Protein AF-A0A086BNT4-F1 (afdb_monomer)

Nearest PDB structures (foldseek):
  5jzx-assembly1_A  TM=8.835E-01  e=5.490E-31  Mycobacterium tuberculosis H37Rv
  5jzx-assembly2_D  TM=8.846E-01  e=3.332E-30  Mycobacterium tuberculosis H37Rv
  5jzx-assembly2_B  TM=9.209E-01  e=2.144E-29  Mycobacterium tuberculosis H37Rv
  5jzx-assembly3_E  TM=9.127E-01  e=4.795E-27  Mycobacterium tuberculosis H37Rv
  5jzx-assembly3_F  TM=8.760E-01  e=2.251E-27  Mycobacterium tuberculosis H37Rv

Radius of gyration: 27.22 Å; Cα contacts (8 Å, |Δi|>4): 966; chains: 1; bounding box: 111×81×72 Å

Solvent-accessible surface area (backbone atoms only — not comparable to full-atom values): 29186 Å² total; per-residue (Å²): 135,81,83,82,89,80,89,89,84,88,80,93,87,85,86,84,79,83,79,80,86,84,80,70,85,76,68,59,95,85,78,51,59,34,40,26,65,50,25,34,36,51,29,22,17,46,38,68,36,70,45,68,30,70,48,72,64,52,44,51,49,55,52,50,50,31,59,76,70,70,42,53,44,38,70,40,62,50,24,33,48,44,49,33,33,56,58,71,41,87,27,40,38,40,32,54,60,31,38,39,44,30,44,39,54,84,81,78,67,82,78,69,83,75,80,82,86,78,87,87,81,91,82,90,82,86,84,83,86,82,82,92,73,91,76,80,81,81,78,76,65,83,73,59,62,51,74,48,80,51,89,52,89,63,75,84,83,49,50,39,93,88,78,66,46,44,50,40,44,34,40,33,24,14,31,19,29,32,43,55,50,38,49,51,32,42,78,71,24,36,23,76,49,35,69,54,34,48,49,71,28,13,48,32,55,34,58,32,34,26,42,65,37,52,78,42,45,50,71,80,24,44,49,32,36,37,22,39,31,66,86,77,72,40,80,47,76,36,44,49,73,70,35,49,58,22,74,68,17,13,46,34,43,32,48,17,28,74,42,82,78,36,73,28,99,52,38,48,84,26,37,39,48,40,57,53,28,41,31,32,51,31,35,63,30,49,51,31,69,29,85,20,68,53,40,11,64,68,68,75,52,56,66,68,42,74,42,52,28,64,58,48,25,52,45,38,38,54,55,30,50,70,38,36,51,35,69,58,52,68,56,43,75,39,84,84,32,46,72,59,56,50,65,71,60,38,52,53,46,41,55,49,51,53,45,55,61,45,70,74,43,90,76,79,77,98,51,102,73,66,57,72,68,58,56,51,49,57,50,46,64,54,16,30,19,16,17,44,41,55,37,49,44,59,45,75,31,49,56,71,61,56,66,73,46,63,92,84,57,58,76,41,80,42,74,88,79,61,44,67,72,59,77,59,97,70,88,90,56,88,80,74,77,59,66,92,88,62,63,34,30,36,35,50,41,48,57,46,39,39,78,47,70,47,43,56,51,34,54,63,89,86,73,73,64,20,26,29,29,14,73,63,26,57,38,23,50,19,30,62,59,89,30,48,36,61,49,48,45,54,52,51,42,52,52,38,48,38,26,27,75,70,65,75,44,78,66,38,56,56,43,50,60,42,92,57,81,84,123

Foldseek 3Di:
DDDDYDDDDDDDDDDDDPDDPPPDPDPDQPPFDALLLQALLSFGATENAEEEDADLVSQLVQLLVQVVVVFDEAEFASNLFELYARDYRNGYYYYYPAWAKEWADPPPDDPDPDDDDDDDDDDDDDDDDDDDDPDPPPPDPDLDHDYDYDHDDDPPFDADPVPRFGKIKMKTFFNHWLQQVLVVCLVQFWDDCLLVHQQGTGQQVQLAQQDDDLPGTQLRWFQWFFWQQQVVRDTDIAGSVNQLAFHRHTLQNQQQAQAFQHGDPPQPPGGSTRTGMTMTMTGNHQKYQQQHPSLCVLLVHDHRDIDGSVSSNVSSVVVCLLQLNHADLCSCVRPVNPSSHRPVVSVVVVVVLVVVLVVLDPDDDDDVDDPPVSVLVNLLSNQSNSWSGQFWGFDKAFPVLVVLDDPPWDWDKDPPPRDDPDDDDDDDDPVVPDDPPGIIIGTDLLVLLVVLVQDAQDADPPPPSQWHHRNRGRRTIGGSDPDHSVRSLVRVLVSQVSSCVVRVDGIGTSGRYHPDGND

InterPro domains:
  IPR003170 UDP-N-acetylenolpyruvoylglucosamine reductase [MF_00037] (1-519)
  IPR003170 UDP-N-acetylenolpyruvoylglucosamine reductase [PTHR21071] (168-513)
  IPR006094 FAD linked oxidase, N-terminal [PF01565] (170-229)
  IPR011601 UDP-N-acetylenolpyruvoylglucosamine reductase, C-terminal [PF02873] (380-513)
  IPR016166 FAD-binding domain, PCMH-type [PS51387] (43-285)
  IPR016167 FAD-binding, type PCMH, subdomain 1 [G3DSA:3.30.43.10] (31-96)
  IPR016169 FAD-binding, type PCMH, subdomain 2 [G3DSA:3.30.465.10] (165-324)
  IPR036318 FAD-binding, type PCMH-like superfamily [SSF56176] (36-103)
  IPR036318 FAD-binding, type PCMH-like superfamily [SSF56176] (169-290)
  IPR036635 UDP-N-acetylenolpyruvoylglucosamine reductase, C-terminal domain superfamily [G3DSA:3.90.78.10] (380-517)
  IPR036635 UDP-N-acetylenolpyruvoylglucosamine reductase, C-terminal domain superfamily [SSF56194] (382-515)

Secondary structure (DSSP, 8-state):
----------------------------TT---BHHHHSSS----BEEEEE--SSHHHHHHHHHHHHHTT--EEE-SSSTTEEE-SS-EEEEEE------EEE--TT----PPPP--------------------------TT---EEE------TTPBPTTT--BEEEEEEETTSBHHHHHHHHHHTT-BS-GGGTT--SBHHHHHHTT-EETTEEGGGTEEEEEEEETTTTEEEEEETTTTT-BTTB-HHHHTTEEETTEE-SSS-SS-SEEEEEEEEEEES-SEEE---HHHHHHHTS-TT-EEEHHHHHHHHHHHHHHTT-S--GGGGGSTTTTTSS-HHHHHHHHHHHHHHHHHTSSS----TT--HHHHHHHHHHHHTTSEEEE-BPPPEEEHHHHHTS-TTS-EEEE-TTSB-S---SSS--TTT-PPTT--EEEE-HHHHHHHTT--TT-B-TTS--SEEE-SS-TTEEEE-SS--HHHHHHHHHHHHHHHHHHHS----BSSEEESS---

pLDDT: mean 79.74, std 25.37, range [21.55, 98.81]

Mean predicted aligned error: 11.55 Å

Organism: NCBI:txid1341695

Sequence (519 aa):
MTHSQANLISAKMDSRCHHRNDVVGRASEGDTPRFADITTMGVGGRIARFVQPQDTRGFIDAVRAADGEGRALCIIGGGSNLLADDGDFPGVVVRDARREIVVEDASIRRREPAEADGPGGAAVCEGIADSAGVVRQTGSDAAGVAVKSQGAKYRDGAQCGRCGKDMVLLSATAGTNWDDFVLYCTQRGFSGVQGLSGIPGTVGASVVQNIGAYGQEVADCVDSVDVWDRLTSREIRLSRGDCEFGYRTSLLKASMYRAPGVPADRFFPTPRFVVLSVRFRLLKASDCTVTSGQLASVLGVGTGDSMPGSAVRAAVIAVRARKGMLEDPYRYDGRWMAGTRRLENIEAAKSQLDRELQDSSESPKLNAGAPHAERARILALKADRHSCGSFFMNPILTEEQARHLPADAPRYPVDVGVSSPLAPGHDASPLRERPEGSSVVKTSAAWLIDHAGFHKGFVLADGSGRAGLSDVHTLALTNRGGASSDDVLRLAQAIKRGVLDSFGVVLVPEPVVLGSTIG

Structure (mmCIF, N/CA/C/O backbone):
data_AF-A0A086BNT4-F1
#
_entry.id   AF-A0A086BNT4-F1
#
loop_
_atom_site.group_PDB
_atom_site.id
_atom_site.type_symbol
_atom_site.label_atom_id
_atom_site.label_alt_id
_atom_site.label_comp_id
_atom_site.label_asym_id
_atom_site.label_entity_id
_atom_site.label_seq_id
_atom_site.pdbx_PDB_ins_code
_atom_site.Cartn_x
_atom_site.Cartn_y
_atom_site.Cartn_z
_atom_site.occupancy
_atom_site.B_iso_or_equiv
_atom_site.auth_seq_id
_atom_site.auth_comp_id
_atom_site.auth_asym_id
_atom_site.auth_atom_id
_atom_site.pdbx_PDB_model_num
ATOM 1 N N . MET A 1 1 ? -85.184 26.819 -9.177 1.00 37.12 1 MET A N 1
ATOM 2 C CA . MET A 1 1 ? -85.183 25.547 -8.424 1.00 37.12 1 MET A CA 1
ATOM 3 C C . MET A 1 1 ? -83.996 25.607 -7.466 1.00 37.12 1 MET A C 1
ATOM 5 O O . MET A 1 1 ? -82.867 25.546 -7.923 1.00 37.12 1 MET A O 1
ATOM 9 N N . THR A 1 2 ? -84.223 26.267 -6.322 1.00 32.72 2 THR A N 1
ATOM 10 C CA . THR A 1 2 ? -84.148 25.712 -4.943 1.00 32.72 2 THR A CA 1
ATOM 11 C C . THR A 1 2 ? -82.700 25.487 -4.482 1.00 32.72 2 THR A C 1
ATOM 13 O O . THR A 1 2 ? -82.058 24.552 -4.931 1.00 32.72 2 THR A O 1
ATOM 16 N N . HIS A 1 3 ? -82.060 26.467 -3.833 1.00 27.69 3 HIS A N 1
ATOM 17 C CA . HIS A 1 3 ? -82.092 26.775 -2.385 1.00 27.69 3 HIS A CA 1
ATOM 18 C C . HIS A 1 3 ? -81.506 25.693 -1.463 1.00 27.69 3 HIS A C 1
ATOM 20 O O . HIS A 1 3 ? -82.011 24.580 -1.435 1.00 27.69 3 HIS A O 1
ATOM 26 N N . SER A 1 4 ? -80.592 26.172 -0.597 1.00 29.23 4 SER A N 1
ATOM 27 C CA . SER A 1 4 ? -80.343 25.731 0.792 1.00 29.23 4 SER A CA 1
ATOM 28 C C . SER A 1 4 ? -79.454 24.477 0.932 1.00 29.23 4 SER A C 1
ATOM 30 O O . SER A 1 4 ? -79.804 23.410 0.453 1.00 29.23 4 SER A O 1
ATOM 32 N N . GLN A 1 5 ? -78.181 24.631 1.343 1.00 31.08 5 GLN A N 1
ATOM 33 C CA . GLN A 1 5 ? -77.688 24.650 2.747 1.00 31.08 5 GLN A CA 1
ATOM 34 C C . GLN A 1 5 ? -77.765 23.261 3.417 1.00 31.08 5 GLN A C 1
ATOM 36 O O . GLN A 1 5 ? -78.728 22.541 3.228 1.00 31.08 5 GLN A O 1
ATOM 41 N N . ALA A 1 6 ? -76.842 22.818 4.268 1.00 29.53 6 ALA A N 1
ATOM 42 C CA . ALA A 1 6 ? -75.589 23.372 4.756 1.00 29.53 6 ALA A CA 1
ATOM 43 C C . ALA A 1 6 ? -74.830 22.281 5.544 1.00 29.53 6 ALA A C 1
ATOM 45 O O . ALA A 1 6 ? -75.444 21.446 6.196 1.00 29.53 6 ALA A O 1
ATOM 46 N N . ASN A 1 7 ? -73.502 22.413 5.526 1.00 28.12 7 ASN A N 1
ATOM 47 C CA . ASN A 1 7 ? -72.581 22.377 6.667 1.00 28.12 7 ASN A CA 1
ATOM 48 C C . ASN A 1 7 ? -72.321 21.127 7.546 1.00 28.12 7 ASN A C 1
ATOM 50 O O . ASN A 1 7 ? -73.217 20.531 8.128 1.00 28.12 7 ASN A O 1
ATOM 54 N N . LEU A 1 8 ? -71.002 21.014 7.827 1.00 27.38 8 LEU A N 1
ATOM 55 C CA . LEU A 1 8 ? -70.323 20.772 9.122 1.00 27.38 8 LEU A CA 1
ATOM 56 C C . LEU A 1 8 ? -70.004 19.309 9.534 1.00 27.38 8 LEU A C 1
ATOM 58 O O . LEU A 1 8 ? -70.831 18.643 10.137 1.00 27.38 8 LEU A O 1
ATOM 62 N N . ILE A 1 9 ? -68.746 18.847 9.343 1.00 27.69 9 ILE A N 1
ATOM 63 C CA . ILE A 1 9 ? -67.610 18.911 10.317 1.00 27.69 9 ILE A CA 1
ATOM 64 C C . ILE A 1 9 ? -66.487 17.878 10.020 1.00 27.69 9 ILE A C 1
ATOM 66 O O . ILE A 1 9 ? -66.757 16.695 9.862 1.00 27.69 9 ILE A O 1
ATOM 70 N N . SER A 1 10 ? -65.231 18.367 10.108 1.00 24.34 10 SER A N 1
ATOM 71 C CA . SER A 1 10 ? -63.928 17.680 10.344 1.00 24.34 10 SER A CA 1
ATOM 72 C C . SER A 1 10 ? -63.365 16.713 9.291 1.00 24.34 10 SER A C 1
ATOM 74 O O . SER A 1 10 ? -64.089 15.934 8.704 1.00 24.34 10 SER A O 1
ATOM 76 N N . ALA A 1 11 ? -62.052 16.597 9.062 1.00 25.39 11 ALA A N 1
ATOM 77 C CA . ALA A 1 11 ? -60.861 17.329 9.496 1.00 25.39 11 ALA A CA 1
ATOM 78 C C . ALA A 1 11 ? -59.663 16.870 8.626 1.00 25.39 11 ALA A C 1
ATOM 80 O O . ALA A 1 11 ? -59.667 15.773 8.082 1.00 25.39 11 ALA A O 1
ATOM 81 N N . LYS A 1 12 ? -58.659 17.750 8.523 1.00 27.81 12 LYS A N 1
ATOM 82 C CA . LYS A 1 12 ? -57.255 17.583 8.080 1.00 27.81 12 LYS A CA 1
ATOM 83 C C . LYS A 1 12 ? -56.716 16.152 7.844 1.00 27.81 12 LYS A C 1
ATOM 85 O O . LYS A 1 12 ? -56.735 15.358 8.773 1.00 27.81 12 LYS A O 1
ATOM 90 N N . MET A 1 13 ? -56.045 15.956 6.697 1.00 24.66 13 MET A N 1
ATOM 91 C CA . MET A 1 13 ? -54.674 15.403 6.502 1.00 24.66 13 MET A CA 1
ATOM 92 C C . MET A 1 13 ? -54.540 14.803 5.086 1.00 24.66 13 MET A C 1
ATOM 94 O O . MET A 1 13 ? -55.248 13.867 4.746 1.00 24.66 13 MET A O 1
ATOM 98 N N . ASP A 1 14 ? -53.689 15.356 4.216 1.00 26.70 14 ASP A N 1
ATOM 99 C CA . ASP A 1 14 ? -52.293 14.909 4.052 1.00 26.70 14 ASP A CA 1
ATOM 100 C C . ASP A 1 14 ? -51.694 15.386 2.714 1.00 26.70 14 ASP A C 1
ATOM 102 O O . ASP A 1 14 ? -52.049 14.952 1.615 1.00 26.70 14 ASP A O 1
ATOM 106 N N . SER A 1 15 ? -50.737 16.301 2.829 1.00 26.31 15 SER A N 1
ATOM 107 C CA . SER A 1 15 ? -49.853 16.771 1.768 1.00 26.31 15 SER A CA 1
ATOM 108 C C . SER A 1 15 ? -48.739 15.748 1.528 1.00 26.31 15 SER A C 1
ATOM 110 O O . SER A 1 15 ? -47.801 15.654 2.318 1.00 26.31 15 SER A O 1
ATOM 112 N N . ARG A 1 16 ? -48.795 15.006 0.416 1.00 28.47 16 ARG A N 1
ATOM 113 C CA . ARG A 1 16 ? -47.685 14.147 -0.028 1.00 28.47 16 ARG A CA 1
ATOM 114 C C . ARG A 1 16 ? -46.710 14.931 -0.901 1.00 28.47 16 ARG A C 1
ATOM 116 O O . ARG A 1 16 ? -46.925 15.123 -2.095 1.00 28.47 16 ARG A O 1
ATOM 123 N N . CYS A 1 17 ? -45.619 15.358 -0.273 1.00 24.77 17 CYS A N 1
ATOM 124 C CA . CYS A 1 17 ? -44.456 15.952 -0.913 1.00 24.77 17 CYS A CA 1
ATOM 125 C C . CYS A 1 17 ? -43.611 14.845 -1.570 1.00 24.77 17 CYS A C 1
ATOM 127 O O . CYS A 1 17 ? -42.981 14.047 -0.880 1.00 24.77 17 CYS A O 1
ATOM 129 N N . HIS A 1 18 ? -43.602 14.779 -2.902 1.00 27.41 18 HIS A N 1
ATOM 130 C CA . HIS A 1 18 ? -42.593 14.030 -3.654 1.00 27.41 18 HIS A CA 1
ATOM 131 C C . HIS A 1 18 ? -41.330 14.897 -3.734 1.00 27.41 18 HIS A C 1
ATOM 133 O O . HIS A 1 18 ? -41.227 15.773 -4.592 1.00 27.41 18 HIS A O 1
ATOM 139 N N . HIS A 1 19 ? -40.380 14.698 -2.820 1.00 26.72 19 HIS A N 1
ATOM 140 C CA . HIS A 1 19 ? -39.054 15.304 -2.931 1.00 26.72 19 HIS A CA 1
ATOM 141 C C . HIS A 1 19 ? -38.228 14.560 -3.986 1.00 26.72 19 HIS A C 1
ATOM 143 O O . HIS A 1 19 ? -37.800 13.424 -3.788 1.00 26.72 19 HIS A O 1
ATOM 149 N N . ARG A 1 20 ? -38.020 15.233 -5.123 1.00 29.25 20 ARG A N 1
ATOM 150 C CA . ARG A 1 20 ? -36.941 14.947 -6.070 1.00 29.25 20 ARG A CA 1
ATOM 151 C C . ARG A 1 20 ? -35.606 15.145 -5.348 1.00 29.25 20 ARG A C 1
ATOM 153 O O . ARG A 1 20 ? -35.275 16.266 -4.977 1.00 29.25 20 ARG A O 1
ATOM 160 N N . ASN A 1 21 ? -34.846 14.070 -5.170 1.00 27.92 21 ASN A N 1
ATOM 161 C CA . ASN A 1 21 ? -33.431 14.147 -4.811 1.00 27.92 21 ASN A CA 1
ATOM 162 C C . ASN A 1 21 ? -32.610 14.440 -6.075 1.00 27.92 21 ASN A C 1
ATOM 164 O O . ASN A 1 21 ? -31.981 13.548 -6.633 1.00 27.92 21 ASN A O 1
ATOM 168 N N . ASP A 1 22 ? -32.626 15.697 -6.518 1.00 31.41 22 ASP A N 1
ATOM 169 C CA . ASP A 1 22 ? -31.672 16.238 -7.490 1.00 31.41 22 ASP A CA 1
ATOM 170 C C . ASP A 1 22 ? -30.574 17.008 -6.738 1.00 31.41 22 ASP A C 1
ATOM 172 O O . ASP A 1 22 ? -30.556 18.232 -6.732 1.00 31.41 22 ASP A O 1
ATOM 176 N N . VAL A 1 23 ? -29.658 16.289 -6.078 1.00 31.91 23 VAL A N 1
ATOM 177 C CA . VAL A 1 23 ? -28.309 16.798 -5.749 1.00 31.91 23 VAL A CA 1
ATOM 178 C C . VAL A 1 23 ? -27.306 15.645 -5.874 1.00 31.91 23 VAL A C 1
ATOM 180 O O . VAL A 1 23 ? -26.658 15.226 -4.922 1.00 31.91 23 VAL A O 1
ATOM 183 N N . VAL A 1 24 ? -27.189 15.097 -7.081 1.00 39.38 24 VAL A N 1
ATOM 184 C CA . VAL A 1 24 ? -25.925 14.513 -7.537 1.00 39.38 24 VAL A CA 1
ATOM 185 C C . VAL A 1 24 ? -25.314 15.595 -8.408 1.00 39.38 24 VAL A C 1
ATOM 187 O O . VAL A 1 24 ? -25.879 15.928 -9.448 1.00 39.38 24 VAL A O 1
ATOM 190 N N . GLY A 1 25 ? -24.201 16.190 -7.980 1.00 31.97 25 GLY A N 1
ATOM 191 C CA . GLY A 1 25 ? -23.412 17.026 -8.876 1.00 31.97 25 GLY A CA 1
ATOM 192 C C . GLY A 1 25 ? -23.072 16.190 -10.106 1.00 31.97 25 GLY A C 1
ATOM 193 O O . GLY A 1 25 ? -22.290 15.246 -10.010 1.00 31.97 25 GLY A O 1
ATOM 194 N N . ARG A 1 26 ? -23.720 16.476 -11.242 1.00 32.12 26 ARG A N 1
ATOM 195 C CA . ARG A 1 26 ? -23.359 15.896 -12.534 1.00 32.12 26 ARG A CA 1
ATOM 196 C C . ARG A 1 26 ? -21.927 16.337 -12.820 1.00 32.12 26 ARG A C 1
ATOM 198 O O . ARG A 1 26 ? -21.711 17.468 -13.244 1.00 32.12 26 ARG A O 1
ATOM 205 N N . ALA A 1 27 ? -20.960 15.452 -12.594 1.00 39.38 27 ALA A N 1
ATOM 206 C CA . ALA A 1 27 ? -19.737 15.498 -13.376 1.00 39.38 27 ALA A CA 1
ATOM 207 C C . ALA A 1 27 ? -20.174 15.452 -14.848 1.00 39.38 27 ALA A C 1
ATOM 209 O O . ALA A 1 27 ? -20.971 14.588 -15.225 1.00 39.38 27 ALA A O 1
ATOM 210 N N . SER A 1 28 ? -19.758 16.434 -15.646 1.00 39.44 28 SER A N 1
ATOM 211 C CA . SER A 1 28 ? -20.016 16.438 -17.085 1.00 39.44 28 SER A CA 1
ATOM 212 C C . SER A 1 28 ? -19.515 15.125 -17.689 1.00 39.44 28 SER A C 1
ATOM 214 O O . SER A 1 28 ? -18.420 14.680 -17.336 1.00 39.44 28 SER A O 1
ATOM 216 N N . GLU A 1 29 ? -20.292 14.511 -18.587 1.00 41.47 29 GLU A N 1
ATOM 217 C CA . GLU A 1 29 ? -19.811 13.403 -19.423 1.00 41.47 29 GLU A CA 1
ATOM 218 C C . GLU A 1 29 ? -18.469 13.815 -20.053 1.00 41.47 29 GLU A C 1
ATOM 220 O O . GLU A 1 29 ? -18.421 14.736 -20.865 1.00 41.47 29 GLU A O 1
ATOM 225 N N . GLY A 1 30 ? -17.371 13.192 -19.608 1.00 58.47 30 GLY A N 1
ATOM 226 C CA . GLY A 1 30 ? -16.013 13.443 -20.107 1.00 58.47 30 GLY A CA 1
ATOM 227 C C . GLY A 1 30 ? -14.976 13.972 -19.102 1.00 58.47 30 GLY A C 1
ATOM 228 O O . GLY A 1 30 ? -13.802 13.993 -19.455 1.00 58.47 30 GLY A O 1
ATOM 229 N N . ASP A 1 31 ? -15.343 14.361 -17.871 1.00 83.88 31 ASP A N 1
ATOM 230 C CA . ASP A 1 31 ? -14.373 14.835 -16.857 1.00 83.88 31 ASP A CA 1
ATOM 231 C C . ASP A 1 31 ? -14.028 13.740 -15.833 1.00 83.88 31 ASP A C 1
ATOM 233 O O . ASP A 1 31 ? -14.477 13.758 -14.685 1.00 83.88 31 ASP A O 1
ATOM 237 N N . THR A 1 32 ? -13.263 12.740 -16.267 1.00 93.75 32 THR A N 1
ATOM 238 C CA . THR A 1 32 ? -12.751 11.652 -15.418 1.00 93.75 32 THR A CA 1
ATOM 239 C C . THR A 1 32 ? -11.220 11.681 -15.341 1.00 93.75 32 THR A C 1
ATOM 241 O O . THR A 1 32 ? -10.561 12.095 -16.298 1.00 93.75 32 THR A O 1
ATOM 244 N N . PRO A 1 33 ? -10.617 11.245 -14.216 1.00 96.44 33 PRO A N 1
ATOM 245 C CA . PRO A 1 33 ? -9.166 11.143 -14.110 1.00 96.44 33 PRO A CA 1
ATOM 246 C C . PRO A 1 33 ? -8.599 10.062 -15.034 1.00 96.44 33 PRO A C 1
ATOM 248 O O . PRO A 1 33 ? -9.282 9.114 -15.435 1.00 96.44 33 PRO A O 1
ATOM 251 N N . ARG A 1 34 ? -7.299 10.156 -15.295 1.00 97.19 34 ARG A N 1
ATOM 252 C CA . ARG A 1 34 ? -6.473 9.003 -15.657 1.00 97.19 34 ARG A CA 1
ATOM 253 C C . ARG A 1 34 ? -6.016 8.275 -14.397 1.00 97.19 34 ARG A C 1
ATOM 255 O O . ARG A 1 34 ? -5.920 8.878 -13.329 1.00 97.19 34 ARG A O 1
ATOM 262 N N . PHE A 1 35 ? -5.647 7.002 -14.510 1.00 98.00 35 PHE A N 1
ATOM 263 C CA . PHE A 1 35 ? -4.954 6.317 -13.415 1.00 98.00 35 PHE A CA 1
ATOM 264 C C . PHE A 1 35 ? -3.638 7.015 -13.047 1.00 98.00 35 PHE A C 1
ATOM 266 O O . PHE A 1 35 ? -3.316 7.092 -11.860 1.00 98.00 35 PHE A O 1
ATOM 273 N N . ALA A 1 36 ? -2.936 7.616 -14.013 1.00 96.56 36 ALA A N 1
ATOM 274 C CA . ALA A 1 36 ? -1.747 8.425 -13.746 1.00 96.56 36 ALA A CA 1
ATOM 275 C C . ALA A 1 36 ? -2.001 9.598 -12.774 1.00 96.56 36 ALA A C 1
ATOM 277 O O . ALA A 1 36 ? -1.122 9.935 -11.987 1.00 96.56 36 ALA A O 1
ATOM 278 N N . ASP A 1 37 ? -3.213 10.169 -12.752 1.00 96.06 37 ASP A N 1
ATOM 279 C CA . ASP A 1 37 ? -3.556 11.293 -11.866 1.00 96.06 37 ASP A CA 1
ATOM 280 C C . ASP A 1 37 ? -3.784 10.863 -10.405 1.00 96.06 37 ASP A C 1
ATOM 282 O O . ASP A 1 37 ? -3.775 11.693 -9.494 1.00 96.06 37 ASP A O 1
ATOM 286 N N . ILE A 1 38 ? -4.048 9.571 -10.171 1.00 97.00 38 ILE A N 1
ATOM 287 C CA . ILE A 1 38 ? -4.506 9.043 -8.874 1.00 97.00 38 ILE A CA 1
ATOM 288 C C . ILE A 1 38 ? -3.659 7.880 -8.338 1.00 97.00 38 ILE A C 1
ATOM 290 O O . ILE A 1 38 ? -3.907 7.409 -7.226 1.00 97.00 38 ILE A O 1
ATOM 294 N N . THR A 1 39 ? -2.625 7.445 -9.061 1.00 97.25 39 THR A N 1
ATOM 295 C CA . THR A 1 39 ? -1.656 6.422 -8.621 1.00 97.25 39 THR A CA 1
ATOM 296 C C . THR A 1 39 ? -0.333 7.046 -8.185 1.00 97.25 39 THR A C 1
ATOM 298 O O . THR A 1 39 ? 0.007 8.150 -8.603 1.00 97.25 39 THR A O 1
ATOM 301 N N . THR A 1 40 ? 0.408 6.388 -7.289 1.00 97.12 40 THR A N 1
ATOM 302 C CA . THR A 1 40 ? 1.743 6.868 -6.873 1.00 97.12 40 THR A CA 1
ATOM 303 C C . THR A 1 40 ? 2.792 6.663 -7.958 1.00 97.12 40 THR A C 1
ATOM 305 O O . THR A 1 40 ? 3.730 7.443 -8.031 1.00 97.12 40 THR A O 1
ATOM 308 N N . MET A 1 41 ? 2.624 5.650 -8.814 1.00 96.31 41 MET A N 1
ATOM 309 C CA . MET A 1 41 ? 3.500 5.403 -9.963 1.00 96.31 41 MET A CA 1
ATOM 310 C C . MET A 1 41 ? 3.387 6.509 -11.030 1.00 96.31 41 MET A C 1
ATOM 312 O O . MET A 1 41 ? 4.314 6.713 -11.810 1.00 96.31 41 MET A O 1
ATOM 316 N N . GLY A 1 42 ? 2.257 7.225 -11.083 1.00 95.25 42 GLY A N 1
ATOM 317 C CA . GLY A 1 42 ? 2.023 8.257 -12.095 1.00 95.25 42 GLY A CA 1
ATOM 318 C C . GLY A 1 42 ? 1.857 7.683 -13.505 1.00 95.25 42 GLY A C 1
ATOM 319 O O . GLY A 1 42 ? 2.263 8.316 -14.474 1.00 95.25 42 GLY A O 1
ATOM 320 N N . VAL A 1 43 ? 1.303 6.471 -13.609 1.00 95.00 43 VAL A N 1
ATOM 321 C CA . VAL A 1 43 ? 1.124 5.707 -14.854 1.00 95.00 43 VAL A CA 1
ATOM 322 C C . VAL A 1 43 ? -0.324 5.222 -14.967 1.00 95.00 43 VAL A C 1
ATOM 324 O O . VAL A 1 43 ? -0.985 4.987 -13.949 1.00 95.00 43 VAL A O 1
ATOM 327 N N . GLY A 1 44 ? -0.816 5.076 -16.198 1.00 96.56 44 GLY A N 1
ATOM 328 C CA . GLY A 1 44 ? -2.098 4.454 -16.504 1.00 96.56 44 GLY A CA 1
ATOM 329 C C . GLY A 1 44 ? -3.103 5.372 -17.206 1.00 96.56 44 GLY A C 1
ATOM 330 O O . GLY A 1 44 ? -3.109 6.597 -17.032 1.00 96.56 44 GLY A O 1
ATOM 331 N N . GLY A 1 45 ? -3.977 4.751 -17.999 1.00 96.00 45 GLY A N 1
ATOM 332 C CA . GLY A 1 45 ? -4.856 5.396 -18.972 1.00 96.00 45 GLY A CA 1
ATOM 333 C C . GLY A 1 45 ? -6.115 6.042 -18.403 1.00 96.00 45 GLY A C 1
ATOM 334 O O . GLY A 1 45 ? -6.258 6.232 -17.192 1.00 96.00 45 GLY A O 1
ATOM 335 N N . ARG A 1 46 ? -7.038 6.437 -19.292 1.00 96.44 46 ARG A N 1
ATOM 336 C CA . ARG A 1 46 ? -8.284 7.113 -18.891 1.00 96.44 46 ARG A CA 1
ATOM 337 C C . ARG A 1 46 ? -9.242 6.146 -18.212 1.00 96.44 46 ARG A C 1
ATOM 339 O O . ARG A 1 46 ? -9.344 4.979 -18.578 1.00 96.44 46 ARG A O 1
ATOM 346 N N . ILE A 1 47 ? -10.003 6.672 -17.262 1.00 97.50 47 ILE A N 1
ATOM 347 C CA . ILE A 1 47 ? -11.050 5.937 -16.560 1.00 97.50 47 ILE A CA 1
ATOM 348 C C . ILE A 1 47 ? -12.394 6.291 -17.193 1.00 97.50 47 ILE A C 1
ATOM 350 O O . ILE A 1 47 ? -12.774 7.458 -17.198 1.00 97.50 47 ILE A O 1
ATOM 354 N N . ALA A 1 48 ? -13.140 5.306 -17.698 1.00 95.75 48 ALA A N 1
ATOM 355 C CA . ALA A 1 48 ? -14.430 5.570 -18.342 1.00 95.75 48 ALA A CA 1
ATOM 356 C C . ALA A 1 48 ? -15.464 6.173 -17.378 1.00 95.75 48 ALA A C 1
ATOM 358 O O . ALA A 1 48 ? -16.188 7.100 -17.737 1.00 95.75 48 ALA A O 1
ATOM 359 N N . ARG A 1 49 ? -15.530 5.670 -16.139 1.00 96.75 49 ARG A N 1
ATOM 360 C CA . ARG A 1 49 ? -16.424 6.198 -15.100 1.00 96.75 49 ARG A CA 1
ATOM 361 C C . ARG A 1 49 ? -15.723 6.231 -13.751 1.00 96.75 49 ARG A C 1
ATOM 363 O O . ARG A 1 49 ? -15.235 5.206 -13.286 1.00 96.75 49 ARG A O 1
ATOM 370 N N . PHE A 1 50 ? -15.725 7.391 -13.102 1.00 97.56 50 PHE A N 1
ATOM 371 C CA . PHE A 1 50 ? -15.140 7.584 -11.776 1.00 97.56 50 PHE A CA 1
ATOM 372 C C . PHE A 1 50 ? -16.198 8.078 -10.789 1.00 97.56 50 PHE A C 1
ATOM 374 O O . PHE A 1 50 ? -16.928 9.022 -11.085 1.00 97.56 50 PHE A O 1
ATOM 381 N N . VAL A 1 51 ? -16.303 7.431 -9.626 1.00 97.12 51 VAL A N 1
ATOM 382 C CA . VAL A 1 51 ? -17.318 7.743 -8.609 1.00 97.12 51 VAL A CA 1
ATOM 383 C C . VAL A 1 51 ? -16.659 7.921 -7.245 1.00 97.12 51 VAL A C 1
ATOM 385 O O . VAL A 1 51 ? -15.781 7.148 -6.860 1.00 97.12 51 VAL A O 1
ATOM 388 N N . GLN A 1 52 ? -17.119 8.926 -6.494 1.00 97.06 52 GLN A N 1
ATOM 389 C CA . GLN A 1 52 ? -16.614 9.250 -5.158 1.00 97.06 52 GLN A CA 1
ATOM 390 C C . GLN A 1 52 ? -17.725 9.387 -4.111 1.00 97.06 52 GLN A C 1
ATOM 392 O O . GLN A 1 52 ? -18.084 10.505 -3.731 1.00 97.06 52 GLN A O 1
ATOM 397 N N . PRO A 1 53 ? -18.295 8.273 -3.639 1.00 97.00 53 PRO A N 1
ATOM 398 C CA . PRO A 1 53 ? -19.366 8.316 -2.656 1.00 97.00 53 PRO A CA 1
ATOM 399 C C . PRO A 1 53 ? -18.871 8.834 -1.302 1.00 97.00 53 PRO A C 1
ATOM 401 O O . PRO A 1 53 ? -17.781 8.477 -0.854 1.00 97.00 53 PRO A O 1
ATOM 404 N N . GLN A 1 54 ? -19.681 9.674 -0.654 1.00 96.12 54 GLN A N 1
ATOM 405 C CA . GLN A 1 54 ? -19.363 10.309 0.634 1.00 96.12 54 GLN A CA 1
ATOM 406 C C . GLN A 1 54 ? -20.040 9.629 1.832 1.00 96.12 54 GLN A C 1
ATOM 408 O O . GLN A 1 54 ? -19.809 10.017 2.974 1.00 96.12 54 GLN A O 1
ATOM 413 N N . ASP A 1 55 ? -20.854 8.605 1.585 1.00 96.56 55 ASP A N 1
ATOM 414 C CA . ASP A 1 55 ? -21.535 7.822 2.609 1.00 96.56 55 ASP A CA 1
ATOM 415 C C . ASP A 1 55 ? -21.542 6.325 2.253 1.00 96.56 55 ASP A C 1
ATOM 417 O O . ASP A 1 55 ? -21.226 5.919 1.130 1.00 96.56 55 ASP A O 1
ATOM 421 N N . THR A 1 56 ? -21.843 5.488 3.250 1.00 96.38 56 THR A N 1
ATOM 422 C CA . THR A 1 56 ? -21.787 4.023 3.122 1.00 96.38 56 THR A CA 1
ATOM 423 C C . THR A 1 56 ? -22.757 3.511 2.067 1.00 96.38 56 THR A C 1
ATOM 425 O O . THR A 1 56 ? -22.415 2.610 1.303 1.00 96.38 56 THR A O 1
ATOM 428 N N . ARG A 1 57 ? -23.955 4.101 1.999 1.00 97.19 57 ARG A N 1
ATOM 429 C CA . ARG A 1 57 ? -25.002 3.667 1.079 1.00 97.19 57 ARG A CA 1
ATOM 430 C C . ARG A 1 57 ? -24.595 3.944 -0.361 1.00 97.19 57 ARG A C 1
ATOM 432 O O . ARG A 1 57 ? -24.622 3.029 -1.168 1.00 97.19 57 ARG A O 1
ATOM 439 N N . GLY A 1 58 ? -24.152 5.159 -0.667 1.00 97.88 58 GLY A N 1
ATOM 440 C CA . GLY A 1 58 ? -23.658 5.528 -1.987 1.00 97.88 58 GLY A CA 1
ATOM 441 C C . GLY A 1 58 ? -22.446 4.696 -2.406 1.00 97.88 58 GLY A C 1
ATOM 442 O O . GLY A 1 58 ? -22.306 4.374 -3.584 1.00 97.88 58 GLY A O 1
ATOM 443 N N . PHE A 1 59 ? -21.583 4.313 -1.457 1.00 98.25 59 PHE A N 1
ATOM 444 C CA . PHE A 1 59 ? -20.449 3.431 -1.738 1.00 98.25 59 PHE A CA 1
ATOM 445 C C . PHE A 1 59 ? -20.900 2.025 -2.138 1.00 98.25 59 PHE A C 1
ATOM 447 O O . PHE A 1 59 ? -20.484 1.523 -3.182 1.00 98.25 59 PHE A O 1
ATOM 454 N N . ILE A 1 60 ? -21.818 1.433 -1.373 1.00 98.50 60 ILE A N 1
ATOM 455 C CA . ILE A 1 60 ? -22.424 0.136 -1.694 1.00 98.50 60 ILE A CA 1
ATOM 456 C C . ILE A 1 60 ? -23.215 0.207 -3.006 1.00 98.50 60 ILE A C 1
ATOM 458 O O . ILE A 1 60 ? -23.066 -0.669 -3.854 1.00 98.50 60 ILE A O 1
ATOM 462 N N . ASP A 1 61 ? -24.017 1.251 -3.214 1.00 98.31 61 ASP A N 1
ATOM 463 C CA . ASP A 1 61 ? -24.842 1.422 -4.411 1.00 98.31 61 ASP A CA 1
ATOM 464 C C . ASP A 1 61 ? -23.973 1.545 -5.676 1.00 98.31 61 ASP A C 1
ATOM 466 O O . ASP A 1 61 ? -24.304 0.950 -6.702 1.00 98.31 61 ASP A O 1
ATOM 470 N N . ALA A 1 62 ? -22.820 2.223 -5.605 1.00 98.19 62 ALA A N 1
ATOM 471 C CA . ALA A 1 62 ? -21.868 2.294 -6.715 1.00 98.19 62 ALA A CA 1
ATOM 472 C C . ALA A 1 62 ? -21.263 0.921 -7.064 1.00 98.19 62 ALA A C 1
ATOM 474 O O . ALA A 1 62 ? -21.149 0.579 -8.243 1.00 98.19 62 ALA A O 1
ATOM 475 N N . VAL A 1 63 ? -20.912 0.120 -6.051 1.00 98.19 63 VAL A N 1
ATOM 476 C CA . VAL A 1 63 ? -20.408 -1.252 -6.236 1.00 98.19 63 VAL A CA 1
ATOM 477 C C . VAL A 1 63 ? -21.492 -2.150 -6.831 1.00 98.19 63 VAL A C 1
ATOM 479 O O . VAL A 1 63 ? -21.256 -2.826 -7.830 1.00 98.19 63 VAL A O 1
ATOM 482 N N . ARG A 1 64 ? -22.705 -2.109 -6.269 1.00 97.94 64 ARG A N 1
ATOM 483 C CA . ARG A 1 64 ? -23.860 -2.887 -6.740 1.00 97.94 64 ARG A CA 1
ATOM 484 C C . ARG A 1 64 ? -24.248 -2.548 -8.171 1.00 97.94 64 ARG A C 1
ATOM 486 O O . ARG A 1 64 ? -24.584 -3.457 -8.921 1.00 97.94 64 ARG A O 1
ATOM 493 N N . ALA A 1 65 ? -24.210 -1.271 -8.546 1.00 97.50 65 ALA A N 1
ATOM 494 C CA . ALA A 1 65 ? -24.494 -0.845 -9.911 1.00 97.50 65 ALA A CA 1
ATOM 495 C C . ALA A 1 65 ? -23.463 -1.417 -10.894 1.00 97.50 65 ALA A C 1
ATOM 497 O O . ALA A 1 65 ? -23.847 -1.993 -11.907 1.00 97.50 65 ALA A O 1
ATOM 498 N N . ALA A 1 66 ? -22.166 -1.337 -10.573 1.00 96.94 66 ALA A N 1
ATOM 499 C CA . ALA A 1 66 ? -21.120 -1.908 -11.422 1.00 96.94 66 ALA A CA 1
ATOM 500 C C . ALA A 1 66 ? -21.266 -3.433 -11.582 1.00 96.94 66 ALA A C 1
ATOM 502 O O . ALA A 1 66 ? -21.202 -3.932 -12.706 1.00 96.94 66 ALA A O 1
ATOM 503 N N . ASP A 1 67 ? -21.523 -4.151 -10.482 1.00 96.38 67 ASP A N 1
ATOM 504 C CA . ASP A 1 67 ? -21.732 -5.603 -10.495 1.00 96.38 67 ASP A CA 1
ATOM 505 C C . ASP A 1 67 ? -23.004 -6.000 -11.263 1.00 96.38 67 ASP A C 1
ATOM 507 O O . ASP A 1 67 ? -22.972 -6.928 -12.069 1.00 96.38 67 ASP A O 1
ATOM 511 N N . GLY A 1 68 ? -24.113 -5.281 -11.061 1.00 96.06 68 GLY A N 1
ATOM 512 C CA . GLY A 1 68 ? -25.383 -5.530 -11.749 1.00 96.06 68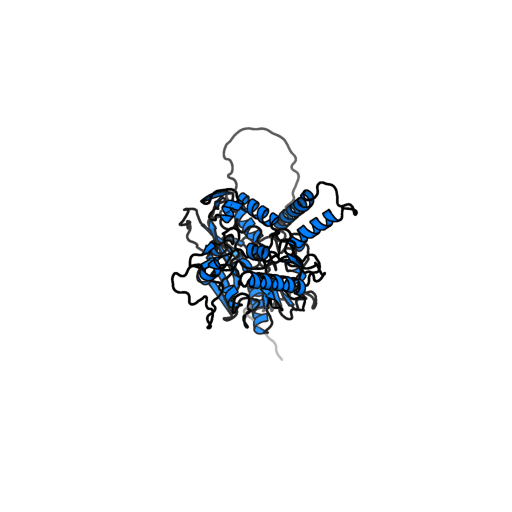 GLY A CA 1
ATOM 513 C C . GLY A 1 68 ? -25.338 -5.242 -13.252 1.00 96.06 68 GLY A C 1
ATOM 514 O O . GLY A 1 68 ? -26.026 -5.905 -14.023 1.00 96.06 68 GLY A O 1
ATOM 515 N N . GLU A 1 69 ? -24.502 -4.292 -13.677 1.00 95.56 69 GLU A N 1
ATOM 516 C CA . GLU A 1 69 ? -24.248 -3.976 -15.088 1.00 95.56 69 GLU A CA 1
ATOM 517 C C . GLU A 1 69 ? -23.173 -4.883 -15.724 1.00 95.56 69 GLU A C 1
ATOM 519 O O . GLU A 1 69 ? -22.905 -4.765 -16.919 1.00 95.56 69 GLU A O 1
ATOM 524 N N . GLY A 1 70 ? -22.523 -5.763 -14.950 1.00 93.50 70 GLY A N 1
ATOM 525 C CA . GLY A 1 70 ? -21.427 -6.611 -15.431 1.00 93.50 70 GLY A CA 1
ATOM 526 C C . GLY A 1 70 ? -20.175 -5.830 -15.851 1.00 93.50 70 GLY A C 1
ATOM 527 O O . GLY A 1 70 ? -19.382 -6.315 -16.660 1.00 93.50 70 GLY A O 1
ATOM 528 N N . ARG A 1 71 ? -19.987 -4.607 -15.339 1.00 93.69 71 ARG A N 1
ATOM 529 C CA . ARG A 1 71 ? -18.828 -3.766 -15.668 1.00 93.69 71 ARG A CA 1
ATOM 530 C C . ARG A 1 71 ? -17.619 -4.158 -14.832 1.00 93.69 71 ARG A C 1
ATOM 532 O O . ARG A 1 71 ? -17.738 -4.478 -13.652 1.00 93.69 71 ARG A O 1
ATOM 539 N N . ALA A 1 72 ? -16.427 -4.031 -15.416 1.00 94.56 72 ALA A N 1
ATOM 540 C CA . ALA A 1 72 ? -15.190 -4.116 -14.648 1.00 94.56 72 ALA A CA 1
ATOM 541 C C . ALA A 1 72 ? -15.209 -3.073 -13.514 1.00 94.56 72 ALA A C 1
ATOM 543 O O . ALA A 1 72 ? -15.470 -1.894 -13.756 1.00 94.56 72 ALA A O 1
ATOM 544 N N . LEU A 1 73 ? -14.940 -3.504 -12.282 1.00 97.69 73 LEU A N 1
ATOM 545 C CA . LEU A 1 73 ? -14.962 -2.656 -11.090 1.00 97.69 73 LEU A CA 1
ATOM 546 C C . LEU A 1 73 ? -13.562 -2.580 -10.484 1.00 97.69 73 LEU A C 1
ATOM 548 O O . LEU A 1 73 ? -12.996 -3.603 -10.094 1.00 97.69 73 LEU A O 1
ATOM 552 N N . CYS A 1 74 ? -13.034 -1.368 -10.335 1.00 98.25 74 CYS A N 1
ATOM 553 C CA . CYS A 1 74 ? -11.793 -1.102 -9.616 1.00 98.25 74 CYS A CA 1
ATOM 554 C C . CYS A 1 74 ? -12.069 -0.184 -8.420 1.00 98.25 74 CYS A C 1
ATOM 556 O O . CYS A 1 74 ? -12.388 0.992 -8.576 1.00 98.25 74 CYS A O 1
ATOM 558 N N . ILE A 1 75 ? -11.949 -0.714 -7.206 1.00 98.12 75 ILE A N 1
ATOM 559 C CA . ILE A 1 75 ? -11.957 0.109 -6.000 1.00 98.12 75 ILE A CA 1
ATOM 560 C C . ILE A 1 75 ? -10.542 0.587 -5.732 1.00 98.12 75 ILE A C 1
ATOM 562 O O . ILE A 1 75 ? -9.614 -0.216 -5.625 1.00 98.12 75 ILE A O 1
ATOM 566 N N . ILE A 1 76 ? -10.388 1.901 -5.592 1.00 97.12 76 ILE A N 1
ATOM 567 C CA . ILE A 1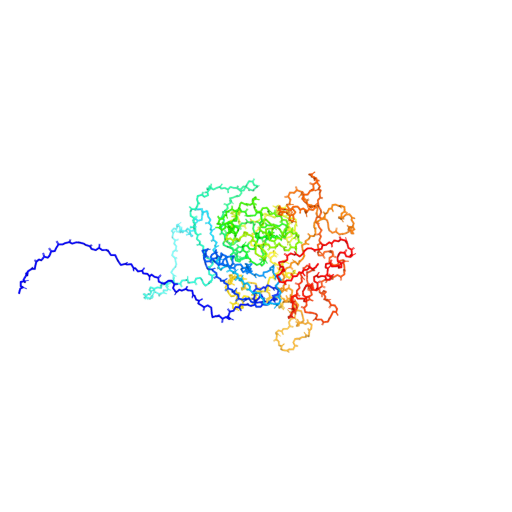 76 ? -9.094 2.531 -5.361 1.00 97.12 76 ILE A CA 1
ATOM 568 C C . ILE A 1 76 ? -9.105 3.333 -4.059 1.00 97.12 76 ILE A C 1
ATOM 570 O O . ILE A 1 76 ? -10.011 4.120 -3.791 1.00 97.12 76 ILE A O 1
ATOM 574 N N . GLY A 1 77 ? -8.074 3.115 -3.240 1.00 95.62 77 GLY A N 1
ATOM 575 C CA . GLY A 1 77 ? -7.742 3.980 -2.108 1.00 95.62 77 GLY A CA 1
ATOM 576 C C . GLY A 1 77 ? -6.906 5.175 -2.575 1.00 95.62 77 GLY A C 1
ATOM 577 O O . GLY A 1 77 ? -7.344 5.973 -3.399 1.00 95.62 77 GLY A O 1
ATOM 578 N N . GLY A 1 78 ? -5.665 5.266 -2.088 1.00 95.19 78 GLY A N 1
ATOM 579 C CA . GLY A 1 78 ? -4.690 6.288 -2.510 1.00 95.19 78 GLY A CA 1
ATOM 580 C C . GLY A 1 78 ? -3.878 5.940 -3.769 1.00 95.19 78 GLY A C 1
ATOM 581 O O . GLY A 1 78 ? -2.933 6.658 -4.096 1.00 95.19 78 GLY A O 1
ATOM 582 N N . GLY A 1 79 ? -4.192 4.814 -4.425 1.00 97.12 79 GLY A N 1
ATOM 583 C CA . GLY A 1 79 ? -3.509 4.344 -5.637 1.00 97.12 79 GLY A CA 1
ATOM 584 C C . GLY A 1 79 ? -2.031 3.988 -5.445 1.00 97.12 79 GLY A C 1
ATOM 585 O O . GLY A 1 79 ? -1.249 4.114 -6.380 1.00 97.12 79 GLY A O 1
ATOM 586 N N . SER A 1 80 ? -1.638 3.577 -4.236 1.00 97.56 80 SER A N 1
ATOM 587 C CA . SER A 1 80 ? -0.234 3.351 -3.869 1.00 97.56 80 SER A CA 1
ATOM 588 C C . SER A 1 80 ? 0.321 1.961 -4.184 1.00 97.56 80 SER A C 1
ATOM 590 O O . SER A 1 80 ? 1.526 1.753 -4.104 1.00 97.56 80 SER A O 1
ATOM 592 N N . ASN A 1 81 ? -0.549 1.010 -4.525 1.00 97.50 81 ASN A N 1
ATOM 593 C CA . ASN A 1 81 ? -0.196 -0.388 -4.786 1.00 97.50 81 ASN A CA 1
ATOM 594 C C . ASN A 1 81 ? -0.872 -0.910 -6.068 1.00 97.50 81 ASN A C 1
ATOM 596 O O . ASN A 1 81 ? -1.405 -2.019 -6.105 1.00 97.50 81 ASN A O 1
ATOM 600 N N . LEU A 1 82 ? -0.934 -0.054 -7.090 1.00 96.94 82 LEU A N 1
ATOM 601 C CA . LEU A 1 82 ? -1.583 -0.319 -8.371 1.00 96.94 82 LEU A CA 1
ATOM 602 C C . LEU A 1 82 ? -0.661 0.135 -9.505 1.00 96.94 82 LEU A C 1
ATOM 604 O O . LEU A 1 82 ? -0.288 1.307 -9.553 1.00 96.94 82 LEU A O 1
ATOM 608 N N . LEU A 1 83 ? -0.356 -0.779 -10.424 1.00 97.50 83 LEU A N 1
ATOM 609 C CA . LEU A 1 83 ? 0.220 -0.483 -11.731 1.00 97.50 83 LEU A CA 1
ATOM 610 C C . LEU A 1 83 ? -0.883 -0.688 -12.772 1.00 97.50 83 LEU A C 1
ATOM 612 O O . LEU A 1 83 ? -1.259 -1.823 -13.065 1.00 97.50 83 LEU A O 1
ATOM 616 N N . ALA A 1 84 ? -1.445 0.407 -13.274 1.00 97.00 84 ALA A N 1
ATOM 617 C CA . ALA A 1 84 ? -2.498 0.366 -14.279 1.00 97.00 84 ALA A CA 1
ATOM 618 C C . ALA A 1 84 ? -1.916 0.515 -15.683 1.00 97.00 84 ALA A C 1
ATOM 620 O O . ALA A 1 84 ? -0.991 1.297 -15.888 1.00 97.00 84 ALA A O 1
ATOM 621 N N . ASP A 1 85 ? -2.482 -0.225 -16.629 1.00 95.38 85 ASP A N 1
ATOM 622 C CA . ASP A 1 85 ? -2.168 -0.104 -18.045 1.00 95.38 85 ASP A CA 1
ATOM 623 C C . ASP A 1 85 ? -2.482 1.299 -18.592 1.00 95.38 85 ASP A C 1
ATOM 625 O O . ASP A 1 85 ? -3.426 1.952 -18.135 1.00 95.38 85 ASP A O 1
ATOM 629 N N . ASP A 1 86 ? -1.701 1.769 -19.569 1.00 96.19 86 ASP A N 1
ATOM 630 C CA . ASP A 1 86 ? -1.913 3.068 -20.223 1.00 96.19 86 ASP A CA 1
ATOM 631 C C . ASP A 1 86 ? -3.142 3.108 -21.147 1.00 96.19 86 ASP A C 1
ATOM 633 O O . ASP A 1 86 ? -3.586 4.195 -21.538 1.00 96.19 86 ASP A O 1
ATOM 637 N N . GLY A 1 87 ? -3.717 1.948 -21.476 1.00 95.31 87 GLY A N 1
ATOM 638 C CA . GLY A 1 87 ? -4.991 1.828 -22.171 1.00 95.31 87 GLY A CA 1
ATOM 639 C C . GLY A 1 87 ? -6.183 2.353 -21.363 1.00 95.31 87 GLY A C 1
ATOM 640 O O . GLY A 1 87 ? -6.151 2.497 -20.139 1.00 95.31 87 GLY A O 1
ATOM 641 N N . ASP A 1 88 ? -7.277 2.649 -22.065 1.00 94.62 88 ASP A N 1
ATOM 642 C CA . ASP A 1 88 ? -8.510 3.108 -21.425 1.00 94.62 88 ASP A CA 1
ATOM 643 C C . ASP A 1 88 ? -9.136 1.972 -20.596 1.00 94.62 88 ASP A C 1
ATOM 645 O O . ASP A 1 88 ? -9.330 0.859 -21.085 1.00 94.62 88 ASP A O 1
ATOM 649 N N . PHE A 1 89 ? -9.507 2.257 -19.346 1.00 96.44 89 PHE A N 1
ATOM 650 C CA . PHE A 1 89 ? -10.247 1.326 -18.499 1.00 96.44 89 PHE A CA 1
ATOM 651 C C . PHE A 1 89 ? -11.753 1.512 -18.721 1.00 96.44 89 PHE A C 1
ATOM 653 O O . PHE A 1 89 ? -12.317 2.510 -18.258 1.00 96.44 89 PHE A O 1
ATOM 660 N N . PRO A 1 90 ? -12.442 0.560 -19.383 1.00 94.06 90 PRO A N 1
ATOM 661 C CA . PRO A 1 90 ? -13.844 0.714 -19.791 1.00 94.06 90 PRO A CA 1
ATOM 662 C C . PRO A 1 90 ? -14.840 0.553 -18.627 1.00 94.06 90 PRO A C 1
ATOM 664 O O . PRO A 1 90 ? -16.055 0.647 -18.814 1.00 94.06 90 PRO A O 1
ATOM 667 N N . GLY A 1 91 ? -14.331 0.248 -17.433 1.00 95.31 91 GLY A N 1
ATOM 668 C CA . GLY A 1 91 ? -15.108 -0.043 -16.240 1.00 95.31 91 GLY A CA 1
ATOM 669 C C . GLY A 1 91 ? -15.428 1.173 -15.373 1.00 95.31 91 GLY A C 1
ATOM 670 O O . GLY A 1 91 ? -15.319 2.332 -15.776 1.00 95.31 91 GLY A O 1
ATOM 671 N N . VAL A 1 92 ? -15.821 0.877 -14.137 1.00 97.56 92 VAL A N 1
ATOM 672 C CA . VAL A 1 92 ? -16.095 1.863 -13.092 1.00 97.56 92 VAL A CA 1
ATOM 673 C C . VAL A 1 92 ? -14.977 1.819 -12.061 1.00 97.56 92 VAL A C 1
ATOM 675 O O . VAL A 1 92 ? -14.675 0.765 -11.500 1.00 97.56 92 VAL A O 1
ATOM 678 N N . VAL A 1 93 ? -14.377 2.973 -11.789 1.00 98.56 93 VAL A N 1
ATOM 679 C CA . VAL A 1 93 ? -13.477 3.159 -10.654 1.00 98.56 93 VAL A CA 1
ATOM 680 C C . VAL A 1 93 ? -14.245 3.846 -9.530 1.00 98.56 93 VAL A C 1
ATOM 682 O O . VAL A 1 93 ? -14.853 4.898 -9.737 1.00 98.56 93 VAL A O 1
ATOM 685 N N . VAL A 1 94 ? -14.213 3.263 -8.334 1.00 98.56 94 VAL A N 1
ATOM 686 C CA . VAL A 1 94 ? -14.877 3.818 -7.148 1.00 98.56 94 VAL A CA 1
ATOM 687 C C . VAL A 1 94 ? -13.830 4.124 -6.086 1.00 98.56 94 VAL A C 1
ATOM 689 O O . VAL A 1 94 ? -13.070 3.246 -5.681 1.00 98.56 94 VAL A O 1
ATOM 692 N N . ARG A 1 95 ? -13.804 5.369 -5.608 1.00 98.44 95 ARG A N 1
ATOM 693 C CA . ARG A 1 95 ? -12.988 5.780 -4.463 1.00 98.44 95 ARG A CA 1
ATOM 694 C C . ARG A 1 95 ? -13.890 6.138 -3.294 1.00 98.44 95 ARG A C 1
ATOM 696 O O . ARG A 1 95 ? -14.695 7.059 -3.397 1.00 98.44 95 ARG A O 1
ATOM 703 N N . ASP A 1 96 ? -13.718 5.444 -2.176 1.00 98.06 96 ASP A N 1
ATOM 704 C CA . ASP A 1 96 ? -14.408 5.786 -0.935 1.00 98.06 96 ASP A CA 1
ATOM 705 C C . ASP A 1 96 ? -13.927 7.155 -0.428 1.00 98.06 96 ASP A C 1
ATOM 707 O O . ASP A 1 96 ? -12.752 7.320 -0.094 1.00 98.06 96 ASP A O 1
ATOM 711 N N . ALA A 1 97 ? -14.813 8.155 -0.405 1.00 97.00 97 ALA A N 1
ATOM 712 C CA . ALA A 1 97 ? -14.478 9.500 0.057 1.00 97.00 97 ALA A CA 1
ATOM 713 C C . ALA A 1 97 ? -14.715 9.693 1.564 1.00 97.00 97 ALA A C 1
ATOM 715 O O . ALA A 1 97 ? -14.398 10.763 2.089 1.00 97.00 97 ALA A O 1
ATOM 716 N N . ARG A 1 98 ? -15.250 8.684 2.265 1.00 97.25 98 ARG A N 1
ATOM 717 C CA . ARG A 1 98 ? -15.453 8.719 3.719 1.00 97.25 98 ARG A CA 1
ATOM 718 C C . ARG A 1 98 ? -14.116 8.705 4.451 1.00 97.25 98 ARG A C 1
ATOM 720 O O . ARG A 1 98 ? -13.202 7.972 4.076 1.00 97.25 98 ARG A O 1
ATOM 727 N N . ARG A 1 99 ? -14.008 9.504 5.515 1.00 95.56 99 ARG A N 1
ATOM 728 C CA . ARG A 1 99 ? -12.783 9.639 6.327 1.00 95.56 99 ARG A CA 1
ATOM 729 C C . ARG A 1 99 ? -13.084 9.752 7.815 1.00 95.56 99 ARG A C 1
ATOM 731 O O . ARG A 1 99 ? -12.499 10.572 8.513 1.00 95.56 99 ARG A O 1
ATOM 738 N N . GLU A 1 100 ? -14.070 9.003 8.280 1.00 94.81 100 GLU A N 1
ATOM 739 C CA . GLU A 1 100 ? -14.501 9.031 9.673 1.00 94.81 100 GLU A CA 1
ATOM 740 C C . GLU A 1 100 ? -13.573 8.159 10.529 1.00 94.81 100 GLU A C 1
ATOM 742 O O . GLU A 1 100 ? -13.180 7.066 10.110 1.00 94.81 100 GLU A O 1
ATOM 747 N N . ILE A 1 101 ? -13.229 8.655 11.722 1.00 96.19 101 ILE A N 1
ATOM 748 C CA . ILE A 1 101 ? -12.584 7.880 12.788 1.00 96.19 101 ILE A CA 1
ATOM 749 C C . ILE A 1 101 ? -13.453 8.023 14.039 1.00 96.19 101 ILE A C 1
ATOM 751 O O . ILE A 1 101 ? -13.614 9.119 14.580 1.00 96.19 101 ILE A O 1
ATOM 755 N N . VAL A 1 102 ? -14.004 6.908 14.503 1.00 93.31 102 VAL A N 1
ATOM 756 C CA . VAL A 1 102 ? -14.880 6.814 15.673 1.00 93.31 102 VAL A CA 1
ATOM 757 C C . VAL A 1 102 ? -14.114 6.116 16.784 1.00 93.31 102 VAL A C 1
ATOM 759 O O . VAL A 1 102 ? -13.630 5.003 16.596 1.00 93.31 102 VAL A O 1
ATOM 762 N N . VAL A 1 103 ? -14.013 6.752 17.949 1.00 90.50 103 VAL A N 1
ATOM 763 C CA . VAL A 1 103 ? -13.561 6.067 19.167 1.00 90.50 103 VAL A CA 1
ATOM 764 C C . VAL A 1 103 ? -14.798 5.467 19.824 1.00 90.50 103 VAL A C 1
ATOM 766 O O . VAL A 1 103 ? -15.745 6.189 20.135 1.00 90.50 103 VAL A O 1
ATOM 769 N N . GLU A 1 104 ? -14.800 4.151 20.008 1.00 82.25 104 GLU A N 1
ATOM 770 C CA . GLU A 1 104 ? -15.957 3.392 20.506 1.00 82.25 104 GLU A CA 1
ATOM 771 C C . GLU A 1 104 ? -15.933 3.187 22.028 1.00 82.25 104 GLU A C 1
ATOM 773 O O . GLU A 1 104 ? -16.719 2.420 22.576 1.00 82.25 104 GLU A O 1
ATOM 778 N N . ASP A 1 105 ? -15.027 3.881 22.718 1.00 67.94 105 ASP A N 1
ATOM 779 C CA . ASP A 1 105 ? -14.868 3.840 24.169 1.00 67.94 105 ASP A CA 1
ATOM 780 C C . ASP A 1 105 ? -15.596 5.023 24.843 1.00 67.94 105 ASP A C 1
ATOM 782 O O . ASP A 1 105 ? -15.461 6.181 24.436 1.00 67.94 105 ASP A O 1
ATOM 786 N N . ALA A 1 106 ? -16.347 4.734 25.910 1.00 47.78 106 ALA A N 1
ATOM 787 C CA . ALA A 1 106 ? -17.044 5.718 26.738 1.00 47.78 106 ALA A CA 1
ATOM 788 C C . ALA A 1 106 ? -16.104 6.519 27.670 1.00 47.78 106 ALA A C 1
ATOM 790 O O . ALA A 1 106 ? -16.531 7.522 28.248 1.00 47.78 106 ALA A O 1
ATOM 791 N N . SER A 1 107 ? -14.832 6.125 27.813 1.00 44.69 107 SER A N 1
ATOM 792 C CA . SER A 1 107 ? -13.900 6.712 28.787 1.00 44.69 107 SER A CA 1
ATOM 793 C C . SER A 1 107 ? -13.174 7.992 28.333 1.00 44.69 107 SER A C 1
ATOM 795 O O . SER A 1 107 ? -12.390 8.558 29.100 1.00 44.69 107 SER A O 1
ATOM 797 N N . ILE A 1 108 ? -13.432 8.522 27.128 1.00 44.44 108 ILE A N 1
ATOM 798 C CA . ILE A 1 108 ? -12.906 9.840 26.718 1.00 44.44 108 ILE A CA 1
ATOM 799 C C . ILE A 1 108 ? -13.886 10.945 27.134 1.00 44.44 108 ILE A C 1
ATOM 801 O O . ILE A 1 108 ? -14.525 11.588 26.302 1.00 44.44 108 ILE A O 1
ATOM 805 N N . ARG A 1 109 ? -13.991 11.211 28.440 1.00 37.59 109 ARG A N 1
ATOM 806 C CA . ARG A 1 109 ? -14.401 12.550 28.888 1.00 37.59 109 ARG A CA 1
ATOM 807 C C . ARG A 1 109 ? -13.179 13.457 28.767 1.00 37.59 109 ARG A C 1
ATOM 809 O O . ARG A 1 109 ? -12.122 13.130 29.303 1.00 37.59 109 ARG A O 1
ATOM 816 N N . ARG A 1 110 ? -13.300 14.580 28.048 1.00 37.69 110 ARG A N 1
ATOM 817 C CA . ARG A 1 110 ? -12.292 15.651 28.103 1.00 37.69 110 ARG A CA 1
ATOM 818 C C . ARG A 1 110 ? -12.088 16.005 29.581 1.00 37.69 110 ARG A C 1
ATOM 820 O O . ARG A 1 110 ? -13.059 16.346 30.249 1.00 37.69 110 ARG A O 1
ATOM 827 N N . ARG A 1 111 ? -10.857 15.933 30.093 1.00 31.64 111 ARG A N 1
ATOM 828 C CA . ARG A 1 111 ? -10.489 16.773 31.237 1.00 31.64 111 ARG A CA 1
ATOM 829 C C . ARG A 1 111 ? -10.350 18.177 30.668 1.00 31.64 111 ARG A C 1
ATOM 831 O O . ARG A 1 111 ? -9.395 18.448 29.943 1.00 31.64 111 ARG A O 1
ATOM 838 N N . GLU A 1 112 ? -11.337 19.026 30.921 1.00 31.45 112 GLU A N 1
ATOM 839 C CA . GLU A 1 112 ? -11.092 20.465 30.906 1.00 31.45 112 GLU A CA 1
ATOM 840 C C . GLU A 1 112 ? -9.978 20.759 31.925 1.00 31.45 112 GLU A C 1
ATOM 842 O O . GLU A 1 112 ? -9.865 20.033 32.924 1.00 31.45 112 GLU A O 1
ATOM 847 N N . PRO A 1 113 ? -9.089 21.729 31.656 1.00 32.84 113 PRO A N 1
ATOM 848 C CA . PRO A 1 113 ? -8.072 22.106 32.625 1.00 32.84 113 PRO A CA 1
ATOM 849 C C . PRO A 1 113 ? -8.777 22.491 33.928 1.00 32.84 113 PRO A C 1
ATOM 851 O O . PRO A 1 113 ? -9.688 23.313 33.921 1.00 32.84 113 PRO A O 1
ATOM 854 N N . ALA A 1 114 ? -8.394 21.828 35.020 1.00 33.72 114 ALA A N 1
ATOM 855 C CA . ALA A 1 114 ? -8.949 22.091 36.336 1.00 33.72 114 ALA A CA 1
ATOM 856 C C . ALA A 1 114 ? -8.762 23.575 36.673 1.00 33.72 114 ALA A C 1
ATOM 858 O O . ALA A 1 114 ? -7.641 24.084 36.602 1.00 33.72 114 ALA A O 1
ATOM 859 N N . GLU A 1 115 ? -9.860 24.244 37.024 1.00 32.78 115 GLU A N 1
ATOM 860 C CA . GLU A 1 115 ? -9.823 25.543 37.684 1.00 32.78 115 GLU A CA 1
ATOM 861 C C . GLU A 1 115 ? -8.914 25.425 38.912 1.00 32.78 115 GLU A C 1
ATOM 863 O O . GLU A 1 115 ? -9.087 24.550 39.765 1.00 32.78 115 GLU A O 1
ATOM 868 N N . ALA A 1 116 ? -7.882 26.263 38.946 1.00 34.03 116 ALA A N 1
ATOM 869 C CA . ALA A 1 116 ? -7.007 26.391 40.092 1.00 34.03 116 ALA A CA 1
ATOM 870 C C . ALA A 1 116 ? -7.793 27.074 41.214 1.00 34.03 116 ALA A C 1
ATOM 872 O O . ALA A 1 116 ? -8.073 28.269 41.141 1.00 34.03 116 ALA A O 1
ATOM 873 N N . ASP A 1 117 ? -8.139 26.306 42.241 1.00 30.39 117 ASP A N 1
ATOM 874 C CA . ASP A 1 117 ? -8.702 26.823 43.481 1.00 30.39 117 ASP A CA 1
ATOM 875 C C . ASP A 1 117 ? -7.543 27.185 44.427 1.00 30.39 117 ASP A C 1
ATOM 877 O O . ASP A 1 117 ? -6.742 26.329 44.812 1.00 30.39 117 ASP A O 1
ATOM 881 N N . GLY A 1 118 ? -7.411 28.469 44.765 1.00 28.89 118 GLY A N 1
ATOM 882 C CA . GLY A 1 118 ? -6.399 28.960 45.704 1.00 28.89 118 GLY A CA 1
ATOM 883 C C . GLY A 1 118 ? -6.259 30.490 45.706 1.00 28.89 118 GLY A C 1
ATOM 884 O O . GLY A 1 118 ? -5.890 31.053 44.677 1.00 28.89 118 GLY A O 1
ATOM 885 N N . PRO A 1 119 ? -6.535 31.188 46.827 1.00 36.06 119 PRO A N 1
ATOM 886 C CA . PRO A 1 119 ? -6.741 32.633 46.838 1.00 36.06 119 PRO A CA 1
ATOM 887 C C . PRO A 1 119 ? -5.452 33.436 47.064 1.00 36.06 119 PRO A C 1
ATOM 889 O O . PRO A 1 119 ? -4.595 33.056 47.857 1.00 36.06 119 PRO A O 1
ATOM 892 N N . GLY A 1 120 ? -5.413 34.637 46.478 1.00 26.55 120 GLY A N 1
ATOM 893 C CA . GLY A 1 120 ? -4.663 35.775 47.015 1.00 26.55 120 GLY A CA 1
ATOM 894 C C . GLY A 1 120 ? -3.399 36.174 46.251 1.00 26.55 120 GLY A C 1
ATOM 895 O O . GLY A 1 120 ? -2.426 35.433 46.196 1.00 26.55 120 GLY A O 1
ATOM 896 N N . GLY A 1 121 ? -3.386 37.416 45.757 1.00 26.31 121 GLY A N 1
ATOM 897 C CA . GLY A 1 121 ? -2.158 38.103 45.349 1.00 26.31 121 GLY A CA 1
ATOM 898 C C . GLY A 1 121 ? -2.343 39.020 44.149 1.00 26.31 121 GLY A C 1
ATOM 899 O O . GLY A 1 121 ? -2.137 38.612 43.016 1.00 26.31 121 GLY A O 1
ATOM 900 N N . ALA A 1 122 ? -2.743 40.261 44.412 1.00 27.44 122 ALA A N 1
ATOM 901 C CA . ALA A 1 122 ? -2.941 41.312 43.423 1.00 27.44 122 ALA A CA 1
ATOM 902 C C . ALA A 1 122 ? -1.669 41.652 42.623 1.00 27.44 122 ALA A C 1
ATOM 904 O O . ALA A 1 122 ? -0.606 41.830 43.211 1.00 27.44 122 ALA A O 1
ATOM 905 N N . ALA A 1 123 ? -1.822 41.883 41.317 1.00 27.28 123 ALA A N 1
ATOM 906 C CA . ALA A 1 123 ? -1.096 42.925 40.594 1.00 27.28 123 ALA A CA 1
ATOM 907 C C . ALA A 1 123 ? -1.841 43.275 39.297 1.00 27.28 123 ALA A C 1
ATOM 909 O O . ALA A 1 123 ? -2.156 42.422 38.473 1.00 27.28 123 ALA A O 1
ATOM 910 N N . VAL A 1 124 ? -2.151 44.560 39.198 1.00 24.11 124 VAL A N 1
ATOM 911 C CA . VAL A 1 124 ? -2.908 45.270 38.169 1.00 24.11 124 VAL A CA 1
ATOM 912 C C . VAL A 1 124 ? -2.085 45.405 36.887 1.00 24.11 124 VAL A C 1
ATOM 914 O O . VAL A 1 124 ? -0.887 45.649 36.979 1.00 24.11 124 VAL A O 1
ATOM 917 N N . CYS A 1 125 ? -2.745 45.338 35.726 1.00 21.86 125 CYS A N 1
ATOM 918 C CA . CYS A 1 125 ? -2.522 46.265 34.609 1.00 21.86 125 CYS A CA 1
ATOM 919 C C . CYS A 1 125 ? -3.765 46.297 33.698 1.00 21.86 125 CYS A C 1
ATOM 921 O O . CYS A 1 125 ? -4.117 45.316 33.048 1.00 21.86 125 CYS A O 1
ATOM 923 N N . GLU A 1 126 ? -4.425 47.453 33.727 1.00 22.11 126 GLU A N 1
ATOM 924 C CA . GLU A 1 126 ? -5.493 47.954 32.853 1.00 22.11 126 GLU A CA 1
ATOM 925 C C . GLU A 1 126 ? -5.040 47.953 31.370 1.00 22.11 126 GLU A C 1
ATOM 927 O O . GLU A 1 126 ? -3.850 48.047 31.094 1.00 22.11 126 GLU A O 1
ATOM 932 N N . GLY A 1 127 ? -5.882 47.875 30.338 1.00 21.55 127 GLY A N 1
ATOM 933 C CA . GLY A 1 127 ? -7.333 47.921 30.258 1.00 21.55 127 GLY A CA 1
ATOM 934 C C . GLY A 1 127 ? -7.813 47.875 28.795 1.00 21.55 127 GLY A C 1
ATOM 935 O O . GLY A 1 127 ? -7.095 47.436 27.900 1.00 21.55 127 GLY A O 1
ATOM 936 N N . ILE A 1 128 ? -9.020 48.415 28.603 1.00 22.91 128 ILE A N 1
ATOM 937 C CA . ILE A 1 128 ? -9.820 48.576 27.375 1.00 22.91 128 ILE A CA 1
ATOM 938 C C . ILE A 1 128 ? -10.697 47.366 27.021 1.00 22.91 128 ILE A C 1
ATOM 940 O O . ILE A 1 128 ? -10.359 46.496 26.223 1.00 22.91 128 ILE A O 1
ATOM 944 N N . ALA A 1 129 ? -11.896 47.389 27.603 1.00 24.70 129 ALA A N 1
ATOM 945 C CA . ALA A 1 129 ? -13.088 46.838 26.982 1.00 24.70 129 ALA A CA 1
ATOM 946 C C . ALA A 1 129 ? -13.637 47.864 25.983 1.00 24.70 129 ALA A C 1
ATOM 948 O O . ALA A 1 129 ? -13.762 49.036 26.339 1.00 24.70 129 ALA A O 1
ATOM 949 N N . ASP A 1 130 ? -14.047 47.416 24.796 1.00 24.30 130 ASP A N 1
ATOM 950 C CA . ASP A 1 130 ? -15.161 48.070 24.124 1.00 24.30 130 ASP A CA 1
ATOM 951 C C . ASP A 1 130 ? -16.042 47.081 23.336 1.00 24.30 130 ASP A C 1
ATOM 953 O O . ASP A 1 130 ? -15.568 46.236 22.579 1.00 24.30 130 ASP A O 1
ATOM 957 N N . SER A 1 131 ? -17.333 47.192 23.650 1.00 24.61 131 SER A N 1
ATOM 958 C CA . SER A 1 131 ? -18.556 46.916 22.885 1.00 24.61 131 SER A CA 1
ATOM 959 C C . SER A 1 131 ? -18.684 45.705 21.932 1.00 24.61 131 SER A C 1
ATOM 961 O O . SER A 1 131 ? -18.186 45.656 20.816 1.00 24.61 131 SER A O 1
ATOM 963 N N . ALA A 1 132 ? -19.577 44.800 22.353 1.00 31.31 132 ALA A N 1
ATOM 964 C CA . ALA A 1 132 ? -20.651 44.190 21.559 1.00 31.31 132 ALA A CA 1
ATOM 965 C C . ALA A 1 132 ? -20.318 43.682 20.140 1.00 31.31 132 ALA A C 1
ATOM 967 O O . ALA A 1 132 ? -20.497 44.368 19.137 1.00 31.31 132 ALA A O 1
ATOM 968 N N . GLY A 1 133 ? -20.036 42.384 20.048 1.00 23.23 133 GLY A N 1
ATOM 969 C CA . GLY A 1 133 ? -20.127 41.634 18.801 1.00 23.23 133 GLY A CA 1
ATOM 970 C C . GLY A 1 133 ? -20.275 40.151 19.094 1.00 23.23 133 GLY A C 1
ATOM 971 O O . GLY A 1 133 ? -19.329 39.499 19.518 1.00 23.23 133 GLY A O 1
ATOM 972 N N . VAL A 1 134 ? -21.472 39.607 18.881 1.00 26.83 134 VAL A N 1
ATOM 973 C CA . VAL A 1 134 ? -21.700 38.160 18.833 1.00 26.83 134 VAL A CA 1
ATOM 974 C C . VAL A 1 134 ? -20.820 37.585 17.720 1.00 26.83 134 VAL A C 1
ATOM 976 O O . VAL A 1 134 ? -21.182 37.644 16.546 1.00 26.83 134 VAL A O 1
ATOM 979 N N . VAL A 1 135 ? -19.663 37.023 18.070 1.00 22.06 135 VAL A N 1
ATOM 980 C CA . VAL A 1 135 ? -18.874 36.216 17.138 1.00 22.06 135 VAL A CA 1
ATOM 981 C C . VAL A 1 135 ? -19.418 34.796 17.198 1.00 22.06 135 VAL A C 1
ATOM 983 O O . VAL A 1 135 ? -19.110 34.011 18.092 1.00 22.06 135 VAL A O 1
ATOM 986 N N . ARG A 1 136 ? -20.254 34.460 16.212 1.00 26.34 136 ARG A N 1
ATOM 987 C CA . ARG A 1 136 ? -20.472 33.069 15.815 1.00 26.34 136 ARG A CA 1
ATOM 988 C C . ARG A 1 136 ? -19.126 32.530 15.341 1.00 26.34 136 ARG A C 1
ATOM 990 O O . ARG A 1 136 ? -18.679 32.882 14.254 1.00 26.34 136 ARG A O 1
ATOM 997 N N . GLN A 1 137 ? -18.480 31.686 16.137 1.00 25.11 137 GLN A N 1
ATOM 998 C CA . GLN A 1 137 ? -17.309 30.951 15.673 1.00 25.11 137 GLN A CA 1
ATOM 999 C C . GLN A 1 137 ? -17.780 29.788 14.794 1.00 25.11 137 GLN A C 1
ATOM 1001 O O . GLN A 1 137 ? -18.015 28.669 15.241 1.00 25.11 137 GLN A O 1
ATOM 1006 N N . THR A 1 138 ? -17.959 30.082 13.509 1.00 27.58 138 THR A N 1
ATOM 1007 C CA . THR A 1 138 ? -17.911 29.087 12.441 1.00 27.58 138 THR A CA 1
ATOM 1008 C C . THR A 1 138 ? -16.450 28.689 12.244 1.00 27.58 138 THR A C 1
ATOM 1010 O O . THR A 1 138 ? -15.736 29.299 11.453 1.00 27.58 138 THR A O 1
ATOM 1013 N N . GLY A 1 139 ? -15.991 27.691 12.996 1.00 24.50 139 GLY A N 1
ATOM 1014 C CA . GLY A 1 139 ? -14.775 26.951 12.675 1.00 24.50 139 GLY A CA 1
ATOM 1015 C C . GLY A 1 139 ? -15.135 25.816 11.727 1.00 24.50 139 GLY A C 1
ATOM 1016 O O . GLY A 1 139 ? -15.49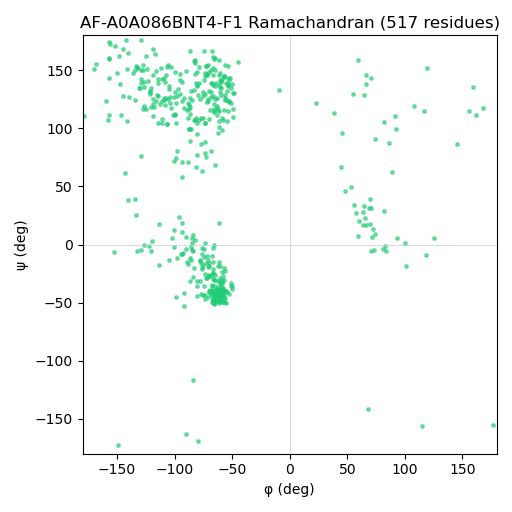5 24.730 12.170 1.00 24.50 139 GLY A O 1
ATOM 1017 N N . SER A 1 140 ? -15.116 26.080 10.422 1.00 28.06 140 SER A N 1
ATOM 1018 C CA . SER A 1 140 ? -15.103 25.016 9.424 1.00 28.06 140 SER A CA 1
ATOM 1019 C C . SER A 1 140 ? -13.707 24.396 9.420 1.00 28.06 140 SER A C 1
ATOM 1021 O O . SER A 1 140 ? -12.774 24.998 8.886 1.00 28.06 140 SER A O 1
ATOM 1023 N N . ASP A 1 141 ? -13.565 23.205 9.997 1.00 30.25 141 ASP A N 1
ATOM 1024 C CA . ASP A 1 141 ? -12.402 22.352 9.761 1.00 30.25 141 ASP A CA 1
ATOM 1025 C C . ASP A 1 141 ? -12.382 21.987 8.271 1.00 30.25 141 ASP A C 1
ATOM 1027 O O . ASP A 1 141 ? -13.078 21.077 7.807 1.00 30.25 141 ASP A O 1
ATOM 1031 N N . ALA A 1 142 ? -11.615 22.746 7.492 1.00 32.56 142 ALA A N 1
ATOM 1032 C CA . ALA A 1 142 ? -11.349 22.442 6.100 1.00 32.56 142 ALA A CA 1
ATOM 1033 C C . ALA A 1 142 ? -10.718 21.037 6.023 1.00 32.56 142 ALA A C 1
ATOM 1035 O O . ALA A 1 142 ? -9.640 20.791 6.557 1.00 32.56 142 ALA A O 1
ATOM 1036 N N . ALA A 1 143 ? -11.437 20.108 5.385 1.00 37.69 143 ALA A N 1
ATOM 1037 C CA . ALA A 1 143 ? -11.083 18.693 5.210 1.00 37.69 143 ALA A CA 1
ATOM 1038 C C . ALA A 1 143 ? -10.987 17.838 6.501 1.00 37.69 143 ALA A C 1
ATOM 1040 O O . ALA A 1 143 ? -10.208 16.884 6.561 1.00 37.69 143 ALA A O 1
ATOM 1041 N N . GLY A 1 144 ? -11.803 18.137 7.519 1.00 34.94 144 GLY A N 1
ATOM 1042 C CA . GLY A 1 144 ? -11.797 17.431 8.804 1.00 34.94 144 GLY A CA 1
ATOM 1043 C C . GLY A 1 144 ? -12.284 15.974 8.750 1.00 34.94 144 GLY A C 1
ATOM 1044 O O . GLY A 1 144 ? -13.396 15.681 8.312 1.00 34.94 144 GLY A O 1
ATOM 1045 N N . VAL A 1 145 ? -11.467 15.049 9.268 1.00 41.03 145 VAL A N 1
ATOM 1046 C CA . VAL A 1 145 ? -11.923 13.734 9.759 1.00 41.03 145 VAL A CA 1
ATOM 1047 C C . VAL A 1 145 ? -13.042 13.986 10.765 1.00 41.03 145 VAL A C 1
ATOM 1049 O O . VAL A 1 145 ? -12.795 14.567 11.823 1.00 41.03 145 VAL A O 1
ATOM 1052 N N . ALA A 1 146 ? -14.261 13.551 10.458 1.00 42.06 146 ALA A N 1
ATOM 1053 C CA . ALA A 1 146 ? -15.344 13.607 11.425 1.00 42.06 146 ALA A CA 1
ATOM 1054 C C . ALA A 1 146 ? -15.012 12.653 12.582 1.00 42.06 146 ALA A C 1
ATOM 1056 O O . ALA A 1 146 ? -14.800 11.457 12.373 1.00 42.06 146 ALA A O 1
ATOM 1057 N N . VAL A 1 147 ? -14.936 13.192 13.798 1.00 38.06 147 VAL A N 1
ATOM 1058 C CA . VAL A 1 147 ? -14.824 12.399 15.023 1.00 38.06 147 VAL A CA 1
ATOM 1059 C C . VAL A 1 147 ? -16.212 12.318 15.631 1.00 38.06 147 VAL A C 1
ATOM 1061 O O . VAL A 1 147 ? -16.737 13.322 16.110 1.00 38.06 147 VAL A O 1
ATOM 1064 N N . LYS A 1 148 ? -16.804 11.126 15.630 1.00 41.69 148 LYS A N 1
ATOM 1065 C CA . LYS A 1 148 ? -18.009 10.843 16.413 1.00 41.69 148 LYS A CA 1
ATOM 1066 C C . LYS A 1 148 ? -17.638 9.927 17.569 1.00 41.69 148 LYS A C 1
ATOM 1068 O O . LYS A 1 148 ? -16.823 9.024 17.410 1.00 41.69 148 LYS A O 1
ATOM 1073 N N . SER A 1 149 ? -18.216 10.168 18.737 1.00 42.38 149 SER A N 1
ATOM 1074 C CA . SER A 1 149 ? -18.296 9.171 19.801 1.00 42.38 149 SER A CA 1
ATOM 1075 C C . SER A 1 149 ? -19.638 8.459 19.647 1.00 42.38 149 SER A C 1
ATOM 1077 O O . SER A 1 149 ? -20.687 9.101 19.612 1.00 42.38 149 SER A O 1
ATOM 1079 N N . GLN A 1 150 ? -19.625 7.136 19.508 1.00 41.78 150 GLN A N 1
ATOM 1080 C CA . GLN A 1 150 ? -20.841 6.329 19.600 1.00 41.78 150 GLN A CA 1
ATOM 1081 C C . GLN A 1 150 ? -20.739 5.419 20.819 1.00 41.78 150 GLN A C 1
ATOM 1083 O O . GLN A 1 150 ? -19.751 4.716 21.000 1.00 41.78 150 GLN A O 1
ATOM 1088 N N . GLY A 1 151 ? -21.779 5.448 21.656 1.00 34.69 151 GLY A N 1
ATOM 1089 C CA . GLY A 1 151 ? -21.897 4.641 22.869 1.00 34.69 151 GLY A CA 1
ATOM 1090 C C . GLY A 1 151 ? -22.258 3.185 22.579 1.00 34.69 151 GLY A C 1
ATOM 1091 O O . GLY A 1 151 ? -23.322 2.721 22.988 1.00 34.69 151 GLY A O 1
ATOM 1092 N N . ALA A 1 152 ? -21.388 2.458 21.877 1.00 37.38 152 ALA A N 1
ATOM 1093 C CA . ALA A 1 152 ? -21.447 1.002 21.871 1.00 37.38 152 ALA A CA 1
ATOM 1094 C C . ALA A 1 152 ? -20.893 0.484 23.210 1.00 37.38 152 ALA A C 1
ATOM 1096 O O . ALA A 1 152 ? -19.836 0.911 23.667 1.00 37.38 152 ALA A O 1
ATOM 1097 N N . LYS A 1 153 ? -21.621 -0.422 23.871 1.00 38.00 153 LYS A N 1
ATOM 1098 C CA . LYS A 1 153 ? -21.220 -1.012 25.158 1.00 38.00 153 LYS A CA 1
ATOM 1099 C C . LYS A 1 153 ? -20.076 -2.014 24.958 1.00 38.00 153 LYS A C 1
ATOM 1101 O O . LYS A 1 153 ? -20.310 -3.220 24.951 1.00 38.00 153 LYS A O 1
ATOM 1106 N N . TYR A 1 154 ? -18.847 -1.533 24.794 1.00 42.22 154 TYR A N 1
ATOM 1107 C CA . TYR A 1 154 ? -17.671 -2.348 25.087 1.00 42.22 154 TYR A CA 1
ATOM 1108 C C . TYR A 1 154 ? -17.522 -2.465 26.610 1.00 42.22 154 TYR A C 1
ATOM 1110 O O . TYR A 1 154 ? -17.925 -1.561 27.345 1.00 42.22 154 TYR A O 1
ATOM 1118 N N . ARG A 1 155 ? -17.012 -3.600 27.103 1.00 47.78 155 ARG A N 1
ATOM 1119 C CA . ARG A 1 155 ? -16.745 -3.754 28.539 1.00 47.78 155 ARG A CA 1
ATOM 1120 C C . ARG A 1 155 ? -15.697 -2.720 28.936 1.00 47.78 155 ARG A C 1
ATOM 1122 O O . ARG A 1 155 ? -14.570 -2.773 28.450 1.00 47.78 155 ARG A O 1
ATOM 1129 N N . ASP A 1 156 ? -16.104 -1.800 29.800 1.00 47.91 156 ASP A N 1
ATOM 1130 C CA . ASP A 1 156 ? -15.218 -0.851 30.461 1.00 47.91 156 ASP A CA 1
ATOM 1131 C C . ASP A 1 156 ? -14.024 -1.622 31.065 1.00 47.91 156 ASP A C 1
ATOM 1133 O O . ASP A 1 156 ? -14.222 -2.667 31.694 1.00 47.91 156 ASP A O 1
ATOM 1137 N N . GLY A 1 157 ? -12.791 -1.170 30.811 1.00 57.69 157 GLY A N 1
ATOM 1138 C CA . GLY A 1 157 ? -11.583 -1.751 31.418 1.00 57.69 157 GLY A CA 1
ATOM 1139 C C . GLY A 1 157 ? -11.002 -3.024 30.781 1.00 57.69 157 GLY A C 1
ATOM 1140 O O . GLY A 1 157 ? -10.373 -3.815 31.484 1.00 57.69 157 GLY A O 1
ATOM 1141 N N . ALA A 1 158 ? -11.170 -3.270 29.474 1.00 71.00 158 ALA A N 1
ATOM 1142 C CA . ALA A 1 158 ? -10.415 -4.350 28.828 1.00 71.00 158 ALA A CA 1
ATOM 1143 C C . ALA A 1 158 ? -8.911 -4.023 28.815 1.00 71.00 158 ALA A C 1
ATOM 1145 O O . ALA A 1 158 ? -8.480 -3.069 28.167 1.00 71.00 158 ALA A O 1
ATOM 1146 N N . GLN A 1 159 ? -8.117 -4.846 29.495 1.00 81.81 159 GLN A N 1
ATOM 1147 C CA . GLN A 1 159 ? -6.665 -4.708 29.561 1.00 81.81 159 GLN A CA 1
ATOM 1148 C C . GLN A 1 159 ? -5.967 -5.664 28.598 1.00 81.81 159 GLN A C 1
ATOM 1150 O O . GLN A 1 159 ? -6.428 -6.776 28.323 1.00 81.81 159 GLN A O 1
ATOM 1155 N N . CYS A 1 160 ? -4.817 -5.238 28.091 1.00 79.12 160 CYS A N 1
ATOM 1156 C CA . CYS A 1 160 ? -3.928 -6.088 27.326 1.00 79.12 160 CYS A CA 1
ATOM 1157 C C . CYS A 1 160 ? -3.411 -7.224 28.210 1.00 79.12 160 CYS A C 1
ATOM 1159 O O . CYS A 1 160 ? -2.656 -6.982 29.149 1.00 79.12 160 CYS A O 1
ATOM 1161 N N . GLY A 1 161 ? -3.722 -8.474 27.864 1.00 75.12 161 GLY A N 1
ATOM 1162 C CA . GLY A 1 161 ? -3.230 -9.638 28.611 1.00 75.12 161 GLY A CA 1
ATOM 1163 C C . GLY A 1 161 ? -1.700 -9.781 28.641 1.00 75.12 161 GLY A C 1
ATOM 1164 O O . GLY A 1 161 ? -1.184 -10.536 29.455 1.00 75.12 161 GLY A O 1
ATOM 1165 N N . ARG A 1 162 ? -0.962 -9.063 27.777 1.00 77.06 162 ARG A N 1
ATOM 1166 C CA . ARG A 1 162 ? 0.510 -9.091 27.730 1.00 77.06 162 ARG A CA 1
ATOM 1167 C C . ARG A 1 162 ? 1.172 -8.022 28.601 1.00 77.06 162 ARG A C 1
ATOM 1169 O O . ARG A 1 162 ? 2.192 -8.306 29.212 1.00 77.06 162 ARG A O 1
ATOM 1176 N N . CYS A 1 163 ? 0.651 -6.795 28.615 1.00 80.31 163 CYS A N 1
ATOM 1177 C CA . CYS A 1 163 ? 1.297 -5.666 29.301 1.00 80.31 163 CYS A CA 1
ATOM 1178 C C . CYS A 1 163 ? 0.429 -4.993 30.372 1.00 80.31 163 CYS A C 1
ATOM 1180 O O . CYS A 1 163 ? 0.875 -4.027 30.981 1.00 80.31 163 CYS A O 1
ATOM 1182 N N . GLY A 1 164 ? -0.808 -5.451 30.583 1.00 82.62 164 GLY A N 1
ATOM 1183 C CA . GLY A 1 164 ? -1.739 -4.919 31.583 1.00 82.62 164 GLY A CA 1
ATOM 1184 C C . GLY A 1 164 ? -2.310 -3.530 31.280 1.00 82.62 164 GLY A C 1
ATOM 1185 O O . GLY A 1 164 ? -3.174 -3.064 32.011 1.00 82.62 164 GLY A O 1
ATOM 1186 N N . LYS A 1 165 ? -1.858 -2.860 30.212 1.00 85.38 165 LYS A N 1
ATOM 1187 C CA . LYS A 1 165 ? -2.343 -1.528 29.825 1.00 85.38 165 LYS A CA 1
ATOM 1188 C C . LYS A 1 165 ? -3.778 -1.589 29.299 1.00 85.38 165 LYS A C 1
ATOM 1190 O O . LYS A 1 165 ? -4.157 -2.565 28.647 1.00 85.38 165 LYS A O 1
ATOM 1195 N N . ASP A 1 166 ? -4.537 -0.522 29.525 1.00 90.38 166 ASP A N 1
ATOM 1196 C CA . ASP A 1 166 ? -5.897 -0.376 29.004 1.00 90.38 166 ASP A CA 1
ATOM 1197 C C . ASP A 1 166 ? -5.913 -0.394 27.472 1.00 90.38 166 ASP A C 1
ATOM 1199 O O . ASP A 1 166 ? -4.994 0.102 26.813 1.0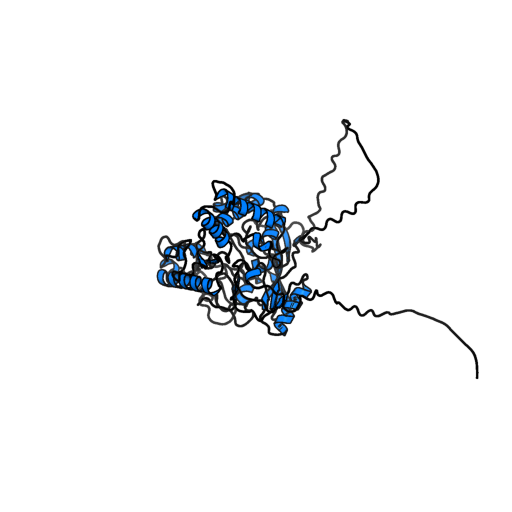0 90.38 166 ASP A O 1
ATOM 1203 N N . MET A 1 167 ? -6.976 -0.953 26.900 1.00 90.44 167 MET A N 1
ATOM 1204 C CA . MET A 1 167 ? -7.204 -0.997 25.458 1.00 90.44 167 MET A CA 1
ATOM 1205 C C . MET A 1 167 ? -8.293 -0.008 25.039 1.00 90.44 167 MET A C 1
ATOM 1207 O O . MET A 1 167 ? -9.203 0.301 25.802 1.00 90.44 167 MET A O 1
ATOM 1211 N N . VAL A 1 168 ? -8.241 0.426 23.783 1.00 90.81 168 VAL A N 1
ATOM 1212 C CA . VAL A 1 168 ? -9.259 1.252 23.128 1.00 90.81 168 VAL A CA 1
ATOM 1213 C C . VAL A 1 168 ? -9.657 0.626 21.792 1.00 90.81 168 VAL A C 1
ATOM 1215 O O . VAL A 1 168 ? -8.813 0.088 21.068 1.00 90.81 168 VAL A O 1
ATOM 1218 N N . LEU A 1 169 ? -10.948 0.705 21.458 1.00 92.31 169 LEU A N 1
ATOM 1219 C CA . LEU A 1 169 ? -11.459 0.361 20.135 1.00 92.31 169 LEU A CA 1
ATOM 1220 C C . LEU A 1 169 ? -11.684 1.621 19.301 1.00 92.31 169 LEU A C 1
ATOM 1222 O O . LEU A 1 169 ? -12.315 2.581 19.751 1.00 92.31 169 LEU A O 1
ATOM 1226 N N . LEU A 1 170 ? -11.182 1.595 18.071 1.00 93.94 170 LEU A N 1
ATOM 1227 C CA . LEU A 1 170 ? -11.416 2.637 17.080 1.00 93.94 170 LEU A CA 1
ATOM 1228 C C . LEU A 1 170 ? -11.956 2.016 15.801 1.00 93.94 170 LEU A C 1
ATOM 1230 O O . LEU A 1 170 ? -11.402 1.031 15.326 1.00 93.94 170 LEU A O 1
ATOM 1234 N N . SER A 1 171 ? -12.974 2.618 15.201 1.00 96.44 171 SER A N 1
ATOM 1235 C CA . SER A 1 171 ? -13.391 2.306 13.836 1.00 96.44 171 SER A CA 1
ATOM 1236 C C . SER A 1 171 ? -12.948 3.415 12.893 1.00 96.44 171 SER A C 1
ATOM 1238 O O . SER A 1 171 ? -13.080 4.594 13.216 1.00 96.44 171 SER A O 1
ATOM 1240 N N . ALA A 1 172 ? -12.421 3.049 11.728 1.00 98.31 172 ALA A N 1
ATOM 1241 C CA . ALA A 1 172 ? -12.093 3.989 10.667 1.00 98.31 172 ALA A CA 1
ATOM 1242 C C . ALA A 1 172 ? -12.675 3.519 9.329 1.00 98.31 172 ALA A C 1
ATOM 1244 O O . ALA A 1 172 ? -12.569 2.344 8.969 1.00 98.31 172 ALA A O 1
ATOM 1245 N N . THR A 1 173 ? -13.292 4.435 8.580 1.00 98.56 173 THR A N 1
ATOM 1246 C CA . THR A 1 173 ? -13.846 4.133 7.248 1.00 98.56 173 THR A CA 1
ATOM 1247 C C . THR A 1 173 ? -12.750 3.796 6.238 1.00 98.56 173 THR A C 1
ATOM 1249 O O . THR A 1 173 ? -11.627 4.288 6.338 1.00 98.56 173 THR A O 1
ATOM 1252 N N . ALA A 1 174 ? -13.076 2.980 5.234 1.00 98.50 174 ALA A N 1
ATOM 1253 C CA . ALA A 1 174 ? -12.105 2.467 4.267 1.00 98.50 174 ALA A CA 1
ATOM 1254 C C . ALA A 1 174 ? -11.356 3.560 3.475 1.00 98.50 174 ALA A C 1
ATOM 1256 O O . ALA A 1 174 ? -10.190 3.359 3.122 1.00 98.50 174 ALA A O 1
ATOM 1257 N N . GLY A 1 175 ? -11.993 4.709 3.232 1.00 98.38 175 GLY A N 1
ATOM 1258 C CA . GLY A 1 175 ? -11.404 5.880 2.572 1.00 98.38 175 GLY A CA 1
ATOM 1259 C C . GLY A 1 175 ? -10.458 6.734 3.431 1.00 98.38 175 GLY A C 1
ATOM 1260 O O . GLY A 1 175 ? -9.789 7.619 2.896 1.00 98.38 175 GLY A O 1
ATOM 1261 N N . THR A 1 176 ? -10.350 6.481 4.741 1.00 98.69 176 THR A N 1
ATOM 1262 C CA . THR A 1 176 ? -9.440 7.218 5.634 1.00 98.69 176 THR A CA 1
ATOM 1263 C C . THR A 1 176 ? -7.989 6.985 5.208 1.00 98.69 176 THR A C 1
ATOM 1265 O O . THR A 1 176 ? -7.560 5.835 5.094 1.00 98.69 176 THR A O 1
ATOM 1268 N N . ASN A 1 177 ? -7.216 8.052 4.978 1.00 98.62 177 ASN A N 1
ATOM 1269 C CA . ASN A 1 177 ? -5.786 7.936 4.678 1.00 98.62 177 ASN A CA 1
ATOM 1270 C C . ASN A 1 177 ? -5.058 7.243 5.843 1.00 98.62 177 ASN A C 1
ATOM 1272 O O . ASN A 1 177 ? -5.294 7.556 7.012 1.00 98.62 177 ASN A O 1
ATOM 1276 N N . TRP A 1 178 ? -4.192 6.282 5.525 1.00 98.62 178 TRP A N 1
ATOM 1277 C CA . TRP A 1 178 ? -3.540 5.453 6.537 1.00 98.62 178 TRP A CA 1
ATOM 1278 C C . TRP A 1 178 ? -2.640 6.270 7.469 1.00 98.62 178 TRP A C 1
ATOM 1280 O O . TRP A 1 178 ? -2.710 6.127 8.687 1.00 98.62 178 TRP A O 1
ATOM 1290 N N . ASP A 1 179 ? -1.816 7.159 6.920 1.00 98.38 179 ASP A N 1
ATOM 1291 C CA . ASP A 1 179 ? -0.869 7.921 7.730 1.00 98.38 179 ASP A CA 1
ATOM 1292 C C . ASP A 1 179 ? -1.558 9.019 8.561 1.00 98.38 179 ASP A C 1
ATOM 1294 O O . ASP A 1 179 ? -1.085 9.369 9.644 1.00 98.38 179 ASP A O 1
ATOM 1298 N N . ASP A 1 180 ? -2.721 9.502 8.112 1.00 98.50 180 ASP A N 1
ATOM 1299 C CA . ASP A 1 180 ? -3.604 10.353 8.919 1.00 98.50 180 ASP A CA 1
ATOM 1300 C C . ASP A 1 180 ? -4.194 9.591 10.111 1.00 98.50 180 ASP A C 1
ATOM 1302 O O . ASP A 1 180 ? -4.274 10.137 11.211 1.00 98.50 180 ASP A O 1
ATOM 1306 N N . PHE A 1 181 ? -4.571 8.322 9.920 1.00 98.62 181 PHE A N 1
ATOM 1307 C CA . PHE A 1 181 ? -5.016 7.453 11.011 1.00 98.62 181 PHE A CA 1
ATOM 1308 C C . PHE A 1 181 ? -3.890 7.212 12.030 1.00 98.62 181 PHE A C 1
ATOM 1310 O O . PHE A 1 181 ? -4.104 7.371 13.232 1.00 98.62 181 PHE A O 1
ATOM 1317 N N . VAL A 1 182 ? -2.666 6.925 11.571 1.00 98.38 182 VAL A N 1
ATOM 1318 C CA . VAL A 1 182 ? -1.508 6.750 12.467 1.00 98.38 182 VAL A CA 1
ATOM 1319 C C . VAL A 1 182 ? -1.177 8.041 13.227 1.00 98.38 182 VAL A C 1
ATOM 1321 O O . VAL A 1 182 ? -0.901 7.989 14.433 1.00 98.38 182 VAL A O 1
ATOM 1324 N N . LEU A 1 183 ? -1.226 9.204 12.561 1.00 97.69 183 LEU A N 1
ATOM 1325 C CA . LEU A 1 183 ? -1.049 10.501 13.222 1.00 97.69 183 LEU A CA 1
ATOM 1326 C C . LEU A 1 183 ? -2.126 10.719 14.293 1.00 97.69 183 LEU A C 1
ATOM 1328 O O . LEU A 1 183 ? -1.782 11.050 15.428 1.00 97.69 183 LEU A O 1
ATOM 1332 N N . TYR A 1 184 ? -3.397 10.478 13.959 1.00 97.62 184 TYR A N 1
ATOM 1333 C CA . TYR A 1 184 ? -4.518 10.609 14.890 1.00 97.62 184 TYR A CA 1
ATOM 1334 C C . TYR A 1 184 ? -4.311 9.756 16.148 1.00 97.62 184 TYR A C 1
ATOM 1336 O O . TYR A 1 184 ? -4.407 10.268 17.264 1.00 97.62 184 TYR A O 1
ATOM 1344 N N . CYS A 1 185 ? -3.974 8.472 15.986 1.00 97.25 185 CYS A N 1
ATOM 1345 C CA . CYS A 1 185 ? -3.684 7.578 17.108 1.00 97.25 185 CYS A CA 1
ATOM 1346 C C . CYS A 1 185 ? -2.529 8.109 17.965 1.00 97.25 185 CYS A C 1
ATOM 1348 O O . CYS A 1 185 ? -2.636 8.158 19.187 1.00 97.25 185 CYS A O 1
ATOM 1350 N N . THR A 1 186 ? -1.457 8.582 17.329 1.00 96.75 186 THR A N 1
ATOM 1351 C CA . THR A 1 186 ? -0.282 9.121 18.027 1.00 96.75 186 THR A CA 1
ATOM 1352 C C . THR A 1 186 ? -0.626 10.366 18.850 1.00 96.75 186 THR A C 1
ATOM 1354 O O . THR A 1 186 ? -0.275 10.432 20.025 1.00 96.75 186 THR A O 1
ATOM 1357 N N . GLN A 1 187 ? -1.366 11.321 18.279 1.00 95.56 187 GLN A N 1
ATOM 1358 C CA . GLN A 1 187 ? -1.796 12.545 18.971 1.00 95.56 187 GLN A CA 1
ATOM 1359 C C . GLN A 1 187 ? -2.769 12.263 20.127 1.00 95.56 187 GLN A C 1
ATOM 1361 O O . GLN A 1 187 ? -2.791 12.995 21.113 1.00 95.56 187 GLN A O 1
ATOM 1366 N N . ARG A 1 188 ? -3.574 11.198 20.023 1.00 95.19 188 ARG A N 1
ATOM 1367 C CA . ARG A 1 188 ? -4.532 10.782 21.059 1.00 95.19 188 ARG A CA 1
ATOM 1368 C C . ARG A 1 188 ? -3.927 9.888 22.144 1.00 95.19 188 ARG A C 1
ATOM 1370 O O . ARG A 1 188 ? -4.638 9.534 23.080 1.00 95.19 188 ARG A O 1
ATOM 1377 N N . GLY A 1 189 ? -2.644 9.538 22.040 1.00 95.19 189 GLY A N 1
ATOM 1378 C CA . GLY A 1 189 ? -1.990 8.633 22.984 1.00 95.19 189 GLY A CA 1
ATOM 1379 C C . GLY A 1 189 ? -2.482 7.191 22.855 1.00 95.19 189 GLY A C 1
ATOM 1380 O O . GLY A 1 189 ? -2.686 6.525 23.865 1.00 95.19 189 GLY A O 1
ATOM 1381 N N . PHE A 1 190 ? -2.712 6.729 21.624 1.00 95.62 190 PHE A N 1
ATOM 1382 C CA . PHE A 1 190 ? -3.026 5.337 21.313 1.00 95.62 190 PHE A CA 1
ATOM 1383 C C . PHE A 1 190 ? -1.842 4.677 20.612 1.00 95.62 190 PHE A C 1
ATOM 1385 O O . PHE A 1 190 ? -1.436 5.119 19.531 1.00 95.62 190 PHE A O 1
ATOM 1392 N N . SER A 1 191 ? -1.297 3.612 21.196 1.00 94.81 191 SER A N 1
ATOM 1393 C CA . SER A 1 191 ? -0.136 2.904 20.661 1.00 94.81 191 SER A CA 1
ATOM 1394 C C . SER A 1 191 ? -0.487 1.556 20.042 1.00 94.81 191 SER A C 1
ATOM 1396 O O . SER A 1 191 ? -1.478 0.909 20.388 1.00 94.81 191 SER A O 1
ATOM 1398 N N . GLY A 1 192 ? 0.342 1.151 19.080 1.00 92.69 192 GLY A N 1
ATOM 1399 C CA . GLY A 1 192 ? 0.187 -0.099 18.339 1.00 92.69 192 GLY A CA 1
ATOM 1400 C C . GLY A 1 192 ? 0.147 0.065 16.823 1.00 92.69 192 GLY A C 1
ATOM 1401 O O . GLY A 1 192 ? -0.059 -0.924 16.140 1.00 92.69 192 GLY A O 1
ATOM 1402 N N . VAL A 1 193 ? 0.359 1.263 16.271 1.00 96.44 193 VAL A N 1
ATOM 1403 C CA . VAL A 1 193 ? 0.376 1.496 14.805 1.00 96.44 193 VAL A CA 1
ATOM 1404 C C . VAL A 1 193 ? 1.565 2.334 14.328 1.00 96.44 193 VAL A C 1
ATOM 1406 O O . VAL A 1 193 ? 1.773 2.511 13.132 1.00 96.44 193 VAL A O 1
ATOM 1409 N N . GLN A 1 194 ? 2.381 2.848 15.248 1.00 97.19 194 GLN A N 1
ATOM 1410 C CA . GLN A 1 194 ? 3.454 3.803 14.964 1.00 97.19 194 GLN A CA 1
ATOM 1411 C C . GLN A 1 194 ? 4.564 3.210 14.087 1.00 97.19 194 GLN A C 1
ATOM 1413 O O . GLN A 1 194 ? 5.133 3.937 13.269 1.00 97.19 194 GLN A O 1
ATOM 1418 N N . GLY A 1 195 ? 4.822 1.900 14.189 1.00 95.75 195 GLY A N 1
ATOM 1419 C CA . GLY A 1 195 ? 5.756 1.176 13.319 1.00 95.75 195 GLY A CA 1
ATOM 1420 C C . GLY A 1 195 ? 5.345 1.171 11.841 1.00 95.75 195 GLY A C 1
ATOM 1421 O O . GLY A 1 195 ? 6.182 0.981 10.962 1.00 95.75 195 GLY A O 1
ATOM 1422 N N . LEU A 1 196 ? 4.073 1.457 11.553 1.00 97.44 196 LEU A N 1
ATOM 1423 C CA . LEU A 1 196 ? 3.485 1.508 10.214 1.00 97.44 196 LEU A CA 1
ATOM 1424 C C . LEU A 1 196 ? 3.333 2.946 9.678 1.00 97.44 196 LEU A C 1
ATOM 1426 O O . LEU A 1 196 ? 2.641 3.167 8.682 1.00 97.44 196 LEU A O 1
ATOM 1430 N N . SER A 1 197 ? 3.964 3.930 10.327 1.00 98.06 197 SER A N 1
ATOM 1431 C CA . SER A 1 197 ? 3.946 5.335 9.898 1.00 98.06 197 SER A CA 1
ATOM 1432 C C . SER A 1 197 ? 4.501 5.513 8.482 1.00 98.06 197 SER A C 1
ATOM 1434 O O . SER A 1 197 ? 5.476 4.868 8.096 1.00 98.06 197 SER A O 1
ATOM 1436 N N . GLY A 1 198 ? 3.906 6.418 7.708 1.00 97.00 198 GLY A N 1
ATOM 1437 C CA . GLY A 1 198 ? 4.355 6.786 6.366 1.00 97.00 198 GLY A CA 1
ATOM 1438 C C . GLY A 1 198 ? 4.076 5.749 5.277 1.00 97.00 198 GLY A C 1
ATOM 1439 O O . GLY A 1 198 ? 4.600 5.896 4.172 1.00 97.00 198 GLY A O 1
ATOM 1440 N N . ILE A 1 199 ? 3.305 4.689 5.557 1.00 98.06 199 ILE A N 1
ATOM 1441 C CA . ILE A 1 199 ? 2.808 3.782 4.513 1.00 98.06 199 ILE A CA 1
ATOM 1442 C C . ILE A 1 199 ? 1.726 4.519 3.698 1.00 98.06 199 ILE A C 1
ATOM 1444 O O . ILE A 1 199 ? 0.741 4.967 4.286 1.00 98.06 199 ILE A O 1
ATOM 1448 N N . PRO A 1 200 ? 1.871 4.658 2.367 1.00 97.69 200 PRO A N 1
ATOM 1449 C CA . PRO A 1 200 ? 0.866 5.333 1.548 1.00 97.69 200 PRO A CA 1
ATOM 1450 C C . PRO A 1 200 ? -0.404 4.494 1.361 1.00 97.69 200 PRO A C 1
ATOM 1452 O O . PRO A 1 200 ? -0.352 3.263 1.314 1.00 97.69 200 PRO A O 1
ATOM 1455 N N . GLY A 1 201 ? -1.537 5.158 1.136 1.00 97.62 201 GLY A N 1
ATOM 1456 C CA . GLY A 1 201 ? -2.823 4.510 0.868 1.00 97.62 201 GLY A CA 1
ATOM 1457 C C . GLY A 1 201 ? -3.852 4.758 1.967 1.00 97.62 201 GLY A C 1
ATOM 1458 O O . GLY A 1 201 ? -3.795 5.760 2.678 1.00 97.62 201 GLY A O 1
ATOM 1459 N N . THR A 1 202 ? -4.835 3.866 2.075 1.00 98.75 202 THR A N 1
ATOM 1460 C CA . THR A 1 202 ? -5.984 4.041 2.973 1.00 98.75 202 THR A CA 1
ATOM 1461 C C . THR A 1 202 ? -6.154 2.871 3.934 1.00 98.75 202 THR A C 1
ATOM 1463 O O . THR A 1 202 ? -5.651 1.769 3.702 1.00 98.75 202 THR A O 1
ATOM 1466 N N . VAL A 1 203 ? -6.919 3.102 5.000 1.00 98.81 203 VAL A N 1
ATOM 1467 C CA . VAL A 1 203 ? -7.330 2.095 5.984 1.00 98.81 203 VAL A CA 1
ATOM 1468 C C . VAL A 1 203 ? -7.978 0.887 5.305 1.00 98.81 203 VAL A C 1
ATOM 1470 O O . VAL A 1 203 ? -7.638 -0.244 5.634 1.00 98.81 203 VAL A O 1
ATOM 1473 N N . GLY A 1 204 ? -8.843 1.086 4.308 1.00 98.56 204 GLY A N 1
ATOM 1474 C CA . GLY A 1 204 ? -9.475 -0.026 3.594 1.00 98.56 204 GLY A CA 1
ATOM 1475 C C . GLY A 1 204 ? -8.472 -0.907 2.849 1.00 98.56 204 GLY A C 1
ATOM 1476 O O . GLY A 1 204 ? -8.534 -2.130 2.925 1.00 98.56 204 GLY A O 1
ATOM 1477 N N . ALA A 1 205 ? -7.496 -0.290 2.177 1.00 98.38 205 ALA A N 1
ATOM 1478 C CA . ALA A 1 205 ? -6.450 -1.020 1.464 1.00 98.38 205 ALA A CA 1
ATOM 1479 C C . ALA A 1 205 ? -5.472 -1.736 2.416 1.00 98.38 205 ALA A C 1
ATOM 1481 O O . ALA A 1 205 ? -4.892 -2.756 2.039 1.00 98.38 205 ALA A O 1
ATOM 1482 N N . SER A 1 206 ? -5.316 -1.237 3.650 1.00 98.56 206 SER A N 1
ATOM 1483 C CA . SER A 1 206 ? -4.365 -1.774 4.632 1.00 98.56 206 SER A CA 1
ATOM 1484 C C . SER A 1 206 ? -4.583 -3.264 4.928 1.00 98.56 206 SER A C 1
ATOM 1486 O O . SER A 1 206 ? -3.619 -4.027 5.009 1.00 98.56 206 SER A O 1
ATOM 1488 N N . VAL A 1 207 ? -5.845 -3.699 5.003 1.00 98.44 207 VAL A N 1
ATOM 1489 C CA . VAL A 1 207 ? -6.234 -5.078 5.344 1.00 98.44 207 VAL A CA 1
ATOM 1490 C C . VAL A 1 207 ? -6.337 -6.004 4.128 1.00 98.44 207 VAL A C 1
ATOM 1492 O O . VAL A 1 207 ? -6.328 -7.223 4.277 1.00 98.44 207 VAL A O 1
ATOM 1495 N N . VAL A 1 208 ? -6.376 -5.471 2.901 1.00 97.94 208 VAL A N 1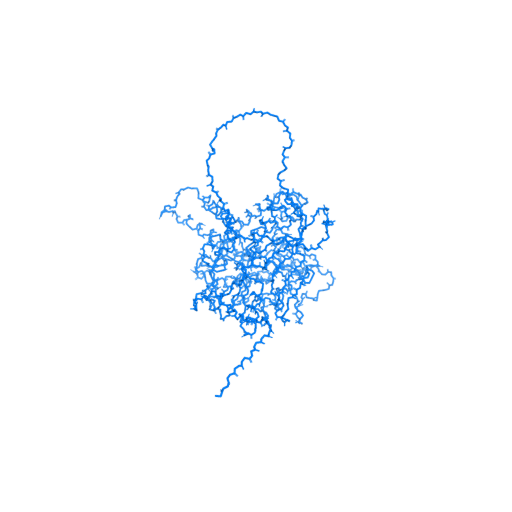
ATOM 1496 C CA . VAL A 1 208 ? -6.412 -6.320 1.696 1.00 97.94 208 VAL A CA 1
ATOM 1497 C C . VAL A 1 208 ? -5.123 -7.122 1.579 1.00 97.94 208 VAL A C 1
ATOM 1499 O O . VAL A 1 208 ? -5.163 -8.324 1.363 1.00 97.94 208 VAL A O 1
ATOM 1502 N N . GLN A 1 209 ? -3.976 -6.479 1.777 1.00 94.62 209 GLN A N 1
ATOM 1503 C CA . GLN A 1 209 ? -2.679 -7.146 1.693 1.00 94.62 209 GLN A CA 1
ATOM 1504 C C . GLN A 1 209 ? -1.944 -7.224 3.025 1.00 94.62 209 GLN A C 1
ATOM 1506 O O . GLN A 1 209 ? -0.738 -7.415 3.004 1.00 94.62 209 GLN A O 1
ATOM 1511 N N . ASN A 1 210 ? -2.630 -7.047 4.156 1.00 97.69 210 ASN A N 1
ATOM 1512 C CA . ASN A 1 210 ? -2.012 -7.040 5.483 1.00 97.69 210 ASN A CA 1
ATOM 1513 C C . ASN A 1 210 ? -0.710 -6.210 5.509 1.00 97.69 210 ASN A C 1
ATOM 1515 O O . ASN A 1 210 ? 0.397 -6.754 5.583 1.00 97.69 210 ASN A O 1
ATOM 1519 N N . ILE A 1 211 ? -0.834 -4.890 5.321 1.00 97.62 211 ILE A N 1
ATOM 1520 C CA . ILE A 1 211 ? 0.341 -4.012 5.228 1.00 97.62 211 ILE A CA 1
ATOM 1521 C C . ILE A 1 211 ? 1.253 -4.222 6.434 1.00 97.62 211 ILE A C 1
ATOM 1523 O O . ILE A 1 211 ? 0.795 -4.385 7.564 1.00 97.62 211 ILE A O 1
ATOM 1527 N N . GLY A 1 212 ? 2.558 -4.194 6.191 1.00 95.00 212 GLY A N 1
ATOM 1528 C CA . GLY A 1 212 ? 3.522 -4.409 7.254 1.00 95.00 212 GLY A CA 1
ATOM 1529 C C . GLY A 1 212 ? 4.876 -3.813 6.939 1.00 95.00 212 GLY A C 1
ATOM 1530 O O . GLY A 1 212 ? 5.334 -3.838 5.792 1.00 95.00 212 GLY A O 1
ATOM 1531 N N . ALA A 1 213 ? 5.523 -3.289 7.967 1.00 92.44 213 ALA A N 1
ATOM 1532 C CA . ALA A 1 213 ? 6.855 -2.719 7.903 1.00 92.44 213 ALA A CA 1
ATOM 1533 C C . ALA A 1 213 ? 7.545 -2.895 9.256 1.00 92.44 213 ALA A C 1
ATOM 1535 O O . ALA A 1 213 ? 6.899 -2.876 10.299 1.00 92.44 213 ALA A O 1
ATOM 1536 N N . TYR A 1 214 ? 8.869 -3.062 9.231 1.00 90.88 214 TYR A N 1
ATOM 1537 C CA . TYR A 1 214 ? 9.697 -3.116 10.440 1.00 90.88 214 TYR A CA 1
ATOM 1538 C C . TYR A 1 214 ? 9.252 -4.190 11.451 1.00 90.88 214 TYR A C 1
ATOM 1540 O O . TYR A 1 214 ? 9.384 -4.026 12.662 1.00 90.88 214 TYR A O 1
ATOM 1548 N N . GLY A 1 215 ? 8.748 -5.320 10.946 1.00 85.31 215 GLY A N 1
ATOM 1549 C CA . GLY A 1 215 ? 8.269 -6.458 11.738 1.00 85.31 215 GLY A CA 1
ATOM 1550 C C . GLY A 1 215 ? 6.940 -6.234 12.462 1.00 85.31 215 GLY A C 1
ATOM 1551 O O . GLY A 1 215 ? 6.603 -7.027 13.331 1.00 85.31 215 GLY A O 1
ATOM 1552 N N . GLN A 1 216 ? 6.206 -5.181 12.105 1.00 91.31 216 GLN A N 1
ATOM 1553 C CA . GLN A 1 216 ? 4.813 -4.987 12.481 1.00 91.31 216 GLN A CA 1
ATOM 1554 C C . GLN A 1 216 ? 3.906 -5.206 11.265 1.00 91.31 216 GLN A C 1
ATOM 1556 O O . GLN A 1 216 ? 4.278 -4.833 10.147 1.00 91.31 216 GLN A O 1
ATOM 1561 N N . GLU A 1 217 ? 2.709 -5.747 11.483 1.00 94.69 217 GLU A N 1
ATOM 1562 C CA . GLU A 1 217 ? 1.655 -5.875 10.473 1.00 94.69 217 GLU A CA 1
ATOM 1563 C C . GLU A 1 217 ? 0.331 -5.289 10.982 1.00 94.69 217 GLU A C 1
ATOM 1565 O O . GLU A 1 217 ? 0.076 -5.222 12.184 1.00 94.69 217 GLU A O 1
ATOM 1570 N N . VAL A 1 218 ? -0.546 -4.844 10.078 1.00 97.50 218 VAL A N 1
ATOM 1571 C CA . VAL A 1 218 ? -1.836 -4.266 10.491 1.00 97.50 218 VAL A CA 1
ATOM 1572 C C . VAL A 1 218 ? -2.699 -5.289 11.237 1.00 97.50 218 VAL A C 1
ATOM 1574 O O . VAL A 1 218 ? -3.399 -4.928 12.182 1.00 97.50 218 VAL A O 1
ATOM 1577 N N . ALA A 1 219 ? -2.585 -6.577 10.896 1.00 95.56 219 ALA A N 1
ATOM 1578 C CA . ALA A 1 219 ? -3.266 -7.673 11.583 1.00 95.56 219 ALA A CA 1
ATOM 1579 C C . ALA A 1 219 ? -2.968 -7.760 13.093 1.00 95.56 219 ALA A C 1
ATOM 1581 O O . ALA A 1 219 ? -3.759 -8.359 13.828 1.00 95.56 219 ALA A O 1
ATOM 1582 N N . ASP A 1 220 ? -1.873 -7.160 13.574 1.00 92.38 220 ASP A N 1
ATOM 1583 C CA . ASP A 1 220 ? -1.535 -7.101 15.003 1.00 92.38 220 ASP A CA 1
ATOM 1584 C C . ASP A 1 220 ? -2.527 -6.246 15.803 1.00 92.38 220 ASP A C 1
ATOM 1586 O O . ASP A 1 220 ? -2.698 -6.444 17.005 1.00 92.38 220 ASP A O 1
ATOM 1590 N N . CYS A 1 221 ? -3.196 -5.303 15.135 1.00 94.62 221 CYS A N 1
ATOM 1591 C CA . CYS A 1 221 ? -4.107 -4.347 15.756 1.00 94.62 221 CYS A CA 1
ATOM 1592 C C . CYS A 1 221 ? -5.547 -4.414 15.231 1.00 94.62 221 CYS A C 1
ATOM 1594 O O . CYS A 1 221 ? -6.414 -3.742 15.784 1.00 94.62 221 CYS A O 1
ATOM 1596 N N . VAL A 1 222 ? -5.842 -5.214 14.202 1.00 96.88 222 VAL A N 1
ATOM 1597 C CA . VAL A 1 222 ? -7.215 -5.392 13.696 1.00 96.88 222 VAL A CA 1
ATOM 1598 C C . VAL A 1 222 ? -8.041 -6.247 14.660 1.00 96.88 222 VAL A C 1
ATOM 1600 O O . VAL A 1 222 ? -7.649 -7.346 15.046 1.00 96.88 222 VAL A O 1
ATOM 1603 N N . ASP A 1 223 ? -9.224 -5.751 15.010 1.00 95.81 223 ASP A N 1
ATOM 1604 C CA . ASP A 1 223 ? -10.269 -6.492 15.717 1.00 95.81 223 ASP A CA 1
ATOM 1605 C C . ASP A 1 223 ? -11.233 -7.160 14.725 1.00 95.81 223 ASP A C 1
ATOM 1607 O O . ASP A 1 223 ? -11.453 -8.374 14.774 1.00 95.81 223 ASP A O 1
ATOM 1611 N N . SER A 1 224 ? -11.776 -6.365 13.802 1.00 97.00 224 SER A N 1
ATOM 1612 C CA . SER A 1 224 ? -12.756 -6.797 12.806 1.00 97.00 224 SER A CA 1
ATOM 1613 C C . SER A 1 224 ? -12.769 -5.876 11.583 1.00 97.00 224 SER A C 1
ATOM 1615 O O . SER A 1 224 ? -12.319 -4.729 11.639 1.00 97.00 224 SER A O 1
ATOM 1617 N N . VAL A 1 225 ? -13.288 -6.382 10.466 1.00 98.62 225 VAL A N 1
ATOM 1618 C CA . VAL A 1 225 ? -13.436 -5.654 9.201 1.00 98.62 225 VAL A CA 1
ATOM 1619 C C . VAL A 1 225 ? -14.889 -5.756 8.750 1.00 98.62 225 VAL A C 1
ATOM 1621 O O . VAL A 1 225 ? -15.393 -6.854 8.516 1.00 98.62 225 VAL A O 1
ATOM 1624 N N . ASP A 1 226 ? -15.564 -4.616 8.622 1.00 98.62 226 ASP A N 1
ATOM 1625 C CA . ASP A 1 226 ? -16.903 -4.552 8.037 1.00 98.62 226 ASP A CA 1
ATOM 1626 C C . ASP A 1 226 ? -16.754 -4.461 6.513 1.00 98.62 226 ASP A C 1
ATOM 1628 O O . ASP A 1 226 ? -16.047 -3.587 5.997 1.00 98.62 226 ASP A O 1
ATOM 1632 N N . VAL A 1 227 ? -17.384 -5.382 5.781 1.00 98.75 227 VAL A N 1
ATOM 1633 C CA . VAL A 1 227 ? -17.254 -5.512 4.324 1.00 98.75 227 VAL A CA 1
ATOM 1634 C C . VAL A 1 227 ? -18.614 -5.640 3.643 1.00 98.75 227 VAL A C 1
ATOM 1636 O O . VAL A 1 227 ? -19.566 -6.183 4.199 1.00 98.75 227 VAL A O 1
ATOM 1639 N N . TRP A 1 228 ? -18.687 -5.195 2.394 1.00 98.62 228 TRP A N 1
ATOM 1640 C CA . TRP A 1 228 ? -19.739 -5.566 1.459 1.00 98.62 228 TRP A CA 1
ATOM 1641 C C . TRP A 1 228 ? -19.321 -6.829 0.700 1.00 98.62 228 TRP A C 1
ATOM 1643 O O . TRP A 1 228 ? -18.341 -6.816 -0.049 1.00 98.62 228 TRP A O 1
ATOM 1653 N N . ASP A 1 229 ? -20.052 -7.927 0.890 1.00 98.31 229 ASP A N 1
ATOM 1654 C CA . ASP A 1 229 ? -19.877 -9.153 0.116 1.00 98.31 229 ASP A CA 1
ATOM 1655 C C . ASP A 1 229 ? -20.624 -9.038 -1.215 1.00 98.31 229 ASP A C 1
ATOM 1657 O O . ASP A 1 229 ? -21.851 -9.138 -1.281 1.00 98.31 229 ASP A O 1
ATOM 1661 N N . ARG A 1 230 ? -19.862 -8.878 -2.297 1.00 97.69 230 ARG A N 1
ATOM 1662 C CA . ARG A 1 230 ? -20.384 -8.744 -3.662 1.00 97.69 230 ARG A CA 1
ATOM 1663 C C . ARG A 1 230 ? -21.102 -9.991 -4.166 1.00 97.69 230 ARG A C 1
ATOM 1665 O O . ARG A 1 230 ? -21.970 -9.879 -5.024 1.00 97.69 230 ARG A O 1
ATOM 1672 N N . LEU A 1 231 ? -20.772 -11.177 -3.647 1.00 96.06 231 LEU A N 1
ATOM 1673 C CA . LEU A 1 231 ? -21.439 -12.413 -4.063 1.00 96.06 231 LEU A CA 1
ATOM 1674 C C . LEU A 1 231 ? -22.849 -12.504 -3.482 1.00 96.06 231 LEU A C 1
ATOM 1676 O O . LEU A 1 231 ? -23.789 -12.846 -4.191 1.00 96.06 231 LEU A O 1
ATOM 1680 N N . THR A 1 232 ? -22.985 -12.235 -2.183 1.00 97.00 232 THR A N 1
ATOM 1681 C CA . THR A 1 232 ? -24.259 -12.391 -1.467 1.00 97.00 232 THR A CA 1
ATOM 1682 C C . THR A 1 232 ? -25.072 -11.101 -1.413 1.00 97.00 232 THR A C 1
ATOM 1684 O O . THR A 1 232 ? -26.236 -11.136 -1.015 1.00 97.00 232 THR A O 1
ATOM 1687 N N . SER A 1 233 ? -24.485 -9.979 -1.842 1.00 96.94 233 SER A N 1
ATOM 1688 C CA . SER A 1 233 ? -25.055 -8.636 -1.742 1.00 96.94 233 SER A CA 1
ATOM 1689 C C . SER A 1 233 ? -25.488 -8.294 -0.315 1.00 96.94 233 SER A C 1
ATOM 1691 O O . SER A 1 233 ? -26.623 -7.873 -0.076 1.00 96.94 233 SER A O 1
ATOM 1693 N N . ARG A 1 234 ? -24.589 -8.521 0.647 1.00 97.62 234 ARG A N 1
ATOM 1694 C CA . ARG A 1 234 ? -24.827 -8.260 2.071 1.00 97.62 234 ARG A CA 1
ATOM 1695 C C . ARG A 1 234 ? -23.630 -7.587 2.716 1.00 97.62 234 ARG A C 1
ATOM 1697 O O . ARG A 1 234 ? -22.483 -7.870 2.380 1.00 97.62 234 ARG A O 1
ATOM 1704 N N . GLU A 1 235 ? -23.919 -6.744 3.696 1.00 98.19 235 GLU A N 1
ATOM 1705 C CA . GLU A 1 235 ? -22.920 -6.291 4.656 1.00 98.19 235 GLU A CA 1
ATOM 1706 C C . GLU A 1 235 ? -22.639 -7.429 5.641 1.00 98.19 235 GLU A C 1
ATOM 1708 O O . GLU A 1 235 ? -23.566 -8.004 6.220 1.00 98.19 235 GLU A O 1
ATOM 1713 N N . ILE A 1 236 ? -21.366 -7.774 5.810 1.00 96.56 236 ILE A N 1
ATOM 1714 C CA . ILE A 1 236 ? -20.911 -8.778 6.771 1.00 96.56 236 ILE A CA 1
ATOM 1715 C C . ILE A 1 236 ? -19.728 -8.226 7.565 1.00 96.56 236 ILE A C 1
ATOM 1717 O O . ILE A 1 236 ? -18.964 -7.394 7.076 1.00 96.56 236 ILE A O 1
ATOM 1721 N N . ARG A 1 237 ? -19.558 -8.719 8.791 1.00 97.81 237 ARG A N 1
ATOM 1722 C CA . ARG A 1 237 ? -18.384 -8.445 9.619 1.00 97.81 237 ARG A CA 1
ATOM 1723 C C . ARG A 1 237 ? -17.484 -9.668 9.623 1.00 97.81 237 ARG A C 1
ATOM 1725 O O . ARG A 1 237 ? -17.914 -10.732 10.054 1.00 97.81 237 ARG A O 1
ATOM 1732 N N . LEU A 1 238 ? -16.244 -9.493 9.188 1.00 93.62 238 LEU A N 1
ATOM 1733 C CA . LEU A 1 238 ? -15.191 -10.493 9.315 1.00 93.62 238 LEU A CA 1
ATOM 1734 C C . LEU A 1 238 ? -14.435 -10.230 10.619 1.00 93.62 238 LEU A C 1
ATOM 1736 O O . LEU A 1 238 ? -13.969 -9.111 10.852 1.00 93.62 238 LEU A O 1
ATOM 1740 N N . SER A 1 239 ? -14.312 -11.232 11.488 1.00 94.25 239 SER A N 1
ATOM 1741 C CA . SER A 1 239 ? -13.382 -11.142 12.616 1.00 94.25 239 SER A CA 1
ATOM 1742 C C . SER A 1 239 ? -11.935 -11.140 12.114 1.00 94.25 239 SER A C 1
ATOM 1744 O O . SER A 1 239 ? -11.657 -11.504 10.969 1.00 94.25 239 SER A O 1
ATOM 1746 N N . ARG A 1 240 ? -10.974 -10.787 12.978 1.00 91.25 240 ARG A N 1
ATOM 1747 C CA . ARG A 1 240 ? -9.544 -10.968 12.673 1.00 91.25 240 ARG A CA 1
ATOM 1748 C C . ARG A 1 240 ? -9.219 -12.392 12.192 1.00 91.25 240 ARG A C 1
ATOM 1750 O O . ARG A 1 240 ? -8.380 -12.542 11.311 1.00 91.25 240 ARG A O 1
ATOM 1757 N N . GLY A 1 241 ? -9.857 -13.413 12.776 1.00 86.69 241 GLY A N 1
ATOM 1758 C CA . GLY A 1 241 ? -9.675 -14.812 12.376 1.00 86.69 241 GLY A CA 1
ATOM 1759 C C . GLY A 1 241 ? -10.211 -15.084 10.971 1.00 86.69 241 GLY A C 1
ATOM 1760 O O . GLY A 1 241 ? -9.488 -15.631 10.146 1.00 86.69 241 GLY A O 1
ATOM 1761 N N . ASP A 1 242 ? -11.420 -14.602 10.673 1.00 91.31 242 ASP A N 1
ATOM 1762 C CA . ASP A 1 242 ? -12.065 -14.772 9.359 1.00 91.31 242 ASP A CA 1
ATOM 1763 C C . ASP A 1 242 ? -11.338 -14.020 8.234 1.00 91.31 242 ASP A C 1
ATOM 1765 O O . ASP A 1 242 ? -11.504 -14.332 7.059 1.00 91.31 242 ASP A O 1
ATOM 1769 N N . CYS A 1 243 ? -10.538 -13.003 8.568 1.00 91.38 243 CYS A N 1
ATOM 1770 C CA . CYS A 1 243 ? -9.739 -12.282 7.580 1.00 91.38 243 CYS A CA 1
ATOM 1771 C C . CYS A 1 243 ? -8.577 -13.116 7.023 1.00 91.38 243 CYS A C 1
ATOM 1773 O O . CYS A 1 243 ? -8.008 -12.714 6.009 1.00 91.38 243 CYS A O 1
ATOM 1775 N N . GLU A 1 244 ? -8.204 -14.229 7.671 1.00 92.88 244 GLU A N 1
ATOM 1776 C CA . GLU A 1 244 ? -7.131 -15.137 7.236 1.00 92.88 244 GLU A CA 1
ATOM 1777 C C . GLU A 1 244 ? -5.835 -14.395 6.851 1.00 92.88 244 GLU A C 1
ATOM 1779 O O . GLU A 1 244 ? -5.239 -14.622 5.795 1.00 92.88 244 GLU A O 1
ATOM 1784 N N . PHE A 1 245 ? -5.413 -13.441 7.689 1.00 91.50 245 PHE A N 1
ATOM 1785 C CA . PHE A 1 245 ? -4.210 -12.652 7.431 1.00 91.50 245 PHE A CA 1
ATOM 1786 C C . PHE A 1 245 ? -2.960 -13.534 7.321 1.00 91.50 245 PHE A C 1
ATOM 1788 O O . PHE A 1 245 ? -2.759 -14.467 8.098 1.00 91.50 245 PHE A O 1
ATOM 1795 N N . GLY A 1 246 ? -2.093 -13.181 6.378 1.00 89.38 246 GLY A N 1
ATOM 1796 C CA . GLY A 1 246 ? -0.772 -13.774 6.212 1.00 89.38 246 GLY A CA 1
ATOM 1797 C C . GLY A 1 246 ? 0.215 -12.759 5.648 1.00 89.38 246 GLY A C 1
ATOM 1798 O O . GLY A 1 246 ? -0.107 -11.576 5.485 1.00 89.38 246 GLY A O 1
ATOM 1799 N N . TYR A 1 247 ? 1.419 -13.217 5.302 1.00 90.38 247 TYR A N 1
ATOM 1800 C CA . TYR A 1 247 ? 2.429 -12.332 4.724 1.00 90.38 247 TYR A CA 1
ATOM 1801 C C . TYR A 1 247 ? 1.951 -11.781 3.372 1.00 90.38 247 TYR A C 1
ATOM 1803 O O . TYR A 1 247 ? 1.833 -12.512 2.389 1.00 90.38 247 TYR A O 1
ATOM 1811 N N . ARG A 1 248 ? 1.676 -10.471 3.337 1.00 93.38 248 ARG A N 1
ATOM 1812 C CA . ARG A 1 248 ? 1.179 -9.735 2.159 1.00 93.38 248 ARG A CA 1
ATOM 1813 C C . ARG A 1 248 ? -0.132 -10.270 1.564 1.00 93.38 248 ARG A C 1
ATOM 1815 O O . ARG A 1 248 ? -0.385 -10.108 0.363 1.00 93.38 248 ARG A O 1
ATOM 1822 N N . THR A 1 249 ? -0.968 -10.900 2.391 1.00 93.81 249 THR A N 1
ATOM 1823 C CA . THR A 1 249 ? -2.215 -11.552 1.968 1.00 93.81 249 THR A CA 1
ATOM 1824 C C . THR A 1 249 ? -3.306 -11.505 3.043 1.00 93.81 249 THR A C 1
ATOM 1826 O O . THR A 1 249 ? -3.032 -11.290 4.223 1.00 93.81 249 THR A O 1
ATOM 1829 N N . SER A 1 250 ? -4.547 -11.727 2.615 1.00 95.81 250 SER A N 1
ATOM 1830 C CA . SER A 1 250 ? -5.736 -11.969 3.441 1.00 95.81 250 SER A CA 1
ATOM 1831 C C . SER A 1 250 ? -6.785 -12.715 2.608 1.00 95.81 250 SER A C 1
ATOM 1833 O O . SER A 1 250 ? -6.620 -12.844 1.387 1.00 95.81 250 SER A O 1
ATOM 1835 N N . LEU A 1 251 ? -7.900 -13.124 3.221 1.00 95.31 251 LEU A N 1
ATOM 1836 C CA . LEU A 1 251 ? -9.087 -13.635 2.522 1.00 95.31 251 LEU A CA 1
ATOM 1837 C C . LEU A 1 251 ? -9.543 -12.682 1.402 1.00 95.31 251 LEU A C 1
ATOM 1839 O O . LEU A 1 251 ? -9.975 -13.117 0.334 1.00 95.31 251 LEU A O 1
ATOM 1843 N N . LEU A 1 252 ? -9.415 -11.368 1.614 1.00 96.94 252 LEU A N 1
ATOM 1844 C CA . LEU A 1 252 ? -9.822 -10.358 0.644 1.00 96.94 252 LEU A CA 1
ATOM 1845 C C . LEU A 1 252 ? -8.948 -10.447 -0.613 1.00 96.94 252 LEU A C 1
ATOM 1847 O O . LEU A 1 252 ? -9.479 -10.577 -1.715 1.00 96.94 252 LEU A O 1
ATOM 1851 N N . LYS A 1 253 ? -7.616 -10.450 -0.469 1.00 95.50 253 LYS A N 1
ATOM 1852 C CA . LYS A 1 253 ? -6.707 -10.610 -1.617 1.00 95.50 253 LYS A CA 1
ATOM 1853 C C . LYS A 1 253 ? -6.854 -11.986 -2.261 1.00 95.50 253 LYS A C 1
ATOM 1855 O O . LYS A 1 253 ? -6.935 -12.065 -3.482 1.00 95.50 253 LYS A O 1
ATOM 1860 N N . ALA A 1 254 ? -6.976 -13.051 -1.472 1.00 93.12 254 ALA A N 1
ATOM 1861 C CA . ALA A 1 254 ? -7.201 -14.396 -1.997 1.00 93.12 254 ALA A CA 1
ATOM 1862 C C . ALA A 1 254 ? -8.489 -14.487 -2.837 1.00 93.12 254 ALA A C 1
ATOM 1864 O O . ALA A 1 254 ? -8.516 -15.185 -3.841 1.00 93.12 254 ALA A O 1
ATOM 1865 N N . SER A 1 255 ? -9.536 -13.724 -2.503 1.00 95.38 255 SER A N 1
ATOM 1866 C CA . SER A 1 255 ? -10.800 -13.743 -3.254 1.00 95.38 255 SER A CA 1
ATOM 1867 C C . SER A 1 255 ? -10.732 -13.189 -4.689 1.00 95.38 255 SER A C 1
ATOM 1869 O O . SER A 1 255 ? -11.709 -13.338 -5.420 1.00 95.38 255 SER A O 1
ATOM 1871 N N . MET A 1 256 ? -9.619 -12.559 -5.092 1.00 94.69 256 MET A N 1
ATOM 1872 C CA . MET A 1 256 ? -9.414 -11.999 -6.441 1.00 94.69 256 MET A CA 1
ATOM 1873 C C . MET A 1 256 ? -8.226 -12.599 -7.209 1.00 94.69 256 MET A C 1
ATOM 1875 O O . MET A 1 256 ? -7.937 -12.174 -8.328 1.00 94.69 256 MET A O 1
ATOM 1879 N N . TYR A 1 257 ? -7.537 -13.586 -6.635 1.00 91.94 257 TYR A N 1
ATOM 1880 C CA . TYR A 1 257 ? -6.384 -14.252 -7.242 1.00 91.94 257 TYR A CA 1
ATOM 1881 C C . TYR A 1 257 ? -6.551 -15.770 -7.149 1.00 91.94 257 TYR A C 1
ATOM 1883 O O . TYR A 1 257 ? -6.889 -16.293 -6.091 1.00 91.94 257 TYR A O 1
ATOM 1891 N N . ARG A 1 258 ? -6.279 -16.494 -8.241 1.00 89.31 258 ARG A N 1
ATOM 1892 C CA . ARG A 1 258 ? -6.269 -17.971 -8.228 1.00 89.31 258 ARG A CA 1
ATOM 1893 C C . ARG A 1 258 ? -4.931 -18.544 -7.754 1.00 89.31 258 ARG A C 1
ATOM 1895 O O . ARG A 1 258 ? -4.891 -19.622 -7.179 1.00 89.31 258 ARG A O 1
ATOM 1902 N N . ALA A 1 259 ? -3.846 -17.803 -7.974 1.00 84.50 259 ALA A N 1
ATOM 1903 C CA . ALA A 1 259 ? -2.488 -18.115 -7.530 1.00 84.50 259 ALA A CA 1
ATOM 1904 C C . ALA A 1 259 ? -1.691 -16.804 -7.335 1.00 84.50 259 ALA A C 1
ATOM 1906 O O . ALA A 1 259 ? -2.201 -15.736 -7.695 1.00 84.50 259 ALA A O 1
ATOM 1907 N N . PRO A 1 260 ? -0.469 -16.821 -6.757 1.00 81.69 260 PRO A N 1
ATOM 1908 C CA . PRO A 1 260 ? 0.238 -15.587 -6.419 1.00 81.69 260 PRO A CA 1
ATOM 1909 C C . PRO A 1 260 ? 0.552 -14.784 -7.679 1.00 81.69 260 PRO A C 1
ATOM 1911 O O . PRO A 1 260 ? 1.223 -15.279 -8.578 1.00 81.69 260 PRO A O 1
ATOM 1914 N N . GLY A 1 261 ? 0.030 -13.559 -7.760 1.00 82.56 261 GLY A N 1
ATOM 1915 C CA . GLY A 1 261 ? 0.171 -12.709 -8.946 1.00 82.56 261 GLY A CA 1
ATOM 1916 C C . GLY A 1 261 ? -0.652 -13.154 -10.163 1.00 82.56 261 GLY A C 1
ATOM 1917 O O . GLY A 1 261 ? -0.510 -12.555 -11.223 1.00 82.56 261 GLY A O 1
ATOM 1918 N N . VAL A 1 262 ? -1.522 -14.165 -10.032 1.00 88.88 262 VAL A N 1
ATOM 1919 C CA . VAL A 1 262 ? -2.361 -14.684 -11.124 1.00 88.88 262 VAL A CA 1
ATOM 1920 C C . VAL A 1 262 ? -3.837 -14.350 -10.860 1.00 88.88 262 VAL A C 1
ATOM 1922 O O . VAL A 1 262 ? -4.454 -14.984 -9.992 1.00 88.88 262 VAL A O 1
ATOM 1925 N N . PRO A 1 263 ? -4.411 -13.354 -11.565 1.00 92.06 263 PRO A N 1
ATOM 1926 C CA . PRO A 1 263 ? -5.799 -12.931 -11.386 1.00 92.06 263 PRO A CA 1
ATOM 1927 C C . PRO A 1 263 ? -6.808 -14.081 -11.472 1.00 92.06 263 PRO A C 1
ATOM 1929 O O . PRO A 1 263 ? -6.645 -15.007 -12.268 1.00 92.06 263 PRO A O 1
ATOM 1932 N N . ALA A 1 264 ? -7.858 -14.016 -10.654 1.00 91.50 264 ALA A N 1
ATOM 1933 C CA . ALA A 1 264 ? -9.024 -14.882 -10.795 1.00 91.50 264 ALA A CA 1
ATOM 1934 C C . ALA A 1 264 ? -9.993 -14.329 -11.853 1.00 91.50 264 ALA A C 1
ATOM 1936 O O . ALA A 1 264 ? -10.055 -13.122 -12.083 1.00 91.50 264 ALA A O 1
ATOM 1937 N N . ASP A 1 265 ? -10.812 -15.204 -12.439 1.00 90.56 265 ASP A N 1
ATOM 1938 C CA . ASP A 1 265 ? -11.797 -14.812 -13.462 1.00 90.56 265 ASP A CA 1
ATOM 1939 C C . ASP A 1 265 ? -12.952 -13.980 -12.880 1.00 90.56 265 ASP A C 1
ATOM 1941 O O . ASP A 1 265 ? -13.677 -13.291 -13.596 1.00 90.56 265 ASP A O 1
ATOM 1945 N N . ARG A 1 266 ? -13.140 -14.042 -11.557 1.00 91.62 266 ARG A N 1
ATOM 1946 C CA . ARG A 1 266 ? -14.142 -13.271 -10.821 1.00 91.62 266 ARG A CA 1
ATOM 1947 C C . ARG A 1 266 ? -13.464 -12.371 -9.810 1.00 91.62 266 ARG A C 1
ATOM 1949 O O . ARG A 1 266 ? -12.478 -12.750 -9.189 1.00 91.62 266 ARG A O 1
ATOM 1956 N N . PHE A 1 267 ? -14.064 -11.202 -9.607 1.00 95.00 267 PHE A N 1
ATOM 1957 C CA . PHE A 1 267 ? -13.633 -10.233 -8.603 1.00 95.00 267 PHE A CA 1
ATOM 1958 C C . PHE A 1 267 ? -12.190 -9.730 -8.789 1.00 95.00 267 PHE A C 1
ATOM 1960 O O . PHE A 1 267 ? -11.608 -9.186 -7.871 1.00 95.00 267 PHE A O 1
ATOM 1967 N N . PHE A 1 268 ? -11.580 -9.837 -9.963 1.00 95.44 268 PHE A N 1
ATOM 1968 C CA . PHE A 1 268 ? -10.389 -9.043 -10.260 1.00 95.44 268 PHE A CA 1
ATOM 1969 C C . PHE A 1 268 ? -10.809 -7.743 -10.968 1.00 95.44 268 PHE A C 1
ATOM 1971 O O . PHE A 1 268 ? -11.722 -7.794 -11.795 1.00 95.44 268 PHE A O 1
ATOM 1978 N N . PRO A 1 269 ? -10.219 -6.566 -10.672 1.00 95.56 269 PRO A N 1
ATOM 1979 C CA . PRO A 1 269 ? -9.140 -6.262 -9.713 1.00 95.56 269 PRO A CA 1
ATOM 1980 C C . PRO A 1 269 ? -9.610 -5.900 -8.289 1.00 95.56 269 PRO A C 1
ATOM 1982 O O . PRO A 1 269 ? -8.806 -5.461 -7.470 1.00 95.56 269 PRO A O 1
ATOM 1985 N N . THR A 1 270 ? -10.908 -6.007 -7.997 1.00 97.12 270 THR A N 1
ATOM 1986 C CA . THR A 1 270 ? -11.491 -5.638 -6.695 1.00 97.12 270 THR A CA 1
ATOM 1987 C C . THR A 1 270 ? -11.957 -6.883 -5.956 1.00 97.12 270 THR A C 1
ATOM 1989 O O . THR A 1 270 ? -12.862 -7.514 -6.483 1.00 97.12 270 THR A O 1
ATOM 1992 N N . PRO A 1 271 ? -11.505 -7.181 -4.726 1.00 97.00 271 PRO A N 1
ATOM 1993 C CA . PRO A 1 271 ? -11.942 -8.351 -3.959 1.00 97.00 271 PRO A CA 1
ATOM 1994 C C . PRO A 1 271 ? -13.457 -8.608 -3.951 1.00 97.00 271 PRO A C 1
ATOM 1996 O O . PRO A 1 271 ? -14.270 -7.686 -4.087 1.00 97.00 271 PRO A O 1
ATOM 1999 N N . ARG A 1 272 ? -13.857 -9.861 -3.695 1.00 97.50 272 ARG A N 1
ATOM 2000 C CA . ARG A 1 272 ? -15.258 -10.205 -3.383 1.00 97.50 272 ARG A CA 1
ATOM 2001 C C . ARG A 1 272 ? -15.778 -9.367 -2.214 1.00 97.50 272 ARG A C 1
ATOM 2003 O O . ARG A 1 272 ? -16.919 -8.915 -2.231 1.00 97.50 272 ARG A O 1
ATOM 2010 N N . PHE A 1 273 ? -14.927 -9.189 -1.210 1.00 98.25 273 PHE A N 1
ATOM 2011 C CA . PHE A 1 273 ? -15.221 -8.467 0.018 1.00 98.25 273 PHE A CA 1
ATOM 2012 C C . PHE A 1 273 ? -14.673 -7.042 -0.070 1.00 98.25 273 PHE A C 1
ATOM 2014 O O . PHE A 1 273 ? -13.469 -6.812 0.044 1.00 98.25 273 PHE A O 1
ATOM 2021 N N . VAL A 1 274 ? -15.564 -6.078 -0.281 1.00 98.62 274 VAL A N 1
ATOM 2022 C CA . VAL A 1 274 ? -15.220 -4.657 -0.360 1.00 98.62 274 VAL A CA 1
ATOM 2023 C C . VAL A 1 274 ? -15.210 -4.062 1.039 1.00 98.62 274 VAL A C 1
ATOM 2025 O O . VAL A 1 274 ? -16.240 -4.041 1.702 1.00 98.62 274 VAL A O 1
ATOM 2028 N N . VAL A 1 275 ? -14.064 -3.555 1.489 1.00 98.81 275 VAL A N 1
ATOM 2029 C CA . VAL A 1 275 ? -13.934 -2.986 2.838 1.00 98.81 275 VAL A CA 1
ATOM 2030 C C . VAL A 1 275 ? -14.771 -1.718 2.978 1.00 98.81 275 VAL A C 1
ATOM 2032 O O . VAL A 1 275 ? -14.629 -0.788 2.187 1.00 98.81 275 VAL A O 1
ATOM 2035 N N . LEU A 1 276 ? -15.615 -1.668 4.008 1.00 98.69 276 LEU A N 1
ATOM 2036 C CA . LEU A 1 276 ? -16.414 -0.501 4.378 1.00 98.69 276 LEU A CA 1
ATOM 2037 C C . LEU A 1 276 ? -15.753 0.270 5.524 1.00 98.69 276 LEU A C 1
ATOM 2039 O O . LEU A 1 276 ? -15.644 1.496 5.450 1.00 98.69 276 LEU A O 1
ATOM 2043 N N . SER A 1 277 ? -15.291 -0.435 6.554 1.00 98.56 277 SER A N 1
ATOM 2044 C CA . SER A 1 277 ? -14.539 0.116 7.683 1.00 98.56 277 SER A CA 1
ATOM 2045 C C . SER A 1 277 ? -13.702 -0.972 8.358 1.00 98.56 277 SER A C 1
ATOM 2047 O O . SER A 1 277 ? -13.944 -2.169 8.196 1.00 98.56 277 SER A O 1
ATOM 2049 N N . VAL A 1 278 ? -12.692 -0.547 9.112 1.00 98.75 278 VAL A N 1
ATOM 2050 C CA . VAL A 1 278 ? -11.834 -1.430 9.907 1.00 98.75 278 VAL A CA 1
ATOM 2051 C C . VAL A 1 278 ? -11.922 -1.000 11.362 1.00 98.75 278 VAL A C 1
ATOM 2053 O O . VAL A 1 278 ? -11.800 0.188 11.668 1.00 98.75 278 VAL A O 1
ATOM 2056 N N . ARG A 1 279 ? -12.136 -1.966 12.256 1.00 97.94 279 ARG A N 1
ATOM 2057 C CA . ARG A 1 279 ? -12.071 -1.771 13.701 1.00 97.94 279 ARG A CA 1
ATOM 2058 C C . ARG A 1 279 ? -10.706 -2.220 14.207 1.00 97.94 279 ARG A C 1
ATOM 2060 O O . ARG A 1 279 ? -10.271 -3.342 13.951 1.00 97.94 279 ARG A O 1
ATOM 2067 N N . PHE A 1 280 ? -10.053 -1.340 14.948 1.00 97.19 280 PHE A N 1
ATOM 2068 C CA . PHE A 1 280 ? -8.743 -1.532 15.544 1.00 97.19 280 PHE A CA 1
ATOM 2069 C C . PHE A 1 280 ? -8.855 -1.625 17.058 1.00 97.19 280 PHE A C 1
ATOM 2071 O O . PHE A 1 280 ? -9.618 -0.881 17.672 1.00 97.19 280 PHE A O 1
ATOM 2078 N N . ARG A 1 281 ? -8.046 -2.498 17.652 1.00 94.25 281 ARG A N 1
ATOM 2079 C CA . ARG A 1 281 ? -7.838 -2.621 19.090 1.00 94.25 281 ARG A CA 1
ATOM 2080 C C . ARG A 1 281 ? -6.417 -2.167 19.414 1.00 94.25 281 ARG A C 1
ATOM 2082 O O . ARG A 1 281 ? -5.458 -2.863 19.091 1.00 94.25 281 ARG A O 1
ATOM 2089 N N . LEU A 1 282 ? -6.294 -1.002 20.042 1.00 94.31 282 LEU A N 1
ATOM 2090 C CA . LEU A 1 282 ? -5.017 -0.356 20.364 1.00 94.31 282 LEU A CA 1
ATOM 2091 C C . LEU A 1 282 ? -4.829 -0.224 21.872 1.00 94.31 282 LEU A C 1
ATOM 2093 O O . LEU A 1 282 ? -5.789 -0.330 22.630 1.00 94.31 282 LEU A O 1
ATOM 2097 N N . LEU A 1 283 ? -3.598 0.031 22.305 1.00 92.94 283 LEU A N 1
ATOM 2098 C CA . LEU A 1 283 ? -3.297 0.359 23.695 1.00 92.94 283 LEU A CA 1
ATOM 2099 C C . LEU A 1 283 ? -3.612 1.834 23.946 1.00 92.94 283 LEU A C 1
ATOM 2101 O O . LEU A 1 283 ? -3.229 2.693 23.152 1.00 92.94 283 LEU A O 1
ATOM 2105 N N . LYS A 1 284 ? -4.248 2.150 25.072 1.00 92.50 284 LYS A N 1
ATOM 2106 C CA . LYS A 1 284 ? -4.445 3.521 25.555 1.00 92.50 284 LYS A CA 1
ATOM 2107 C C . LYS A 1 284 ? -3.186 3.998 26.277 1.00 92.50 284 LYS A C 1
ATOM 2109 O O . LYS A 1 284 ? -3.161 4.165 27.494 1.00 92.50 284 LYS A O 1
ATOM 2114 N N . ALA A 1 285 ? -2.112 4.148 25.514 1.00 91.81 285 ALA A N 1
ATOM 2115 C CA . ALA A 1 285 ? -0.819 4.564 26.018 1.00 91.81 285 ALA A CA 1
ATOM 2116 C C . ALA A 1 285 ? -0.059 5.382 24.968 1.00 91.81 285 ALA A C 1
ATOM 2118 O O . ALA A 1 285 ? -0.041 5.047 23.783 1.00 91.81 285 ALA A O 1
ATOM 2119 N N . SER A 1 286 ? 0.583 6.464 25.408 1.00 92.94 286 SER A N 1
ATOM 2120 C CA . SER A 1 286 ? 1.404 7.308 24.536 1.00 92.94 286 SER A CA 1
ATOM 2121 C C . SER A 1 286 ? 2.754 6.674 24.203 1.00 92.94 286 SER A C 1
ATOM 2123 O O . SER A 1 286 ? 3.394 7.080 23.234 1.00 92.94 286 SER A O 1
ATOM 2125 N N . ASP A 1 287 ? 3.185 5.679 24.975 1.00 94.06 287 ASP A N 1
ATOM 2126 C CA . ASP A 1 287 ? 4.405 4.918 24.766 1.00 94.06 287 ASP A CA 1
ATOM 2127 C C . ASP A 1 287 ? 4.144 3.617 23.982 1.00 94.06 287 ASP A C 1
ATOM 2129 O O . ASP A 1 287 ? 3.090 2.980 24.071 1.00 94.06 287 ASP A O 1
ATOM 2133 N N . CYS A 1 288 ? 5.125 3.230 23.173 1.00 91.81 288 CYS A N 1
ATOM 2134 C CA . CYS A 1 288 ? 5.129 2.036 22.340 1.00 91.81 288 CYS A CA 1
ATOM 2135 C C . CYS A 1 288 ? 6.209 1.079 22.838 1.00 91.81 288 CYS A C 1
ATOM 2137 O O . CYS A 1 288 ? 7.374 1.463 22.933 1.00 91.81 288 CYS A O 1
ATOM 2139 N N . THR A 1 289 ? 5.837 -0.176 23.081 1.00 90.44 289 THR A N 1
ATOM 2140 C CA . THR A 1 289 ? 6.803 -1.252 23.320 1.00 90.44 289 THR A CA 1
ATOM 2141 C C . THR A 1 289 ? 7.374 -1.734 21.989 1.00 90.44 289 THR A C 1
ATOM 2143 O O . THR A 1 289 ? 6.622 -2.071 21.073 1.00 90.44 289 THR A O 1
ATOM 2146 N N . VAL A 1 290 ? 8.698 -1.801 21.880 1.00 90.56 290 VAL A N 1
ATOM 2147 C CA . VAL A 1 290 ? 9.395 -2.272 20.680 1.00 90.56 290 VAL A CA 1
ATOM 2148 C C . VAL A 1 290 ? 9.403 -3.798 20.664 1.00 90.56 290 VAL A C 1
ATOM 2150 O O . VAL A 1 290 ? 10.147 -4.432 21.401 1.00 90.56 290 VAL A O 1
ATOM 2153 N N . THR A 1 291 ? 8.565 -4.417 19.835 1.00 85.00 291 THR A N 1
ATOM 2154 C CA . THR A 1 291 ? 8.372 -5.883 19.828 1.00 85.00 291 THR A CA 1
ATOM 2155 C C . THR A 1 291 ? 9.165 -6.622 18.751 1.00 85.00 291 THR A C 1
ATOM 2157 O O . THR A 1 291 ? 9.235 -7.846 18.778 1.00 85.00 291 THR A O 1
ATOM 2160 N N . SER A 1 292 ? 9.748 -5.896 17.799 1.00 86.69 292 SER A N 1
ATOM 2161 C CA . SER A 1 292 ? 10.416 -6.450 16.621 1.00 86.69 292 SER A CA 1
ATOM 2162 C C . SER A 1 292 ? 11.874 -6.013 16.578 1.00 86.69 292 SER A C 1
ATOM 2164 O O . SER A 1 292 ? 12.167 -4.823 16.700 1.00 86.69 292 SER A O 1
ATOM 2166 N N . GLY A 1 293 ? 12.780 -6.952 16.289 1.00 87.69 293 GLY A N 1
ATOM 2167 C CA . GLY A 1 293 ? 14.199 -6.652 16.078 1.00 87.69 293 GLY A CA 1
ATOM 2168 C C . GLY A 1 293 ? 14.451 -5.689 14.908 1.00 87.69 293 GLY A C 1
ATOM 2169 O O . GLY A 1 293 ? 15.391 -4.899 14.948 1.00 87.69 293 GLY A O 1
ATOM 2170 N N . GLN A 1 294 ? 13.584 -5.683 13.886 1.00 85.75 294 GLN A N 1
ATOM 2171 C CA . GLN A 1 294 ? 13.692 -4.724 12.780 1.00 85.75 294 GLN A CA 1
ATOM 2172 C C . GLN A 1 294 ? 13.349 -3.301 13.230 1.00 85.75 294 GLN A C 1
ATOM 2174 O O . GLN A 1 294 ? 14.021 -2.353 12.827 1.00 85.75 294 GLN A O 1
ATOM 2179 N N . LEU A 1 295 ? 12.318 -3.146 14.065 1.00 88.06 295 LEU A N 1
ATOM 2180 C CA . LEU A 1 295 ? 11.954 -1.849 14.628 1.00 88.06 295 LEU A CA 1
ATOM 2181 C C . LEU A 1 295 ? 13.000 -1.387 15.652 1.00 88.06 295 LEU A C 1
ATOM 2183 O O . LEU A 1 295 ? 13.395 -0.228 15.634 1.00 88.06 295 LEU A O 1
ATOM 2187 N N . ALA A 1 296 ? 13.512 -2.304 16.473 1.00 91.88 296 ALA A N 1
ATOM 2188 C CA . ALA A 1 296 ? 14.606 -2.056 17.409 1.00 91.88 296 ALA A CA 1
ATOM 2189 C C . ALA A 1 296 ? 15.854 -1.511 16.693 1.00 91.88 296 ALA A C 1
ATOM 2191 O O . ALA A 1 296 ? 16.390 -0.474 17.079 1.00 91.88 296 ALA A O 1
ATOM 2192 N N . SER A 1 297 ? 16.242 -2.129 15.571 1.00 90.62 297 SER A N 1
ATOM 2193 C CA . SER A 1 297 ? 17.342 -1.654 14.722 1.00 90.62 297 SER A CA 1
ATOM 2194 C C . SER A 1 297 ? 17.090 -0.260 14.137 1.00 90.62 297 SER A C 1
ATOM 2196 O O . SER A 1 297 ? 18.011 0.550 14.084 1.00 90.62 297 SER A O 1
ATOM 2198 N N . VAL A 1 298 ? 15.854 0.043 13.730 1.00 88.25 298 VAL A N 1
ATOM 2199 C CA . VAL A 1 298 ? 15.472 1.383 13.252 1.00 88.25 298 VAL A CA 1
ATOM 2200 C C . VAL A 1 298 ? 15.613 2.444 14.343 1.00 88.25 298 VAL A C 1
ATOM 2202 O O . VAL A 1 298 ? 16.019 3.568 14.054 1.00 88.25 298 VAL A O 1
ATOM 2205 N N . LEU A 1 299 ? 15.253 2.089 15.571 1.00 91.25 299 LEU A N 1
ATOM 2206 C CA . LEU A 1 299 ? 15.195 2.999 16.710 1.00 91.25 299 LEU A CA 1
ATOM 2207 C C . LEU A 1 299 ? 16.528 3.115 17.462 1.00 91.25 299 LEU A C 1
ATOM 2209 O O . LEU A 1 299 ? 16.701 4.060 18.224 1.00 91.25 299 LEU A O 1
ATOM 2213 N N . GLY A 1 300 ? 17.461 2.182 17.251 1.00 92.69 300 GLY A N 1
ATOM 2214 C CA . GLY A 1 300 ? 18.713 2.112 18.008 1.00 92.69 300 GLY A CA 1
ATOM 2215 C C . GLY A 1 300 ? 18.510 1.678 19.463 1.00 92.69 300 GLY A C 1
ATOM 2216 O O . GLY A 1 300 ? 19.249 2.124 20.335 1.00 92.69 300 GLY A O 1
ATOM 2217 N N . VAL A 1 301 ? 17.499 0.844 19.726 1.00 94.44 301 VAL A N 1
ATOM 2218 C CA . VAL A 1 301 ? 17.123 0.367 21.071 1.00 94.44 301 VAL A CA 1
ATOM 2219 C C . VAL A 1 301 ? 16.992 -1.160 21.102 1.00 94.44 301 VAL A C 1
ATOM 2221 O O . VAL A 1 301 ? 17.124 -1.818 20.069 1.00 94.44 301 VAL A O 1
ATOM 2224 N N . GLY A 1 302 ? 16.744 -1.739 22.277 1.00 93.88 302 GLY A N 1
ATOM 2225 C CA . GLY A 1 302 ? 16.483 -3.163 22.467 1.00 93.88 302 GLY A CA 1
ATOM 2226 C C . GLY A 1 302 ? 15.030 -3.564 22.185 1.00 93.88 302 GLY A C 1
ATOM 2227 O O . GLY A 1 302 ? 14.099 -2.761 22.230 1.00 93.88 302 GLY A O 1
ATOM 2228 N N . THR A 1 303 ? 14.811 -4.852 21.905 1.00 92.75 303 THR A N 1
ATOM 2229 C CA . THR A 1 303 ? 13.447 -5.413 21.909 1.00 92.75 303 THR A CA 1
ATOM 2230 C C . THR A 1 303 ? 12.944 -5.479 23.352 1.00 92.75 303 THR A C 1
ATOM 2232 O O . THR A 1 303 ? 13.647 -5.975 24.224 1.00 92.75 303 THR A O 1
ATOM 2235 N N . GLY A 1 304 ? 11.725 -5.000 23.594 1.00 89.62 304 GLY A N 1
ATOM 2236 C CA . GLY A 1 304 ? 11.121 -4.849 24.919 1.00 89.62 304 GLY A CA 1
ATOM 2237 C C . GLY A 1 304 ? 11.156 -3.415 25.450 1.00 89.62 304 GLY A C 1
ATOM 2238 O O . GLY A 1 304 ? 10.338 -3.082 26.308 1.00 89.62 304 GLY A O 1
ATOM 2239 N N . ASP A 1 305 ? 12.020 -2.555 24.902 1.00 92.94 305 ASP A N 1
ATOM 2240 C CA . ASP A 1 305 ? 12.131 -1.162 25.333 1.00 92.94 305 ASP A CA 1
ATOM 2241 C C . ASP A 1 305 ? 10.846 -0.378 25.041 1.00 92.94 305 ASP A C 1
ATOM 2243 O O . ASP A 1 305 ? 10.114 -0.662 24.085 1.00 92.94 305 ASP A O 1
ATOM 2247 N N . SER A 1 306 ? 10.572 0.626 25.876 1.00 93.62 306 SER A N 1
ATOM 2248 C CA . SER A 1 306 ? 9.448 1.544 25.692 1.00 93.62 306 SER A CA 1
ATOM 2249 C C . SER A 1 306 ? 9.931 2.900 25.190 1.00 93.62 306 SER A C 1
ATOM 2251 O O . SER A 1 306 ? 10.879 3.470 25.729 1.00 93.62 306 SER A O 1
ATOM 2253 N N . MET A 1 307 ? 9.264 3.438 24.169 1.00 95.38 307 MET A N 1
ATOM 2254 C CA . MET A 1 307 ? 9.570 4.749 23.594 1.00 95.38 307 MET A CA 1
ATOM 2255 C C . MET A 1 307 ? 8.301 5.574 23.375 1.00 95.38 307 MET A C 1
ATOM 2257 O O . MET A 1 307 ? 7.256 5.001 23.063 1.00 95.38 307 MET A O 1
ATOM 2261 N N . PRO A 1 308 ? 8.362 6.918 23.441 1.00 97.25 308 PRO A N 1
ATOM 2262 C CA . PRO A 1 308 ? 7.238 7.758 23.040 1.00 97.25 308 PRO A CA 1
ATOM 2263 C C . PRO A 1 308 ? 6.789 7.433 21.610 1.00 97.25 308 PRO A C 1
ATOM 2265 O O . PRO A 1 308 ? 7.606 7.383 20.690 1.00 97.25 308 PRO A O 1
ATOM 2268 N N . GLY A 1 309 ? 5.487 7.249 21.390 1.00 96.38 309 GLY A N 1
ATOM 2269 C CA . GLY A 1 309 ? 4.946 6.899 20.074 1.00 96.38 309 GLY A CA 1
ATOM 2270 C C . GLY A 1 309 ? 5.245 7.945 18.998 1.00 96.38 309 GLY A C 1
ATOM 2271 O O . GLY A 1 309 ? 5.472 7.595 17.841 1.00 96.38 309 GLY A O 1
ATOM 2272 N N . SER A 1 310 ? 5.341 9.221 19.381 1.00 97.06 310 SER A N 1
ATOM 2273 C CA . SER A 1 310 ? 5.801 10.302 18.503 1.00 97.06 310 SER A CA 1
ATOM 2274 C C . SER A 1 310 ? 7.250 10.109 18.043 1.00 97.06 310 SER A C 1
ATOM 2276 O O . SER A 1 310 ? 7.540 10.313 16.865 1.00 97.06 310 SER A O 1
ATOM 2278 N N . ALA A 1 311 ? 8.140 9.657 18.931 1.00 96.81 311 ALA A N 1
ATOM 2279 C CA . ALA A 1 311 ? 9.530 9.356 18.601 1.00 96.81 311 ALA A CA 1
ATOM 2280 C C . ALA A 1 311 ? 9.635 8.127 17.686 1.00 96.81 311 ALA A C 1
ATOM 2282 O O . ALA A 1 311 ? 10.358 8.169 16.691 1.00 96.81 311 ALA A O 1
ATOM 2283 N N . VAL A 1 312 ? 8.849 7.073 17.955 1.00 97.19 312 VAL A N 1
ATOM 2284 C CA . VAL A 1 312 ? 8.776 5.892 17.076 1.00 97.19 312 VAL A CA 1
ATOM 2285 C C . VAL A 1 312 ? 8.317 6.287 15.673 1.00 97.19 312 VAL A C 1
ATOM 2287 O O . VAL A 1 312 ? 8.975 5.947 14.690 1.00 97.19 312 VAL A O 1
ATOM 2290 N N . ARG A 1 313 ? 7.228 7.060 15.570 1.00 96.94 313 ARG A N 1
ATOM 2291 C CA . ARG A 1 313 ? 6.724 7.587 14.294 1.00 96.94 313 ARG A CA 1
ATOM 2292 C C . ARG A 1 313 ? 7.788 8.396 13.553 1.00 96.94 313 ARG A C 1
ATOM 2294 O O . ARG A 1 313 ? 8.010 8.147 12.370 1.00 96.94 313 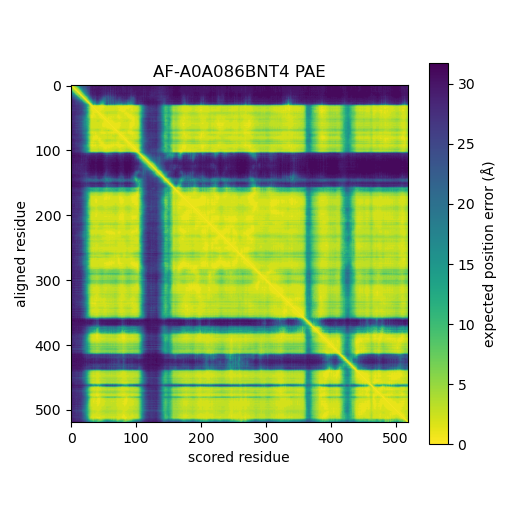ARG A O 1
ATOM 2301 N N . ALA A 1 314 ? 8.447 9.339 14.228 1.00 96.25 314 ALA A N 1
ATOM 2302 C CA . ALA A 1 314 ? 9.466 10.192 13.618 1.00 96.25 314 ALA A CA 1
ATOM 2303 C C . ALA A 1 314 ? 10.647 9.376 13.066 1.00 96.25 314 ALA A C 1
ATOM 2305 O O . ALA A 1 314 ? 11.051 9.572 11.919 1.00 96.25 314 ALA A O 1
ATOM 2306 N N . ALA A 1 315 ? 11.151 8.410 13.840 1.00 96.12 315 ALA A N 1
ATOM 2307 C CA . ALA A 1 315 ? 12.235 7.534 13.407 1.00 96.12 315 ALA A CA 1
ATOM 2308 C C . ALA A 1 315 ? 11.835 6.686 12.189 1.00 96.12 315 ALA A C 1
ATOM 2310 O O . ALA A 1 315 ? 12.574 6.623 11.205 1.00 96.12 315 ALA A O 1
ATOM 2311 N N . VAL A 1 316 ? 10.639 6.090 12.212 1.00 96.69 316 VAL A N 1
ATOM 2312 C CA . VAL A 1 316 ? 10.106 5.293 11.098 1.00 96.69 316 VAL A CA 1
ATOM 2313 C C . VAL A 1 316 ? 9.969 6.133 9.826 1.00 96.69 316 VAL A C 1
ATOM 2315 O O . VAL A 1 316 ? 10.433 5.703 8.767 1.00 96.69 316 VAL A O 1
ATOM 2318 N N . ILE A 1 317 ? 9.393 7.338 9.916 1.00 96.50 317 ILE A N 1
ATOM 2319 C CA . ILE A 1 317 ? 9.285 8.282 8.790 1.00 96.50 317 ILE A CA 1
ATOM 2320 C C . ILE A 1 317 ? 10.676 8.589 8.219 1.00 96.50 317 ILE A C 1
ATOM 2322 O O . ILE A 1 317 ? 10.873 8.483 7.008 1.00 96.50 317 ILE A O 1
ATOM 2326 N N . ALA A 1 318 ? 11.658 8.887 9.074 1.00 93.88 318 ALA A N 1
ATOM 2327 C CA . ALA A 1 318 ? 13.019 9.198 8.644 1.00 93.88 318 ALA A CA 1
ATOM 2328 C C . ALA A 1 318 ? 13.695 8.020 7.917 1.00 93.88 318 ALA A C 1
ATOM 2330 O O . ALA A 1 318 ? 14.351 8.216 6.893 1.00 93.88 318 ALA A O 1
ATOM 2331 N N . VAL A 1 319 ? 13.523 6.780 8.393 1.00 94.06 319 VAL A N 1
ATOM 2332 C CA . VAL A 1 319 ? 14.073 5.596 7.703 1.00 94.06 319 VAL A CA 1
ATOM 2333 C C . VAL A 1 319 ? 13.398 5.370 6.357 1.00 94.06 319 VAL A C 1
ATOM 2335 O O . VAL A 1 319 ? 14.073 5.030 5.386 1.00 94.06 319 VAL A O 1
ATOM 2338 N N . ARG A 1 320 ? 12.074 5.548 6.280 1.00 95.31 320 ARG A N 1
ATOM 2339 C CA . ARG A 1 320 ? 11.337 5.404 5.018 1.00 95.31 320 ARG A CA 1
ATOM 2340 C C . ARG A 1 320 ? 11.780 6.445 3.998 1.00 95.31 320 ARG A C 1
ATOM 2342 O O . ARG A 1 320 ? 11.968 6.081 2.842 1.00 95.31 320 ARG A O 1
ATOM 2349 N N . ALA A 1 321 ? 12.002 7.685 4.428 1.00 92.00 321 ALA A N 1
ATOM 2350 C CA . ALA A 1 321 ? 12.504 8.752 3.570 1.00 92.00 321 ALA A CA 1
ATOM 2351 C C . ALA A 1 321 ? 13.856 8.392 2.941 1.00 92.00 321 ALA A C 1
ATOM 2353 O O . ALA A 1 321 ? 13.984 8.404 1.722 1.00 92.00 321 ALA A O 1
ATOM 2354 N N . ARG A 1 322 ? 14.819 7.923 3.752 1.00 90.06 322 ARG A N 1
ATOM 2355 C CA . ARG A 1 322 ? 16.139 7.465 3.271 1.00 90.06 322 ARG A CA 1
ATOM 2356 C C . ARG A 1 322 ? 16.084 6.293 2.286 1.00 90.06 322 ARG A C 1
ATOM 2358 O O . ARG A 1 322 ? 17.069 6.023 1.611 1.00 90.06 322 ARG A O 1
ATOM 2365 N N . LYS A 1 323 ? 14.967 5.565 2.240 1.00 91.00 323 LYS A N 1
ATOM 2366 C CA . LYS A 1 323 ? 14.736 4.441 1.324 1.00 91.00 323 LYS A CA 1
ATOM 2367 C C . LYS A 1 323 ? 13.843 4.813 0.136 1.00 91.00 323 LYS A C 1
ATOM 2369 O O . LYS A 1 323 ? 13.443 3.908 -0.583 1.00 91.00 323 LYS A O 1
ATOM 2374 N N . GLY A 1 324 ? 13.451 6.079 -0.035 1.00 91.06 324 GLY A N 1
ATOM 2375 C CA . GLY A 1 324 ? 12.490 6.467 -1.077 1.00 91.06 324 GLY A CA 1
ATOM 2376 C C . GLY A 1 324 ? 11.097 5.846 -0.883 1.00 91.06 324 GLY A C 1
ATOM 2377 O O . GLY A 1 324 ? 10.287 5.811 -1.795 1.00 91.06 324 GLY A O 1
ATOM 2378 N N . MET A 1 325 ? 10.787 5.344 0.318 1.00 94.62 325 MET A N 1
ATOM 2379 C CA . MET A 1 325 ? 9.557 4.593 0.622 1.00 94.62 325 MET A CA 1
ATOM 2380 C C . MET A 1 325 ? 8.426 5.484 1.159 1.00 94.62 325 MET A C 1
ATOM 2382 O O . MET A 1 325 ? 7.493 5.005 1.810 1.00 94.62 325 MET A O 1
ATOM 2386 N N . LEU A 1 326 ? 8.516 6.789 0.934 1.00 94.62 326 LEU A N 1
ATOM 2387 C CA . LEU A 1 326 ? 7.459 7.753 1.218 1.00 94.62 326 LEU A CA 1
ATOM 2388 C C . LEU A 1 326 ? 6.886 8.245 -0.110 1.00 94.62 326 LEU A C 1
ATOM 2390 O O . LEU A 1 326 ? 7.628 8.445 -1.063 1.00 94.62 326 LEU A O 1
ATOM 2394 N N . GLU A 1 327 ? 5.577 8.475 -0.164 1.00 93.44 327 GLU A N 1
ATOM 2395 C CA . GLU A 1 327 ? 4.956 9.058 -1.357 1.00 93.44 327 GLU A CA 1
ATOM 2396 C C . GLU A 1 327 ? 5.419 10.503 -1.606 1.00 93.44 327 GLU A C 1
ATOM 2398 O O . GLU A 1 327 ? 5.889 11.193 -0.693 1.00 93.44 327 GLU A O 1
ATOM 2403 N N . ASP A 1 328 ? 5.265 10.963 -2.846 1.00 93.50 328 ASP A N 1
ATOM 2404 C CA . ASP A 1 328 ? 5.429 12.367 -3.219 1.00 93.50 328 ASP A CA 1
ATOM 2405 C C . ASP A 1 328 ? 4.283 13.209 -2.617 1.00 93.50 328 ASP A C 1
ATOM 2407 O O . ASP A 1 328 ? 3.122 13.007 -2.987 1.00 93.50 328 ASP A O 1
ATOM 2411 N N . PRO A 1 329 ? 4.559 14.152 -1.694 1.00 94.12 329 PRO A N 1
ATOM 2412 C CA . PRO A 1 329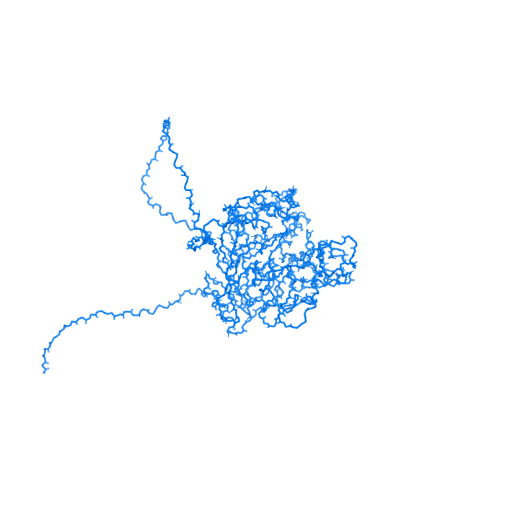 ? 3.523 14.965 -1.069 1.00 94.12 329 PRO A CA 1
ATOM 2413 C C . PRO A 1 329 ? 2.924 16.030 -2.006 1.00 94.12 329 PRO A C 1
ATOM 2415 O O . PRO A 1 329 ? 1.845 16.541 -1.707 1.00 94.12 329 PRO A O 1
ATOM 2418 N N . TYR A 1 330 ? 3.558 16.362 -3.138 1.00 92.94 330 TYR A N 1
ATOM 2419 C CA . TYR A 1 330 ? 3.014 17.336 -4.097 1.00 92.94 330 TYR A CA 1
ATOM 2420 C C . TYR A 1 330 ? 1.890 16.765 -4.956 1.00 92.94 330 TYR A C 1
ATOM 2422 O O . TYR A 1 330 ? 1.099 17.522 -5.515 1.00 92.94 330 TYR A O 1
ATOM 2430 N N . ARG A 1 331 ? 1.728 15.437 -5.003 1.00 93.06 331 ARG A N 1
ATOM 2431 C CA . ARG A 1 331 ? 0.608 14.817 -5.725 1.00 93.06 331 ARG A CA 1
ATOM 2432 C C . ARG A 1 331 ? -0.760 15.288 -5.222 1.00 93.06 331 ARG A C 1
ATOM 2434 O O . ARG A 1 331 ? -1.717 15.304 -5.987 1.00 93.06 331 ARG A O 1
ATOM 2441 N N . TYR A 1 332 ? -0.850 15.696 -3.954 1.00 95.06 332 TYR A N 1
ATOM 2442 C CA . TYR A 1 332 ? -2.077 16.202 -3.336 1.00 95.06 332 TYR A CA 1
ATOM 2443 C C . TYR A 1 332 ? -2.489 17.601 -3.822 1.00 95.06 332 TYR A C 1
ATOM 2445 O O . TYR A 1 332 ? -3.620 18.003 -3.559 1.00 95.06 332 TYR A O 1
ATOM 2453 N N . ASP A 1 333 ? -1.629 18.303 -4.567 1.00 92.06 333 ASP A N 1
ATOM 2454 C CA . ASP A 1 333 ? -1.980 19.566 -5.234 1.00 92.06 333 ASP A CA 1
ATOM 2455 C C . ASP A 1 333 ? -2.837 19.326 -6.488 1.00 92.06 333 ASP A C 1
ATOM 2457 O O . ASP A 1 333 ? -3.574 20.206 -6.935 1.00 92.06 333 ASP A O 1
ATOM 2461 N N . GLY A 1 334 ? -2.782 18.114 -7.049 1.00 89.81 334 GLY A N 1
ATOM 2462 C CA . GLY A 1 334 ? -3.614 17.715 -8.176 1.00 89.81 334 GLY A CA 1
ATOM 2463 C C . GLY A 1 334 ? -5.091 17.641 -7.787 1.00 89.81 334 GLY A C 1
ATOM 2464 O O . GLY A 1 334 ? -5.448 17.069 -6.756 1.00 89.81 334 GLY A O 1
ATOM 2465 N N . ARG A 1 335 ? -5.980 18.143 -8.657 1.00 93.31 335 ARG A N 1
ATOM 2466 C CA . ARG A 1 335 ? -7.436 18.224 -8.406 1.00 93.31 335 ARG A CA 1
ATOM 2467 C C . ARG A 1 335 ? -8.067 16.906 -7.947 1.00 93.31 335 ARG A C 1
ATOM 2469 O O . ARG A 1 335 ? -9.010 16.914 -7.165 1.00 93.31 335 ARG A O 1
ATOM 2476 N N . TRP A 1 336 ? -7.546 15.780 -8.435 1.00 95.31 336 TRP A N 1
ATOM 2477 C CA . TRP A 1 336 ? -8.077 14.456 -8.133 1.00 95.31 336 TRP A CA 1
ATOM 2478 C C . TRP A 1 336 ? -7.567 13.898 -6.811 1.00 95.31 336 TRP A C 1
ATOM 2480 O O . TRP A 1 336 ? -8.222 13.027 -6.255 1.00 95.31 336 TRP A O 1
ATOM 2490 N N . MET A 1 337 ? -6.455 14.386 -6.270 1.00 95.56 337 MET A N 1
ATOM 2491 C CA . MET A 1 337 ? -5.932 13.970 -4.964 1.00 95.56 337 MET A CA 1
ATOM 2492 C C . MET A 1 337 ? -6.171 15.021 -3.876 1.00 95.56 337 MET A C 1
ATOM 2494 O O . MET A 1 337 ? -6.075 14.696 -2.690 1.00 95.56 337 MET A O 1
ATOM 2498 N N . ALA A 1 338 ? -6.554 16.240 -4.257 1.00 93.75 338 ALA A N 1
ATOM 2499 C CA . ALA A 1 338 ? -6.887 17.327 -3.354 1.00 93.75 338 ALA A CA 1
ATOM 2500 C C . ALA A 1 338 ? -7.856 16.885 -2.250 1.00 93.75 338 ALA A C 1
ATOM 2502 O O . ALA A 1 338 ? -8.878 16.226 -2.471 1.00 93.75 338 ALA A O 1
ATOM 2503 N N . GLY A 1 339 ? -7.483 17.221 -1.019 1.00 93.44 339 GLY A N 1
ATOM 2504 C CA . GLY A 1 339 ? -8.239 16.897 0.178 1.00 93.44 339 GLY A CA 1
ATOM 2505 C C . GLY A 1 339 ? -8.189 15.431 0.600 1.00 93.44 339 GLY A C 1
ATOM 2506 O O . GLY A 1 339 ? -8.726 15.147 1.654 1.00 93.44 339 GLY A O 1
ATOM 2507 N N . THR A 1 340 ? -7.578 14.490 -0.132 1.00 95.81 340 THR A N 1
ATOM 2508 C CA . THR A 1 340 ? -7.563 13.050 0.240 1.00 95.81 340 THR A CA 1
ATOM 2509 C C . THR A 1 340 ? -6.642 12.676 1.401 1.00 95.81 340 THR A C 1
ATOM 2511 O O . THR A 1 340 ? -6.673 11.534 1.859 1.00 95.81 340 THR A O 1
ATOM 2514 N N . ARG A 1 341 ? -5.883 13.645 1.914 1.00 95.75 341 ARG A N 1
ATOM 2515 C CA . ARG A 1 341 ? -5.012 13.543 3.085 1.00 95.75 341 ARG A CA 1
ATOM 2516 C C . ARG A 1 341 ? -5.101 14.842 3.893 1.00 95.75 341 ARG A C 1
ATOM 2518 O O . ARG A 1 341 ? -5.382 15.896 3.320 1.00 95.75 341 ARG A O 1
ATOM 2525 N N . ARG A 1 342 ? -4.899 14.772 5.211 1.00 95.06 342 ARG A N 1
ATOM 2526 C CA . ARG A 1 342 ? -4.928 15.929 6.115 1.00 95.06 342 ARG A CA 1
ATOM 2527 C C . ARG A 1 342 ? -3.851 16.941 5.742 1.00 95.06 342 ARG A C 1
ATOM 2529 O O . ARG A 1 342 ? -2.699 16.574 5.513 1.00 95.06 342 ARG A O 1
ATOM 2536 N N . LEU A 1 343 ? -4.228 18.219 5.766 1.00 94.75 343 LEU A N 1
ATOM 2537 C CA . LEU A 1 343 ? -3.351 19.325 5.387 1.00 94.75 343 LEU A CA 1
ATOM 2538 C C . LEU A 1 343 ? -2.075 19.373 6.242 1.00 94.75 343 LEU A C 1
ATOM 2540 O O . LEU A 1 343 ? -0.989 19.433 5.681 1.00 94.75 343 LEU A O 1
ATOM 2544 N N . GLU A 1 344 ? -2.193 19.209 7.564 1.00 93.94 344 GLU A N 1
ATOM 2545 C CA . GLU A 1 344 ? -1.043 19.177 8.488 1.00 93.94 344 GLU A CA 1
ATOM 2546 C C . GLU A 1 344 ? -0.001 18.106 8.104 1.00 93.94 344 GLU A C 1
ATOM 2548 O O . GLU A 1 344 ? 1.205 18.345 8.142 1.00 93.94 344 GLU A O 1
ATOM 2553 N N . ASN A 1 345 ? -0.463 16.928 7.671 1.00 94.31 345 ASN A N 1
ATOM 2554 C CA . ASN A 1 345 ? 0.401 15.820 7.270 1.00 94.31 345 ASN A CA 1
ATOM 2555 C C . ASN A 1 345 ? 1.042 16.078 5.899 1.00 94.31 345 ASN A C 1
ATOM 2557 O O . ASN A 1 345 ? 2.196 15.702 5.682 1.00 94.31 345 ASN A O 1
ATOM 2561 N N . ILE A 1 346 ? 0.313 16.721 4.979 1.00 94.62 346 ILE A N 1
ATOM 2562 C CA . ILE A 1 346 ? 0.842 17.142 3.675 1.00 94.62 346 ILE A CA 1
ATOM 2563 C C . ILE A 1 346 ? 1.929 18.202 3.873 1.00 94.62 346 ILE A C 1
ATOM 2565 O O . ILE A 1 346 ? 3.022 18.053 3.336 1.00 94.62 346 ILE A O 1
ATOM 2569 N N . GLU A 1 347 ? 1.662 19.246 4.656 1.00 95.12 347 GLU A N 1
ATOM 2570 C CA . GLU A 1 347 ? 2.595 20.351 4.904 1.00 95.12 347 GLU A CA 1
ATOM 2571 C C . GLU A 1 347 ? 3.868 19.879 5.611 1.00 95.12 347 GLU A C 1
ATOM 2573 O O . GLU A 1 347 ? 4.973 20.259 5.211 1.00 95.12 347 GLU A O 1
ATOM 2578 N N . ALA A 1 348 ? 3.740 18.990 6.602 1.00 93.25 348 ALA A N 1
ATOM 2579 C CA . ALA A 1 348 ? 4.888 18.368 7.254 1.00 93.25 348 ALA A CA 1
ATOM 2580 C C . ALA A 1 348 ? 5.731 17.547 6.262 1.00 93.25 348 ALA A C 1
ATOM 2582 O O . ALA A 1 348 ? 6.960 17.656 6.261 1.00 93.25 348 ALA A O 1
ATOM 2583 N N . ALA A 1 349 ? 5.085 16.765 5.389 1.00 93.44 349 ALA A N 1
ATOM 2584 C CA . ALA A 1 349 ? 5.767 15.961 4.379 1.00 93.44 349 ALA A CA 1
ATOM 2585 C C . ALA A 1 349 ? 6.434 16.816 3.287 1.00 93.44 349 ALA A C 1
ATOM 2587 O O . ALA A 1 349 ? 7.564 16.514 2.904 1.00 93.44 349 ALA A O 1
ATOM 2588 N N . LYS A 1 350 ? 5.785 17.896 2.824 1.00 93.19 350 LYS A N 1
ATOM 2589 C CA . LYS A 1 350 ? 6.384 18.876 1.899 1.00 93.19 350 LYS A CA 1
ATOM 2590 C C . LYS A 1 350 ? 7.599 19.537 2.530 1.00 93.19 350 LYS A C 1
ATOM 2592 O O . LYS A 1 350 ? 8.676 19.480 1.961 1.00 93.19 350 LYS A O 1
ATOM 2597 N N . SER A 1 351 ? 7.458 20.043 3.755 1.00 92.25 351 SER A N 1
ATOM 2598 C CA . SER A 1 351 ? 8.559 20.682 4.485 1.00 92.25 351 SER A CA 1
ATOM 2599 C C . SER A 1 351 ? 9.748 19.741 4.685 1.00 92.25 351 SER A C 1
ATOM 2601 O O . SER A 1 351 ? 10.896 20.171 4.634 1.00 92.25 351 SER A O 1
ATOM 2603 N N . GLN A 1 352 ? 9.492 18.454 4.938 1.00 90.19 352 GLN A N 1
ATOM 2604 C CA . GLN A 1 352 ? 10.547 17.450 5.027 1.00 90.19 352 GLN A CA 1
ATOM 2605 C C . GLN A 1 352 ? 11.231 17.228 3.675 1.00 90.19 352 GLN A C 1
ATOM 2607 O O . GLN A 1 352 ? 12.456 17.265 3.623 1.00 90.19 352 GLN A O 1
ATOM 2612 N N . LEU A 1 353 ? 10.464 17.009 2.604 1.00 88.69 353 LEU A N 1
ATOM 2613 C CA . LEU A 1 353 ? 11.026 16.795 1.272 1.00 88.69 353 LEU A CA 1
ATOM 2614 C C . LEU A 1 353 ? 11.799 18.029 0.786 1.00 88.69 353 LEU A C 1
ATOM 2616 O O . LEU A 1 353 ? 12.893 17.885 0.259 1.00 88.69 353 LEU A O 1
ATOM 2620 N N . ASP A 1 354 ? 11.288 19.235 1.023 1.00 87.38 354 ASP A N 1
ATOM 2621 C CA . ASP A 1 354 ? 11.979 20.483 0.695 1.00 87.38 354 ASP A CA 1
ATOM 2622 C C . ASP A 1 354 ? 13.311 20.609 1.437 1.00 87.38 354 ASP A C 1
ATOM 2624 O O . ASP A 1 354 ? 14.300 21.010 0.830 1.00 87.38 354 ASP A O 1
ATOM 2628 N N . ARG A 1 355 ? 13.375 20.214 2.717 1.00 86.25 355 ARG A N 1
ATOM 2629 C CA . ARG A 1 355 ? 14.649 20.140 3.448 1.00 86.25 355 ARG A CA 1
ATOM 2630 C C . ARG A 1 355 ? 15.581 19.081 2.877 1.00 86.25 355 ARG A C 1
ATOM 2632 O O . ARG A 1 355 ? 16.747 19.376 2.704 1.00 86.25 355 ARG A O 1
ATOM 2639 N N . GLU A 1 356 ? 15.091 17.889 2.535 1.00 82.38 356 GLU A N 1
ATOM 2640 C CA . GLU A 1 356 ? 15.914 16.846 1.895 1.00 82.38 356 GLU A CA 1
ATOM 2641 C C . GLU A 1 356 ? 16.522 17.340 0.573 1.00 82.38 356 GLU A C 1
ATOM 2643 O O . GLU A 1 356 ? 17.692 17.082 0.303 1.00 82.38 356 GLU A O 1
ATOM 2648 N N . LEU A 1 357 ? 15.744 18.087 -0.217 1.00 78.69 357 LEU A N 1
ATOM 2649 C CA . LEU A 1 357 ? 16.187 18.704 -1.469 1.00 78.69 357 LEU A CA 1
ATOM 2650 C C . LEU A 1 357 ? 17.146 19.887 -1.250 1.00 78.69 357 LEU A C 1
ATOM 2652 O O . LEU A 1 357 ? 17.964 20.175 -2.120 1.00 78.69 357 LEU A O 1
ATOM 2656 N N . GLN A 1 358 ? 17.038 20.590 -0.120 1.00 75.81 358 GLN A N 1
ATOM 2657 C CA . GLN A 1 358 ? 17.944 21.677 0.258 1.00 75.81 358 GLN A CA 1
ATOM 2658 C C . GLN A 1 358 ? 19.249 21.148 0.861 1.00 75.81 358 GLN A C 1
ATOM 2660 O O . GLN A 1 358 ? 20.307 21.617 0.469 1.00 75.81 358 GLN A O 1
ATOM 2665 N N . ASP A 1 359 ? 19.199 20.159 1.751 1.00 69.81 359 ASP A N 1
ATOM 2666 C CA . ASP A 1 359 ? 20.362 19.549 2.411 1.00 69.81 359 ASP A CA 1
ATOM 2667 C C . ASP A 1 359 ? 21.196 18.705 1.436 1.00 69.81 359 ASP A C 1
ATOM 2669 O O . ASP A 1 359 ? 22.407 18.576 1.606 1.00 69.81 359 ASP A O 1
ATOM 2673 N N . SER A 1 360 ? 20.585 18.162 0.373 1.00 58.28 360 SER A N 1
ATOM 2674 C CA . SER A 1 360 ? 21.340 17.566 -0.738 1.00 58.28 360 SER A CA 1
ATOM 2675 C C . SER A 1 360 ? 22.158 18.593 -1.528 1.00 58.28 360 SER A C 1
ATOM 2677 O O . SER A 1 360 ? 23.066 18.203 -2.265 1.00 58.28 360 SER A O 1
ATOM 2679 N N . SER A 1 361 ? 21.860 19.884 -1.347 1.00 47.22 361 SER A N 1
ATOM 2680 C CA . SER A 1 361 ? 22.573 21.008 -1.936 1.00 47.22 361 SER A CA 1
ATOM 2681 C C . SER A 1 361 ? 23.415 21.721 -0.866 1.00 47.22 361 SER A C 1
ATOM 2683 O O . SER A 1 361 ? 22.918 22.533 -0.088 1.00 47.22 361 SER A O 1
ATOM 2685 N N . GLU A 1 362 ? 24.733 21.525 -0.842 1.00 41.75 362 GLU A N 1
ATOM 2686 C CA . GLU A 1 362 ? 25.601 22.579 -0.297 1.00 41.75 362 GLU A CA 1
ATOM 2687 C C . GLU A 1 362 ? 25.563 23.801 -1.256 1.00 41.75 362 GLU A C 1
ATOM 2689 O O . GLU A 1 362 ? 26.464 23.992 -2.062 1.00 41.75 362 GLU A O 1
ATOM 2694 N N . SER A 1 363 ? 24.489 24.611 -1.137 1.00 34.28 363 SER A N 1
ATOM 2695 C CA . SER A 1 363 ? 24.261 26.035 -1.519 1.00 34.28 363 SER A CA 1
ATOM 2696 C C . SER A 1 363 ? 24.405 26.519 -2.991 1.00 34.28 363 SER A C 1
ATOM 2698 O O . SER A 1 363 ? 25.210 25.988 -3.745 1.00 34.28 363 SER A O 1
ATOM 2700 N N . PRO A 1 364 ? 23.796 27.667 -3.411 1.00 44.50 364 PRO A N 1
ATOM 2701 C CA . PRO A 1 364 ? 22.562 28.344 -2.981 1.00 44.50 364 PRO A CA 1
ATOM 2702 C C . PRO A 1 364 ? 21.588 28.652 -4.154 1.00 44.50 364 PRO A C 1
ATOM 2704 O O . PRO A 1 364 ? 22.015 29.006 -5.246 1.00 44.50 364 PRO A O 1
ATOM 2707 N N . LYS A 1 365 ? 20.275 28.672 -3.862 1.00 38.88 365 LYS A N 1
ATOM 2708 C CA . LYS A 1 365 ? 19.149 29.176 -4.691 1.00 38.88 365 LYS A CA 1
ATOM 2709 C C . LYS A 1 365 ? 19.022 28.575 -6.102 1.00 38.88 365 LYS A C 1
ATOM 2711 O O . LYS A 1 365 ? 19.931 28.604 -6.919 1.00 38.88 365 LYS A O 1
ATOM 2716 N N . LEU A 1 366 ? 17.809 28.120 -6.417 1.00 41.19 366 LEU A N 1
ATOM 2717 C CA . LEU A 1 366 ? 17.387 27.635 -7.732 1.00 41.19 366 LEU A CA 1
ATOM 2718 C C . LEU A 1 366 ? 17.416 28.771 -8.786 1.00 41.19 366 LEU A C 1
ATOM 2720 O O . LEU A 1 366 ? 16.385 29.247 -9.249 1.00 41.19 366 LEU A O 1
ATOM 2724 N N . ASN A 1 367 ? 18.600 29.254 -9.152 1.00 41.31 367 ASN A N 1
ATOM 2725 C CA . ASN A 1 367 ? 18.792 30.064 -10.345 1.00 41.31 367 ASN A CA 1
ATOM 2726 C C . ASN A 1 367 ? 18.862 29.111 -11.543 1.00 41.31 367 ASN A C 1
ATOM 2728 O O . ASN A 1 367 ? 19.338 27.982 -11.418 1.00 41.31 367 ASN A O 1
ATOM 2732 N N . ALA A 1 368 ? 18.405 29.562 -12.710 1.00 42.50 368 ALA A N 1
ATOM 2733 C CA . ALA A 1 368 ? 18.251 28.783 -13.946 1.00 42.50 368 ALA A CA 1
ATOM 2734 C C . ALA A 1 368 ? 19.555 28.181 -14.546 1.00 42.50 368 ALA A C 1
ATOM 2736 O O . ALA A 1 368 ? 19.571 27.799 -15.713 1.00 42.50 368 ALA A O 1
ATOM 2737 N N . GLY A 1 369 ? 20.634 28.073 -13.764 1.00 42.97 369 GLY A N 1
ATOM 2738 C CA . GLY A 1 369 ? 21.935 27.517 -14.134 1.00 42.97 369 GLY A CA 1
ATOM 2739 C C . GLY A 1 369 ? 22.527 26.528 -13.120 1.00 42.97 369 GLY A C 1
ATOM 2740 O O . GLY A 1 369 ? 23.747 26.405 -13.070 1.00 42.97 369 GLY A O 1
ATOM 2741 N N . ALA A 1 370 ? 21.718 25.843 -12.296 1.00 48.47 370 ALA A N 1
ATOM 2742 C CA . ALA A 1 370 ? 22.228 24.782 -11.415 1.00 48.47 370 ALA A CA 1
ATOM 2743 C C . ALA A 1 370 ? 23.017 23.718 -12.223 1.00 48.47 370 ALA A C 1
ATOM 2745 O O . ALA A 1 370 ? 22.546 23.321 -13.297 1.00 48.47 370 ALA A O 1
ATOM 2746 N N . PRO A 1 371 ? 24.188 23.237 -11.745 1.00 53.97 371 PRO A N 1
ATOM 2747 C CA . PRO A 1 371 ? 24.982 22.231 -12.448 1.00 53.97 371 PRO A CA 1
ATOM 2748 C C . PRO A 1 371 ? 24.145 20.992 -12.788 1.00 53.97 371 PRO A C 1
ATOM 2750 O O . PRO A 1 371 ? 23.318 20.553 -11.988 1.00 53.97 371 PRO A O 1
ATOM 2753 N N . HIS A 1 372 ? 24.385 20.389 -13.955 1.00 53.84 372 HIS A N 1
ATOM 2754 C CA . HIS A 1 372 ? 23.629 19.236 -14.466 1.00 53.84 372 HIS A CA 1
ATOM 2755 C C . HIS A 1 372 ? 23.482 18.090 -13.440 1.00 53.84 372 HIS A C 1
ATOM 2757 O O . HIS A 1 372 ? 22.433 17.453 -13.368 1.00 53.84 372 HIS A O 1
ATOM 2763 N N . ALA A 1 373 ? 24.504 17.860 -12.608 1.00 50.84 373 ALA A N 1
ATOM 2764 C CA . ALA A 1 373 ? 24.503 16.829 -11.569 1.00 50.84 373 ALA A CA 1
ATOM 2765 C C . ALA A 1 373 ? 23.507 17.100 -10.423 1.00 50.84 373 ALA A C 1
ATOM 2767 O O . ALA A 1 373 ? 22.892 16.164 -9.922 1.00 50.84 373 ALA A O 1
ATOM 2768 N N . GLU A 1 374 ? 23.304 18.362 -10.040 1.00 51.31 374 GLU A N 1
ATOM 2769 C CA . GLU A 1 374 ? 22.398 18.728 -8.944 1.00 51.31 374 GLU A CA 1
ATOM 2770 C C . GLU A 1 374 ? 20.934 18.617 -9.374 1.00 51.31 374 GLU A C 1
ATOM 2772 O O . GLU A 1 374 ? 20.100 18.010 -8.701 1.00 51.31 374 GLU A O 1
ATOM 2777 N N . ARG A 1 375 ? 20.632 19.097 -10.586 1.00 55.53 375 ARG A N 1
ATOM 2778 C CA . ARG A 1 375 ? 19.310 18.924 -11.195 1.00 55.53 375 ARG A CA 1
ATOM 2779 C C . ARG A 1 375 ? 18.964 17.443 -11.378 1.00 55.53 375 ARG A C 1
ATOM 2781 O O . ARG A 1 375 ? 17.822 17.062 -11.137 1.00 55.53 375 ARG A O 1
ATOM 2788 N N . ALA A 1 376 ? 19.935 16.615 -11.766 1.00 57.69 376 ALA A N 1
ATOM 2789 C CA . ALA A 1 376 ? 19.747 15.172 -11.896 1.00 57.69 376 ALA A CA 1
ATOM 2790 C C . ALA A 1 376 ? 19.421 14.500 -10.549 1.00 57.69 376 ALA A C 1
ATOM 2792 O O . ALA A 1 376 ? 18.539 13.648 -10.505 1.00 57.69 376 ALA A O 1
ATOM 2793 N N . ARG A 1 377 ? 20.050 14.923 -9.443 1.00 61.47 377 ARG A N 1
ATOM 2794 C CA . ARG A 1 377 ? 19.776 14.391 -8.094 1.00 61.47 377 ARG A CA 1
ATOM 2795 C C . ARG A 1 377 ? 18.395 14.768 -7.566 1.00 61.47 377 ARG A C 1
ATOM 2797 O O . ARG A 1 377 ? 17.696 13.908 -7.043 1.00 61.47 377 ARG A O 1
ATOM 2804 N N . ILE A 1 378 ? 17.971 16.019 -7.742 1.00 62.00 378 ILE A N 1
ATOM 2805 C CA . ILE A 1 378 ? 16.619 16.465 -7.361 1.00 62.00 378 ILE A CA 1
ATOM 2806 C C . ILE A 1 378 ? 15.552 15.683 -8.139 1.00 62.00 378 ILE A C 1
ATOM 2808 O O . ILE A 1 378 ? 14.530 15.285 -7.578 1.00 62.00 378 ILE A O 1
ATOM 2812 N N . LEU A 1 379 ? 15.784 15.451 -9.434 1.00 64.81 379 LEU A N 1
ATOM 2813 C CA . LEU A 1 379 ? 14.894 14.643 -10.266 1.00 64.81 379 LEU A CA 1
ATOM 2814 C C . LEU A 1 379 ? 14.887 13.172 -9.827 1.00 64.8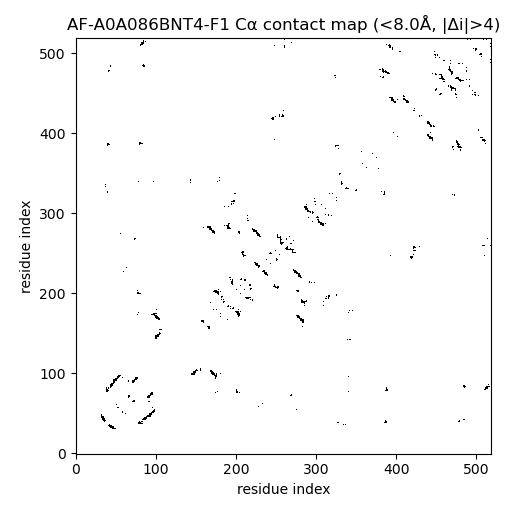1 379 LEU A C 1
ATOM 2816 O O . LEU A 1 379 ? 13.811 12.591 -9.750 1.00 64.81 379 LEU A O 1
ATOM 2820 N N . ALA A 1 380 ? 16.042 12.606 -9.467 1.00 64.00 380 ALA A N 1
ATOM 2821 C CA . ALA A 1 380 ? 16.160 11.249 -8.933 1.00 64.00 380 ALA A CA 1
ATOM 2822 C C . ALA A 1 380 ? 15.413 11.067 -7.599 1.00 64.00 380 ALA A C 1
ATOM 2824 O O . ALA A 1 380 ? 14.589 10.167 -7.473 1.00 64.00 380 ALA A O 1
ATOM 2825 N N . LEU A 1 381 ? 15.596 11.983 -6.641 1.00 69.56 381 LEU A N 1
ATOM 2826 C CA . LEU A 1 381 ? 14.880 11.983 -5.356 1.00 69.56 381 LEU A CA 1
ATOM 2827 C C . LEU A 1 381 ? 13.356 12.036 -5.528 1.00 69.56 381 LEU A C 1
ATOM 2829 O O . LEU A 1 381 ? 12.616 11.408 -4.769 1.00 69.56 381 LEU A O 1
ATOM 2833 N N . LYS A 1 382 ? 12.874 12.786 -6.525 1.00 74.88 382 LYS A N 1
ATOM 2834 C CA . LYS A 1 382 ? 11.447 12.833 -6.869 1.00 74.88 382 LYS A CA 1
ATOM 2835 C C . LYS A 1 382 ? 10.990 11.549 -7.563 1.00 74.88 382 LYS A C 1
ATOM 2837 O O . LYS A 1 382 ? 9.955 11.007 -7.187 1.00 74.88 382 LYS A O 1
ATOM 2842 N N . ALA A 1 383 ? 11.777 11.037 -8.506 1.00 83.69 383 ALA A N 1
ATOM 2843 C CA . ALA A 1 383 ? 11.504 9.789 -9.214 1.00 83.69 383 ALA A CA 1
ATOM 2844 C C . ALA A 1 383 ? 11.427 8.580 -8.268 1.00 83.69 383 ALA A C 1
ATOM 2846 O O . ALA A 1 383 ? 10.545 7.739 -8.417 1.00 83.69 383 ALA A O 1
ATOM 2847 N N . ASP A 1 384 ? 12.280 8.520 -7.243 1.00 90.31 384 ASP A N 1
ATOM 2848 C CA . ASP A 1 384 ? 12.279 7.448 -6.238 1.00 90.31 384 ASP A CA 1
ATOM 2849 C C . ASP A 1 384 ? 10.947 7.319 -5.483 1.00 90.31 384 ASP A C 1
ATOM 2851 O O . ASP A 1 384 ? 10.595 6.242 -4.998 1.00 90.31 384 ASP A O 1
ATOM 2855 N N . ARG A 1 385 ? 10.168 8.405 -5.438 1.00 92.12 385 ARG A N 1
ATOM 2856 C CA . ARG A 1 385 ? 8.846 8.464 -4.805 1.00 92.12 385 ARG A CA 1
ATOM 2857 C C . ARG A 1 385 ? 7.699 8.167 -5.776 1.00 92.12 385 ARG A C 1
ATOM 2859 O O . ARG A 1 385 ? 6.558 8.023 -5.329 1.00 92.12 385 ARG A O 1
ATOM 2866 N N . HIS A 1 386 ? 7.976 8.046 -7.077 1.00 95.50 386 HIS A N 1
ATOM 2867 C CA . HIS A 1 386 ? 7.018 7.633 -8.109 1.00 95.50 386 HIS A CA 1
ATOM 2868 C C . HIS A 1 386 ? 7.110 6.122 -8.333 1.00 95.50 386 HIS A C 1
ATOM 2870 O O . HIS A 1 386 ? 7.627 5.641 -9.337 1.00 95.50 386 HIS A O 1
ATOM 2876 N N . SER A 1 387 ? 6.639 5.363 -7.345 1.00 97.00 387 SER A N 1
ATOM 2877 C CA . SER A 1 387 ? 6.698 3.898 -7.319 1.00 97.00 387 SER A CA 1
ATOM 2878 C C . SER A 1 387 ? 5.436 3.298 -6.698 1.00 97.00 387 SER A C 1
ATOM 2880 O O . SER A 1 387 ? 4.574 4.012 -6.184 1.00 97.00 387 SER A O 1
ATOM 2882 N N . CYS A 1 388 ? 5.334 1.968 -6.692 1.00 96.25 388 CYS A N 1
ATOM 2883 C CA . CYS A 1 388 ? 4.365 1.233 -5.869 1.00 96.25 388 CYS A CA 1
ATOM 2884 C C . CYS A 1 388 ? 4.986 0.738 -4.548 1.00 96.25 388 CYS A C 1
ATOM 2886 O O . CYS A 1 388 ? 4.537 -0.255 -3.981 1.00 96.25 388 CYS A O 1
ATOM 2888 N N . GLY A 1 389 ? 6.057 1.383 -4.068 1.00 95.88 389 GLY A N 1
ATOM 2889 C CA . GLY A 1 389 ? 6.876 0.844 -2.984 1.00 95.88 389 GLY A CA 1
ATOM 2890 C C . GLY A 1 389 ? 7.642 -0.403 -3.429 1.00 95.88 389 GLY A C 1
ATOM 2891 O O . GLY A 1 389 ? 8.134 -0.464 -4.554 1.00 95.88 389 GLY A O 1
ATOM 2892 N N . SER A 1 390 ? 7.760 -1.400 -2.547 1.00 97.06 390 SER A N 1
ATOM 2893 C CA . SER A 1 390 ? 8.397 -2.673 -2.889 1.00 97.06 390 SER A CA 1
ATOM 2894 C C . SER A 1 390 ? 7.566 -3.403 -3.943 1.00 97.06 390 SER A C 1
ATOM 2896 O O . SER A 1 390 ? 6.438 -3.802 -3.683 1.00 97.06 390 SER A O 1
ATOM 2898 N N . PHE A 1 391 ? 8.129 -3.582 -5.131 1.00 97.88 391 PHE A N 1
ATOM 2899 C CA . PHE A 1 391 ? 7.426 -4.154 -6.270 1.00 97.88 391 PHE A CA 1
ATOM 2900 C C . PHE A 1 391 ? 7.302 -5.676 -6.181 1.00 97.88 391 PHE A C 1
ATOM 2902 O O . PHE A 1 391 ? 6.316 -6.237 -6.646 1.00 97.88 391 PHE A O 1
ATOM 2909 N N . PHE A 1 392 ? 8.275 -6.352 -5.566 1.00 97.62 392 PHE A N 1
ATOM 2910 C CA . PHE A 1 392 ? 8.253 -7.799 -5.353 1.00 97.62 392 PHE A CA 1
ATOM 2911 C C . PHE A 1 392 ? 8.162 -8.140 -3.869 1.00 97.62 392 PHE A C 1
ATOM 2913 O O . PHE A 1 392 ? 8.850 -7.548 -3.033 1.00 97.62 392 PHE A O 1
ATOM 2920 N N . MET A 1 393 ? 7.351 -9.148 -3.557 1.00 94.56 393 MET A N 1
ATOM 2921 C CA . MET A 1 393 ? 7.305 -9.748 -2.229 1.00 94.56 393 MET A CA 1
ATOM 2922 C C . MET A 1 393 ? 8.598 -10.514 -1.933 1.00 94.56 393 MET A C 1
ATOM 2924 O O . MET A 1 393 ? 9.206 -11.104 -2.827 1.00 94.56 393 MET A O 1
ATOM 2928 N N . ASN A 1 394 ? 8.979 -10.585 -0.656 1.00 95.81 394 ASN A N 1
ATOM 2929 C CA . ASN A 1 394 ? 10.045 -11.487 -0.222 1.00 95.81 394 ASN A CA 1
ATOM 2930 C C . ASN A 1 394 ? 9.619 -12.953 -0.437 1.00 95.81 394 ASN A C 1
ATOM 2932 O O . ASN A 1 394 ? 8.567 -13.339 0.085 1.00 95.81 394 ASN A O 1
ATOM 2936 N N . PRO A 1 395 ? 10.401 -13.779 -1.159 1.00 94.69 395 PRO A N 1
ATOM 2937 C CA . PRO A 1 395 ? 10.031 -15.163 -1.423 1.00 94.69 395 PRO A CA 1
ATOM 2938 C C . PRO A 1 395 ? 9.963 -15.983 -0.137 1.00 94.69 395 PRO A C 1
ATOM 2940 O O . PRO A 1 395 ? 10.826 -15.861 0.736 1.00 94.69 395 PRO A O 1
ATOM 2943 N N . ILE A 1 396 ? 8.947 -16.841 -0.050 1.00 90.50 396 ILE A N 1
ATOM 2944 C CA . ILE A 1 396 ? 8.840 -17.892 0.961 1.00 90.50 396 ILE A CA 1
ATOM 2945 C C . ILE A 1 396 ? 9.212 -19.204 0.279 1.00 90.50 396 ILE A C 1
ATOM 2947 O O . ILE A 1 396 ? 8.553 -19.629 -0.667 1.00 90.50 396 ILE A O 1
ATOM 2951 N N . LEU A 1 397 ? 10.280 -19.826 0.757 1.00 89.62 397 LEU A N 1
ATOM 2952 C CA . LEU A 1 397 ? 10.891 -21.010 0.177 1.00 89.62 397 LEU A CA 1
ATOM 2953 C C . LEU A 1 397 ? 10.700 -22.216 1.099 1.00 89.62 397 LEU A C 1
ATOM 2955 O O . LEU A 1 397 ? 10.602 -22.085 2.323 1.00 89.62 397 LEU A O 1
ATOM 2959 N N . THR A 1 398 ? 10.664 -23.411 0.513 1.00 88.88 398 THR A N 1
ATOM 2960 C CA . THR A 1 398 ? 10.949 -24.643 1.264 1.00 88.88 398 THR A CA 1
ATOM 2961 C C . THR A 1 398 ? 12.378 -24.601 1.810 1.00 88.88 398 THR A C 1
ATOM 2963 O O . THR A 1 398 ? 13.234 -23.891 1.276 1.00 88.88 398 THR A O 1
ATOM 2966 N N . GLU A 1 399 ? 12.670 -25.384 2.850 1.00 87.69 399 GLU A N 1
ATOM 2967 C CA . GLU A 1 399 ? 14.053 -25.527 3.318 1.00 87.69 399 GLU A CA 1
ATOM 2968 C C . GLU A 1 399 ? 14.997 -25.998 2.208 1.00 87.69 399 GLU A C 1
ATOM 2970 O O . GLU A 1 399 ? 16.114 -25.505 2.101 1.00 87.69 399 GLU A O 1
ATOM 2975 N N . GLU A 1 400 ? 14.549 -26.931 1.365 1.00 89.00 400 GLU A N 1
ATOM 2976 C CA . GLU A 1 400 ? 15.342 -27.445 0.250 1.00 89.00 400 GLU A CA 1
ATOM 2977 C C . GLU A 1 400 ? 15.696 -26.340 -0.746 1.00 89.00 400 GLU A C 1
ATOM 2979 O O . GLU A 1 400 ? 16.868 -26.159 -1.069 1.00 89.00 400 GLU A O 1
ATOM 2984 N N . GLN A 1 401 ? 14.722 -25.534 -1.170 1.00 91.19 401 GLN A N 1
ATOM 2985 C CA . GLN A 1 401 ? 14.981 -24.366 -2.016 1.00 91.19 401 GLN A CA 1
ATOM 2986 C C . GLN A 1 401 ? 15.935 -23.374 -1.331 1.00 91.19 401 GLN A C 1
ATOM 2988 O O . GLN A 1 401 ? 16.855 -22.864 -1.962 1.00 91.19 401 GLN A O 1
ATOM 2993 N N . ALA A 1 402 ? 15.775 -23.131 -0.027 1.00 92.25 402 ALA A N 1
ATOM 2994 C CA . ALA A 1 402 ? 16.636 -22.213 0.717 1.00 92.25 402 ALA A CA 1
ATOM 2995 C C . ALA A 1 402 ? 18.090 -22.708 0.870 1.00 92.25 402 ALA A C 1
ATOM 2997 O O . ALA A 1 402 ? 19.000 -21.883 1.012 1.00 92.25 402 ALA A O 1
ATOM 2998 N N . ARG A 1 403 ? 18.332 -24.028 0.833 1.00 92.38 403 ARG A N 1
ATOM 2999 C CA . ARG A 1 403 ? 19.685 -24.621 0.835 1.00 92.38 403 ARG A CA 1
ATOM 3000 C C . ARG A 1 403 ? 20.435 -24.385 -0.478 1.00 92.38 403 ARG A C 1
ATOM 3002 O O . ARG A 1 403 ? 21.657 -24.324 -0.446 1.00 92.38 403 ARG A O 1
ATOM 3009 N N . HIS A 1 404 ? 19.723 -24.213 -1.593 1.00 93.56 404 HIS A N 1
ATOM 3010 C CA . HIS A 1 404 ? 20.327 -23.923 -2.899 1.00 93.56 404 HIS A CA 1
ATOM 3011 C C . HIS A 1 404 ? 20.760 -22.457 -3.061 1.00 93.56 404 HIS A C 1
ATOM 3013 O O . HIS A 1 404 ? 21.513 -22.141 -3.978 1.00 93.56 404 HIS A O 1
ATOM 3019 N N . LEU A 1 405 ? 20.308 -21.555 -2.183 1.00 95.81 405 LEU A N 1
ATOM 3020 C CA . LEU A 1 405 ? 20.767 -20.165 -2.190 1.00 95.81 405 LEU A CA 1
ATOM 3021 C C . LEU A 1 405 ? 22.221 -20.047 -1.694 1.00 95.81 405 LEU A C 1
ATOM 3023 O O . LEU A 1 405 ? 22.639 -20.848 -0.853 1.00 95.81 405 LEU A O 1
ATOM 3027 N N . PRO A 1 406 ? 22.969 -19.005 -2.104 1.00 95.81 406 PRO A N 1
ATOM 3028 C CA . PRO A 1 406 ? 24.296 -18.719 -1.557 1.00 95.81 406 PRO A CA 1
ATOM 3029 C C . PRO A 1 406 ? 24.319 -18.617 -0.025 1.00 95.81 406 PRO A C 1
ATOM 3031 O O . PRO A 1 406 ? 23.307 -18.324 0.621 1.00 95.81 406 PRO A O 1
ATOM 3034 N N . ALA A 1 407 ? 25.471 -18.898 0.587 1.00 94.12 407 ALA A N 1
ATOM 3035 C CA . ALA A 1 407 ? 25.598 -18.996 2.044 1.00 94.12 407 ALA A CA 1
ATOM 3036 C C . ALA A 1 407 ? 25.232 -17.688 2.768 1.00 94.12 407 ALA A C 1
ATOM 3038 O O . ALA A 1 407 ? 24.603 -17.722 3.823 1.00 94.12 407 ALA A O 1
ATOM 3039 N N . ASP A 1 408 ? 25.549 -16.547 2.167 1.00 95.62 408 ASP A N 1
ATOM 3040 C CA . ASP A 1 408 ? 25.289 -15.197 2.668 1.00 95.62 408 ASP A CA 1
ATOM 3041 C C . ASP A 1 408 ? 23.879 -14.666 2.346 1.00 95.62 408 ASP A C 1
ATOM 3043 O O . ASP A 1 408 ? 23.484 -13.618 2.864 1.00 95.62 408 ASP A O 1
ATOM 3047 N N . ALA A 1 409 ? 23.079 -15.400 1.561 1.00 96.12 409 ALA A N 1
ATOM 3048 C CA . ALA A 1 409 ? 21.689 -15.043 1.303 1.00 96.12 409 ALA A CA 1
ATOM 3049 C C . ALA A 1 409 ? 20.888 -14.992 2.624 1.00 96.12 409 ALA A C 1
ATOM 3051 O O . ALA A 1 409 ? 20.889 -15.971 3.386 1.00 96.12 409 ALA A O 1
ATOM 3052 N N . PRO A 1 410 ? 20.152 -13.899 2.911 1.00 94.75 410 PRO A N 1
ATOM 3053 C CA . PRO A 1 410 ? 19.374 -13.790 4.139 1.00 94.75 410 PRO A CA 1
ATOM 3054 C C . PRO A 1 410 ? 18.318 -14.890 4.249 1.00 94.75 410 PRO A C 1
ATOM 3056 O O . PRO A 1 410 ? 17.536 -15.113 3.321 1.00 94.75 410 PRO A O 1
ATOM 3059 N N . ARG A 1 411 ? 18.262 -15.553 5.405 1.00 92.75 411 ARG A N 1
ATOM 3060 C CA . ARG A 1 411 ? 17.301 -16.617 5.706 1.00 92.75 411 ARG A CA 1
ATOM 3061 C C . ARG A 1 411 ? 16.595 -16.294 7.008 1.00 92.75 411 ARG A C 1
ATOM 3063 O O . ARG A 1 411 ? 17.221 -16.223 8.061 1.00 92.75 411 ARG A O 1
ATOM 3070 N N . TYR A 1 412 ? 15.291 -16.097 6.919 1.00 89.38 412 TYR A N 1
ATOM 3071 C CA . TYR A 1 412 ? 14.430 -15.834 8.059 1.00 89.38 412 TYR A CA 1
ATOM 3072 C C . TYR A 1 412 ? 13.480 -17.022 8.205 1.00 89.38 412 TYR A C 1
ATOM 3074 O O . TYR A 1 412 ? 12.560 -17.146 7.390 1.00 89.38 412 TYR A O 1
ATOM 3082 N N . PRO A 1 413 ? 13.703 -17.913 9.184 1.00 86.06 413 PRO A N 1
ATOM 3083 C CA . PRO A 1 413 ? 12.742 -18.958 9.507 1.00 86.06 413 PRO A CA 1
ATOM 3084 C C . PRO A 1 413 ? 11.365 -18.343 9.768 1.00 86.06 413 PRO A C 1
ATOM 3086 O O . PRO A 1 413 ? 11.259 -17.280 10.386 1.00 86.06 413 PRO A O 1
ATOM 3089 N N . VAL A 1 414 ? 10.320 -18.980 9.253 1.00 78.31 414 VAL A N 1
ATOM 3090 C CA . VAL A 1 414 ? 8.934 -18.583 9.494 1.00 78.31 414 VAL A CA 1
ATOM 3091 C C . VAL A 1 414 ? 8.230 -19.758 10.156 1.00 78.31 414 VAL A C 1
ATOM 3093 O O . VAL A 1 414 ? 8.135 -20.837 9.572 1.00 78.31 414 VAL A O 1
ATOM 3096 N N . ASP A 1 415 ? 7.744 -19.543 11.376 1.00 61.38 415 ASP A N 1
ATOM 3097 C CA . ASP A 1 415 ? 6.967 -20.549 12.093 1.00 61.38 415 ASP A CA 1
ATOM 3098 C C . ASP A 1 415 ? 5.647 -20.813 11.357 1.00 61.38 415 ASP A C 1
ATOM 3100 O O . ASP A 1 415 ? 4.968 -19.890 10.886 1.00 61.38 415 ASP A O 1
ATOM 3104 N N . VAL A 1 416 ? 5.291 -22.094 11.241 1.00 49.62 416 VAL A N 1
ATOM 3105 C CA . VAL A 1 416 ? 4.118 -22.594 10.507 1.00 49.62 416 VAL A CA 1
ATOM 3106 C C . VAL A 1 416 ? 2.832 -22.273 11.283 1.00 49.62 416 VAL A C 1
ATOM 3108 O O . VAL A 1 416 ? 2.233 -23.097 11.958 1.00 49.62 416 VAL A O 1
ATOM 3111 N N . GLY A 1 417 ? 2.451 -21.004 11.213 1.00 44.91 417 GLY A N 1
ATOM 3112 C CA . GLY A 1 417 ? 1.165 -20.427 11.615 1.00 44.91 417 GLY A CA 1
ATOM 3113 C C . GLY A 1 417 ? 0.831 -19.166 10.806 1.00 44.91 417 GLY A C 1
ATOM 3114 O O . GLY A 1 417 ? -0.268 -18.627 10.908 1.00 44.91 417 GLY A O 1
ATOM 3115 N N . VAL A 1 418 ? 1.774 -18.704 9.974 1.00 42.34 418 VAL A N 1
ATOM 3116 C CA . VAL A 1 418 ? 1.569 -17.655 8.976 1.00 42.34 418 VAL A CA 1
ATOM 3117 C C . VAL A 1 418 ? 0.965 -18.307 7.738 1.00 42.34 418 VAL A C 1
ATOM 3119 O O . VAL A 1 418 ? 1.651 -19.026 7.011 1.00 42.34 418 VAL A O 1
ATOM 3122 N N . SER A 1 419 ? -0.321 -18.065 7.504 1.00 42.09 419 SER A N 1
ATOM 3123 C CA . SER A 1 419 ? -1.025 -18.491 6.296 1.00 42.09 419 SER A CA 1
ATOM 3124 C C . SER A 1 419 ? -0.216 -18.090 5.057 1.00 42.09 419 SER A C 1
ATOM 3126 O O . SER A 1 419 ? 0.040 -16.906 4.815 1.00 42.09 419 SER A O 1
ATOM 3128 N N . SER A 1 420 ? 0.233 -19.090 4.298 1.00 41.22 420 SER A N 1
ATOM 3129 C CA . SER A 1 420 ? 0.908 -18.902 3.013 1.00 41.22 420 SER A CA 1
ATOM 3130 C C . SER A 1 420 ? -0.001 -18.111 2.059 1.00 41.22 420 SER A C 1
ATOM 3132 O O . SER A 1 420 ? -1.223 -18.292 2.105 1.00 41.22 420 SER A O 1
ATOM 3134 N N . PRO A 1 421 ? 0.538 -17.234 1.190 1.00 38.12 421 PRO A N 1
ATOM 3135 C CA . PRO A 1 421 ? -0.258 -16.582 0.163 1.00 38.12 421 PRO A CA 1
ATOM 3136 C C . PRO A 1 421 ? -0.899 -17.635 -0.749 1.00 38.12 421 PRO A C 1
ATOM 3138 O O . PRO A 1 421 ? -0.238 -18.252 -1.578 1.00 38.12 421 PRO A O 1
ATOM 3141 N N . LEU A 1 422 ? -2.218 -17.746 -0.577 1.00 39.22 422 LEU A N 1
ATOM 3142 C CA . LEU A 1 422 ? -3.228 -18.462 -1.356 1.00 39.22 422 LEU A CA 1
ATOM 3143 C C . LEU A 1 422 ? -3.550 -19.896 -0.951 1.00 39.22 422 LEU A C 1
ATOM 3145 O O . LEU A 1 422 ? -2.859 -20.855 -1.290 1.00 39.22 422 LEU A O 1
ATOM 3149 N N . ALA A 1 423 ? -4.765 -20.018 -0.422 1.00 30.48 423 ALA A N 1
ATOM 3150 C CA . ALA A 1 423 ? -5.700 -20.996 -0.943 1.00 30.48 423 ALA A CA 1
ATOM 3151 C C . ALA A 1 423 ? -7.133 -20.436 -0.956 1.00 30.48 423 ALA A C 1
ATOM 3153 O O . ALA A 1 423 ? -7.771 -20.387 0.092 1.00 30.48 423 ALA A O 1
ATOM 3154 N N . PRO A 1 424 ? -7.711 -20.086 -2.114 1.00 31.58 424 PRO A N 1
ATOM 3155 C CA . PRO A 1 424 ? -9.128 -20.316 -2.322 1.00 31.58 424 PRO A CA 1
ATOM 3156 C C . PRO A 1 424 ? -9.330 -21.816 -2.558 1.00 31.58 424 PRO A C 1
ATOM 3158 O O . PRO A 1 424 ? -8.523 -22.474 -3.216 1.00 31.58 424 PRO A O 1
ATOM 3161 N N . GLY A 1 425 ? -10.412 -22.371 -2.019 1.00 34.44 425 GLY A N 1
ATOM 3162 C CA . GLY A 1 425 ? -10.865 -23.698 -2.411 1.00 34.44 425 GLY A CA 1
ATOM 3163 C C . GLY A 1 425 ? -11.133 -23.734 -3.913 1.00 34.44 425 GLY A C 1
ATOM 3164 O O . GLY A 1 425 ? -12.080 -23.114 -4.370 1.00 34.44 425 GLY A O 1
ATOM 3165 N N . HIS A 1 426 ? -10.249 -24.395 -4.648 1.00 32.59 426 HIS A N 1
ATOM 3166 C CA . HIS A 1 426 ? -10.476 -25.304 -5.769 1.00 32.59 426 HIS A CA 1
ATOM 3167 C C . HIS A 1 426 ? -9.077 -25.776 -6.180 1.00 32.59 426 HIS A C 1
ATOM 3169 O O . HIS A 1 426 ? -8.254 -24.963 -6.574 1.00 32.59 426 HIS A O 1
ATOM 3175 N N . ASP A 1 427 ? -8.827 -27.058 -5.919 1.00 33.84 427 ASP A N 1
ATOM 3176 C CA . ASP A 1 427 ? -7.797 -27.951 -6.464 1.00 33.84 427 ASP A CA 1
ATOM 3177 C C . ASP A 1 427 ? -6.509 -27.324 -7.059 1.00 33.84 427 ASP A C 1
ATOM 3179 O O . ASP A 1 427 ? -6.556 -26.590 -8.042 1.00 33.84 427 ASP A O 1
ATOM 3183 N N . ALA A 1 428 ? -5.352 -27.715 -6.506 1.00 30.94 428 ALA A N 1
ATOM 3184 C CA . ALA A 1 428 ? -3.985 -27.464 -7.002 1.00 30.94 428 ALA A CA 1
ATOM 3185 C C . ALA A 1 428 ? -3.226 -26.180 -6.571 1.00 30.94 428 ALA A C 1
ATOM 3187 O O . ALA A 1 428 ? -2.735 -25.419 -7.404 1.00 30.94 428 ALA A O 1
ATOM 3188 N N . SER A 1 429 ? -2.958 -26.014 -5.265 1.00 35.22 429 SER A N 1
ATOM 3189 C CA . SER A 1 429 ? -1.738 -25.309 -4.816 1.00 35.22 429 SER A CA 1
ATOM 3190 C C . SER A 1 429 ? -0.850 -26.259 -3.997 1.00 35.22 429 SER A C 1
ATOM 3192 O O . SER A 1 429 ? -1.280 -26.687 -2.922 1.00 35.22 429 SER A O 1
ATOM 3194 N N . PRO A 1 430 ? 0.397 -26.554 -4.426 1.00 32.53 430 PRO A N 1
ATOM 3195 C CA . PRO A 1 430 ? 1.323 -27.432 -3.696 1.00 32.53 430 PRO A CA 1
ATOM 3196 C C . PRO A 1 430 ? 1.779 -26.867 -2.335 1.00 32.53 430 PRO A C 1
ATOM 3198 O O . PRO A 1 430 ? 2.549 -27.502 -1.622 1.00 32.53 430 PRO A O 1
ATOM 3201 N N . LEU A 1 431 ? 1.317 -25.672 -1.943 1.00 39.81 431 LEU A N 1
ATOM 3202 C CA . LEU A 1 431 ? 1.574 -25.080 -0.627 1.00 39.81 431 LEU A CA 1
ATOM 3203 C C . LEU A 1 431 ? 0.469 -25.362 0.405 1.00 39.81 431 LEU A C 1
ATOM 3205 O O . LEU A 1 431 ? 0.670 -25.042 1.575 1.00 39.81 431 LEU A O 1
ATOM 3209 N N . ARG A 1 432 ? -0.672 -25.944 0.001 1.00 38.78 432 ARG A N 1
ATOM 3210 C CA . ARG A 1 432 ? -1.769 -26.312 0.917 1.00 38.78 432 ARG A CA 1
ATOM 3211 C C . ARG A 1 432 ? -1.572 -27.698 1.539 1.00 38.78 432 ARG A C 1
ATOM 3213 O O . ARG A 1 432 ? -1.960 -27.915 2.680 1.00 38.78 432 ARG A O 1
ATOM 3220 N N . GLU A 1 433 ? -0.930 -28.605 0.808 1.00 38.41 433 GLU A N 1
ATOM 3221 C CA . GLU A 1 433 ? -0.611 -29.970 1.243 1.00 38.41 433 GLU A CA 1
ATOM 3222 C C . GLU A 1 433 ? 0.788 -30.038 1.856 1.00 38.41 433 GLU A C 1
ATOM 3224 O O . GLU A 1 433 ? 1.669 -30.751 1.376 1.00 38.41 433 GLU A O 1
ATOM 3229 N N . ARG A 1 434 ? 1.039 -29.253 2.906 1.00 51.75 434 ARG A N 1
ATOM 3230 C CA . ARG A 1 434 ? 2.271 -29.437 3.669 1.00 51.75 434 ARG A CA 1
ATOM 3231 C C . ARG A 1 434 ? 2.013 -30.334 4.874 1.00 51.75 434 ARG A C 1
ATOM 3233 O O . ARG A 1 434 ? 1.079 -30.051 5.624 1.00 51.75 434 ARG A O 1
ATOM 3240 N N . PRO A 1 435 ? 2.828 -31.387 5.078 1.00 46.16 435 PRO A N 1
ATOM 3241 C CA . PRO A 1 435 ? 2.813 -32.144 6.318 1.00 46.16 435 PRO A CA 1
ATOM 3242 C C . PRO A 1 435 ? 2.934 -31.189 7.506 1.00 46.16 435 PRO A C 1
ATOM 3244 O O . PRO A 1 435 ? 3.755 -30.265 7.494 1.00 46.16 435 PRO A O 1
ATOM 3247 N N . GLU A 1 436 ? 2.103 -31.413 8.517 1.00 48.09 436 GLU A N 1
ATOM 3248 C CA . GLU A 1 436 ? 2.146 -30.685 9.780 1.00 48.09 436 GLU A CA 1
ATOM 3249 C C . GLU A 1 436 ? 3.590 -30.712 10.324 1.00 48.09 436 GLU A C 1
ATOM 3251 O O . GLU A 1 436 ? 4.191 -31.778 10.456 1.00 48.09 436 GLU A O 1
ATOM 3256 N N . GLY A 1 437 ? 4.192 -29.536 10.542 1.00 52.81 437 GLY A N 1
ATOM 3257 C CA . GLY A 1 437 ? 5.586 -29.404 10.994 1.00 52.81 437 GLY A CA 1
ATOM 3258 C C . GLY A 1 437 ? 6.643 -29.076 9.926 1.00 52.81 437 GLY A C 1
ATOM 3259 O O . GLY A 1 437 ? 7.813 -28.942 10.275 1.00 52.81 437 GLY A O 1
ATOM 3260 N N . SER A 1 438 ? 6.292 -28.893 8.645 1.00 59.62 438 SER A N 1
ATOM 3261 C CA . SER A 1 438 ? 7.279 -28.445 7.644 1.00 59.62 438 SER A CA 1
ATOM 3262 C C . SER A 1 438 ? 7.670 -26.972 7.848 1.00 59.62 438 SER A C 1
ATOM 3264 O O . SER A 1 438 ? 6.799 -26.100 7.792 1.00 59.62 438 SER A O 1
ATOM 3266 N N . SER A 1 439 ? 8.958 -26.669 8.021 1.00 74.44 439 SER A N 1
ATOM 3267 C CA . SER A 1 439 ? 9.417 -25.281 8.140 1.00 74.44 439 SER A CA 1
ATOM 3268 C C . SER A 1 439 ? 9.519 -24.586 6.767 1.00 74.44 439 SER A C 1
ATOM 3270 O O . SER A 1 439 ? 9.685 -25.216 5.713 1.00 74.44 439 SER A O 1
ATOM 3272 N N . VAL A 1 440 ? 9.368 -23.261 6.763 1.00 84.81 440 VAL A N 1
ATOM 3273 C CA . VAL A 1 440 ? 9.584 -22.396 5.595 1.00 84.81 440 VAL A CA 1
ATOM 3274 C C . VAL A 1 440 ? 10.608 -21.324 5.922 1.00 84.81 440 VAL A C 1
ATOM 3276 O O . VAL A 1 440 ? 10.725 -20.867 7.058 1.00 84.81 440 VAL A O 1
ATOM 3279 N N . VAL A 1 441 ? 11.322 -20.878 4.893 1.00 89.81 441 VAL A N 1
ATOM 3280 C CA . VAL A 1 441 ? 12.310 -19.809 5.007 1.00 89.81 441 VAL A CA 1
ATOM 3281 C C . VAL A 1 441 ? 11.886 -18.654 4.121 1.00 89.81 441 VAL A C 1
ATOM 3283 O O . VAL A 1 441 ? 11.764 -18.796 2.907 1.00 89.81 441 VAL A O 1
ATOM 3286 N N . LYS A 1 442 ? 11.693 -17.482 4.719 1.00 92.31 442 LYS A N 1
ATOM 3287 C CA . LYS A 1 442 ? 11.566 -16.235 3.972 1.00 92.31 442 LYS A CA 1
ATOM 3288 C C . LYS A 1 442 ? 12.961 -15.699 3.660 1.00 92.31 442 LYS A C 1
ATOM 3290 O O . LYS A 1 442 ? 13.803 -15.631 4.553 1.00 92.31 442 LYS A O 1
ATOM 3295 N N . THR A 1 443 ? 13.206 -15.289 2.421 1.00 95.25 443 THR A N 1
ATOM 3296 C CA . THR A 1 443 ? 14.476 -14.665 2.004 1.00 95.25 443 THR A CA 1
ATOM 3297 C C . THR A 1 443 ? 14.263 -13.240 1.490 1.00 95.25 443 THR A C 1
ATOM 3299 O O . THR A 1 443 ? 13.130 -12.800 1.314 1.00 95.25 443 THR A O 1
ATOM 3302 N N . SER A 1 444 ? 15.339 -12.477 1.302 1.00 96.38 444 SER A N 1
ATOM 3303 C CA . SER A 1 444 ? 15.278 -11.075 0.880 1.00 96.38 444 SER A CA 1
ATOM 3304 C C . SER A 1 444 ? 15.213 -10.957 -0.644 1.00 96.38 444 SER A C 1
ATOM 3306 O O . SER A 1 444 ? 16.206 -11.208 -1.324 1.00 96.38 444 SER A O 1
ATOM 3308 N N . ALA A 1 445 ? 14.079 -10.499 -1.187 1.00 97.50 445 ALA A N 1
ATOM 3309 C CA . ALA A 1 445 ? 13.961 -10.182 -2.613 1.00 97.50 445 ALA A CA 1
ATOM 3310 C C . ALA A 1 445 ? 14.978 -9.110 -3.036 1.00 97.50 445 ALA A C 1
ATOM 3312 O O . ALA A 1 445 ? 15.582 -9.225 -4.094 1.00 97.50 445 ALA A O 1
ATOM 3313 N N . ALA A 1 446 ? 15.217 -8.102 -2.188 1.00 96.88 446 ALA A N 1
ATOM 3314 C CA . ALA A 1 446 ? 16.187 -7.044 -2.473 1.00 96.88 446 ALA A CA 1
ATOM 3315 C C . ALA A 1 446 ? 17.600 -7.607 -2.675 1.00 96.88 446 ALA A C 1
ATOM 3317 O O . ALA A 1 446 ? 18.313 -7.167 -3.569 1.00 96.88 446 ALA A O 1
ATOM 3318 N N . TRP A 1 447 ? 17.983 -8.582 -1.843 1.00 97.75 447 TRP A N 1
ATOM 3319 C CA . TRP A 1 447 ? 19.287 -9.235 -1.928 1.00 97.75 447 TRP A CA 1
ATOM 3320 C C . TRP A 1 447 ? 19.399 -10.052 -3.216 1.00 97.75 447 TRP A C 1
ATOM 3322 O O . TRP A 1 447 ? 20.374 -9.892 -3.941 1.00 97.75 447 TRP A O 1
ATOM 3332 N N . LEU A 1 448 ? 18.371 -10.848 -3.542 1.00 98.50 448 LEU A N 1
ATOM 3333 C CA . LEU A 1 448 ? 18.339 -11.652 -4.768 1.00 98.50 448 LEU A CA 1
ATOM 3334 C C . LEU A 1 448 ? 18.434 -10.782 -6.027 1.00 98.50 448 LEU A C 1
ATOM 3336 O O . LEU A 1 448 ? 19.195 -11.096 -6.931 1.00 98.50 448 LEU A O 1
ATOM 3340 N N . ILE A 1 449 ? 17.686 -9.679 -6.085 1.00 98.50 449 ILE A N 1
ATOM 3341 C CA . ILE A 1 449 ? 17.694 -8.761 -7.234 1.00 98.50 449 ILE A CA 1
ATOM 3342 C C . ILE A 1 449 ? 19.086 -8.139 -7.414 1.00 98.50 449 ILE A C 1
ATOM 3344 O O . ILE A 1 449 ? 19.633 -8.171 -8.514 1.00 98.50 449 ILE A O 1
ATOM 3348 N N . ASP A 1 450 ? 19.689 -7.648 -6.329 1.00 98.06 450 ASP A N 1
ATOM 3349 C CA . ASP A 1 450 ? 21.025 -7.047 -6.359 1.00 98.06 450 ASP A CA 1
ATOM 3350 C C . ASP A 1 450 ? 22.103 -8.059 -6.794 1.00 98.06 450 ASP A C 1
ATOM 3352 O O . ASP A 1 450 ? 22.921 -7.760 -7.660 1.00 98.06 450 ASP A O 1
ATOM 3356 N N . HIS A 1 451 ? 22.051 -9.292 -6.275 1.00 97.94 451 HIS A N 1
ATOM 3357 C CA . HIS A 1 451 ? 23.024 -10.349 -6.591 1.00 97.94 451 HIS A CA 1
ATOM 3358 C C . HIS A 1 451 ? 22.783 -11.016 -7.954 1.00 97.94 451 HIS A C 1
ATOM 3360 O O . HIS A 1 451 ? 23.676 -11.686 -8.465 1.00 97.94 451 HIS A O 1
ATOM 3366 N N . ALA A 1 452 ? 21.620 -10.799 -8.574 1.00 98.00 452 ALA A N 1
ATOM 3367 C CA . ALA A 1 452 ? 21.372 -11.123 -9.980 1.00 98.00 452 ALA A CA 1
ATOM 3368 C C . ALA A 1 452 ? 21.889 -10.029 -10.945 1.00 98.00 452 ALA A C 1
ATOM 3370 O O . ALA A 1 452 ? 21.671 -10.128 -12.151 1.00 98.00 452 ALA A O 1
ATOM 3371 N N . GLY A 1 453 ? 22.559 -8.986 -10.435 1.00 97.50 453 GLY A N 1
ATOM 3372 C CA . GLY A 1 453 ? 23.161 -7.905 -11.226 1.00 97.50 453 GLY A CA 1
ATOM 3373 C C . GLY A 1 453 ? 22.271 -6.674 -11.422 1.00 97.50 453 GLY A C 1
ATOM 3374 O O . GLY A 1 453 ? 22.647 -5.751 -12.147 1.00 97.50 453 GLY A O 1
ATOM 3375 N N . PHE A 1 454 ? 21.101 -6.620 -10.778 1.00 97.81 454 PHE A N 1
ATOM 3376 C CA . PHE A 1 454 ? 20.189 -5.476 -10.846 1.00 97.81 454 PHE A CA 1
ATOM 3377 C C . PHE A 1 454 ? 20.381 -4.578 -9.622 1.00 97.81 454 PHE A C 1
ATOM 3379 O O . PHE A 1 454 ? 19.634 -4.633 -8.643 1.00 97.81 454 PHE A O 1
ATOM 3386 N N . HIS A 1 455 ? 21.415 -3.745 -9.672 1.00 97.06 455 HIS A N 1
ATOM 3387 C CA . HIS A 1 455 ? 21.744 -2.831 -8.581 1.00 97.06 455 HIS A CA 1
ATOM 3388 C C . HIS A 1 455 ? 20.784 -1.636 -8.503 1.00 97.06 455 HIS A C 1
ATOM 3390 O O . HIS A 1 455 ? 20.031 -1.336 -9.433 1.00 97.06 455 HIS A O 1
ATOM 3396 N N . LYS A 1 456 ? 20.832 -0.905 -7.386 1.00 95.06 456 LYS A N 1
ATOM 3397 C CA . LYS A 1 456 ? 20.150 0.394 -7.267 1.00 95.06 456 LYS A CA 1
ATOM 3398 C C . LYS A 1 456 ? 20.503 1.291 -8.450 1.00 95.06 456 LYS A C 1
ATOM 3400 O O . LYS A 1 456 ? 21.652 1.330 -8.885 1.00 95.06 456 LYS A O 1
ATOM 3405 N N . GLY A 1 457 ? 19.506 1.990 -8.970 1.00 93.50 457 GLY A N 1
ATOM 3406 C CA . GLY A 1 457 ? 19.681 2.844 -10.135 1.00 93.50 457 GLY A CA 1
ATOM 3407 C C . GLY A 1 457 ? 19.658 2.122 -11.489 1.00 93.50 457 GLY A C 1
ATOM 3408 O O . GLY A 1 457 ? 19.688 2.807 -12.513 1.00 93.50 457 GLY A O 1
ATOM 3409 N N . PHE A 1 458 ? 19.555 0.786 -11.529 1.00 95.75 458 PHE A N 1
ATOM 3410 C CA . PHE A 1 458 ? 19.506 0.008 -12.772 1.00 95.75 458 PHE A CA 1
ATOM 3411 C C . PHE A 1 458 ? 18.379 0.467 -13.711 1.00 95.75 458 PHE A C 1
ATOM 3413 O O . PHE A 1 458 ? 17.248 0.700 -13.283 1.00 95.75 458 PHE A O 1
ATOM 3420 N N . VAL A 1 459 ? 18.681 0.531 -15.007 1.00 95.19 459 VAL A N 1
ATOM 3421 C CA . VAL A 1 459 ? 17.734 0.785 -16.102 1.00 95.19 459 VAL A CA 1
ATOM 3422 C C . VAL A 1 459 ? 17.983 -0.222 -17.221 1.00 95.19 459 VAL A C 1
ATOM 3424 O O . VAL A 1 459 ? 19.101 -0.714 -17.379 1.00 95.19 459 VAL A O 1
ATOM 3427 N N . LEU A 1 460 ? 16.957 -0.522 -18.019 1.00 93.50 460 LEU A N 1
ATOM 3428 C CA . LEU A 1 460 ? 17.140 -1.351 -19.210 1.00 93.50 460 LEU A CA 1
ATOM 3429 C C . LEU A 1 460 ? 18.009 -0.630 -20.252 1.00 93.50 460 LEU A C 1
ATOM 3431 O O . LEU A 1 460 ? 17.923 0.584 -20.430 1.00 93.50 460 LEU A O 1
ATOM 3435 N N . ALA A 1 461 ? 18.811 -1.400 -20.989 1.00 87.25 461 ALA A N 1
ATOM 3436 C CA . ALA A 1 461 ? 19.698 -0.891 -22.038 1.00 87.25 461 ALA A CA 1
ATOM 3437 C C . ALA A 1 461 ? 18.962 -0.451 -23.322 1.00 87.25 461 ALA A C 1
ATOM 3439 O O . ALA A 1 461 ? 19.600 -0.015 -24.275 1.00 87.25 461 ALA A O 1
ATOM 3440 N N . ASP A 1 462 ? 17.629 -0.542 -23.354 1.00 79.06 462 ASP A N 1
ATOM 3441 C CA . ASP A 1 462 ? 16.783 -0.172 -24.499 1.00 79.06 462 ASP A CA 1
ATOM 3442 C C . ASP A 1 462 ? 16.772 1.334 -24.828 1.00 79.06 462 ASP A C 1
ATOM 3444 O O . ASP A 1 462 ? 16.148 1.754 -25.800 1.00 79.06 462 ASP A O 1
ATOM 3448 N N . GLY A 1 463 ? 17.467 2.143 -24.023 1.00 61.28 463 GLY A N 1
ATOM 3449 C CA . GLY A 1 463 ? 17.685 3.567 -24.248 1.00 61.28 463 GLY A CA 1
ATOM 3450 C C . GLY A 1 463 ? 16.547 4.477 -23.788 1.00 61.28 463 GLY A C 1
ATOM 3451 O O . GLY A 1 463 ? 16.696 5.692 -23.891 1.00 61.28 463 GLY A O 1
ATOM 3452 N N . SER A 1 464 ? 15.439 3.948 -23.253 1.00 74.69 464 SER A N 1
ATOM 3453 C CA . SER A 1 464 ? 14.357 4.800 -22.741 1.00 74.69 464 SER A CA 1
ATOM 3454 C C . SER A 1 464 ? 14.764 5.512 -21.447 1.00 74.69 464 SER A C 1
ATOM 3456 O O . SER A 1 464 ? 14.504 6.703 -21.290 1.00 74.69 464 SER A O 1
ATOM 3458 N N . GLY A 1 465 ? 15.385 4.789 -20.503 1.00 82.50 465 GLY A N 1
ATOM 3459 C CA . GLY A 1 465 ? 15.756 5.302 -19.177 1.00 82.50 465 GLY A CA 1
ATOM 3460 C C . GLY A 1 465 ? 14.576 5.820 -18.338 1.00 82.50 465 GLY A C 1
ATOM 3461 O O . GLY A 1 465 ? 14.796 6.412 -17.281 1.00 82.50 465 GLY A O 1
ATOM 3462 N N . ARG A 1 466 ? 13.332 5.617 -18.803 1.00 91.38 466 ARG A N 1
ATOM 3463 C CA . ARG A 1 466 ? 12.110 6.179 -18.206 1.00 91.38 466 ARG A CA 1
ATOM 3464 C C . ARG A 1 466 ? 11.640 5.389 -16.994 1.00 91.38 466 ARG A C 1
ATOM 3466 O O . ARG A 1 466 ? 11.093 5.981 -16.073 1.00 91.38 466 ARG A O 1
ATOM 3473 N N . ALA A 1 467 ? 11.879 4.079 -16.970 1.00 95.44 467 ALA A N 1
ATOM 3474 C CA . ALA A 1 467 ? 11.669 3.227 -15.804 1.00 95.44 467 ALA A CA 1
ATOM 3475 C C . ALA A 1 467 ? 13.011 2.685 -15.296 1.00 95.44 467 ALA A C 1
ATOM 3477 O O . ALA A 1 467 ? 13.891 2.347 -16.092 1.00 95.44 467 ALA A O 1
ATOM 3478 N N . GLY A 1 468 ? 13.169 2.584 -13.978 1.00 95.81 468 GLY A N 1
ATOM 3479 C CA . GLY A 1 468 ? 14.382 2.042 -13.364 1.00 95.81 468 GLY A CA 1
ATOM 3480 C C . GLY A 1 468 ? 14.151 1.491 -11.964 1.00 95.81 468 GLY A C 1
ATOM 3481 O O . GLY A 1 468 ? 13.075 1.647 -11.393 1.00 95.81 468 GLY A O 1
ATOM 3482 N N . LEU A 1 469 ? 15.166 0.842 -11.400 1.00 96.62 469 LEU A N 1
ATOM 3483 C CA . LEU A 1 469 ? 15.228 0.616 -9.960 1.00 96.62 469 LEU A CA 1
ATOM 3484 C C . LEU A 1 469 ? 15.530 1.934 -9.255 1.00 96.62 469 LEU A C 1
ATOM 3486 O O . LEU A 1 469 ? 16.281 2.762 -9.772 1.00 96.62 469 LEU A O 1
ATOM 3490 N N . SER A 1 470 ? 14.970 2.120 -8.066 1.00 95.25 470 SER A N 1
ATOM 3491 C CA . SER A 1 470 ? 15.273 3.277 -7.232 1.00 95.25 470 SER A CA 1
ATOM 3492 C C . SER A 1 470 ? 16.772 3.382 -6.941 1.00 95.25 470 SER A C 1
ATOM 3494 O O . SER A 1 470 ? 17.456 2.367 -6.758 1.00 95.25 470 SER A O 1
ATOM 3496 N N . ASP A 1 471 ? 17.274 4.612 -6.854 1.00 92.31 471 ASP A N 1
ATOM 3497 C CA . ASP A 1 471 ? 18.677 4.895 -6.533 1.00 92.31 471 ASP A CA 1
ATOM 3498 C C . ASP A 1 471 ? 19.005 4.587 -5.062 1.00 92.31 471 ASP A C 1
ATOM 3500 O O . ASP A 1 471 ? 20.159 4.348 -4.696 1.00 92.31 471 ASP A O 1
ATOM 3504 N N . VAL A 1 472 ? 17.983 4.512 -4.204 1.00 91.12 472 VAL A N 1
ATOM 3505 C CA . VAL A 1 472 ? 18.142 4.271 -2.764 1.00 91.12 472 VAL A CA 1
ATOM 3506 C C . VAL A 1 472 ? 17.578 2.926 -2.297 1.00 91.12 472 VAL A C 1
ATOM 3508 O O . VAL A 1 472 ? 17.994 2.434 -1.238 1.00 91.12 472 VAL A O 1
ATOM 3511 N N . HIS A 1 473 ? 16.703 2.268 -3.073 1.00 93.50 473 HIS A N 1
ATOM 3512 C CA . HIS A 1 473 ? 16.075 1.006 -2.663 1.00 93.50 473 HIS A CA 1
ATOM 3513 C C . HIS A 1 473 ? 15.778 0.008 -3.800 1.00 93.50 473 HIS A C 1
ATOM 3515 O O . HIS A 1 473 ? 14.829 0.162 -4.556 1.00 93.50 473 HIS A O 1
ATOM 3521 N N . THR A 1 474 ? 16.499 -1.117 -3.826 1.00 95.38 474 THR A N 1
ATOM 3522 C CA . THR A 1 474 ? 16.443 -2.154 -4.880 1.00 95.38 474 THR A CA 1
ATOM 3523 C C . THR A 1 474 ? 15.057 -2.759 -5.147 1.00 95.38 474 THR A C 1
ATOM 3525 O O . THR A 1 474 ? 14.822 -3.288 -6.225 1.00 95.38 474 THR A O 1
ATOM 3528 N N . LEU A 1 475 ? 14.118 -2.708 -4.194 1.00 95.12 475 LEU A N 1
ATOM 3529 C CA . LEU A 1 475 ? 12.770 -3.249 -4.416 1.00 95.12 475 LEU A CA 1
ATOM 3530 C C . LEU A 1 475 ? 11.808 -2.272 -5.083 1.00 95.12 475 LEU A C 1
ATOM 3532 O O . LEU A 1 475 ? 10.733 -2.703 -5.488 1.00 95.12 475 LEU A O 1
ATOM 3536 N N . ALA A 1 476 ? 12.140 -0.987 -5.167 1.00 97.12 476 ALA A N 1
ATOM 3537 C CA . ALA A 1 476 ? 11.256 -0.003 -5.768 1.00 97.12 476 ALA A CA 1
ATOM 3538 C C . ALA A 1 476 ? 11.564 0.145 -7.259 1.00 97.12 476 ALA A C 1
ATOM 3540 O O . ALA A 1 476 ? 12.658 0.564 -7.628 1.00 97.12 476 ALA A O 1
ATOM 3541 N N . LEU A 1 477 ? 10.584 -0.185 -8.101 1.00 97.75 477 LEU A N 1
ATOM 3542 C CA . LEU A 1 477 ? 10.577 0.213 -9.508 1.00 97.75 477 LEU A CA 1
ATOM 3543 C C . LEU A 1 477 ? 9.968 1.610 -9.600 1.00 97.75 477 LEU A C 1
ATOM 3545 O O . LEU A 1 477 ? 8.921 1.864 -8.998 1.00 97.75 477 LEU A O 1
ATOM 3549 N N . THR A 1 478 ? 10.629 2.500 -10.331 1.00 97.06 478 THR A N 1
ATOM 3550 C CA . THR A 1 478 ? 10.329 3.929 -10.347 1.00 97.06 478 THR A CA 1
ATOM 3551 C C . THR A 1 478 ? 10.026 4.423 -11.751 1.00 97.06 478 THR A C 1
ATOM 3553 O O . THR A 1 478 ? 10.682 4.044 -12.725 1.00 97.06 478 THR A O 1
ATOM 3556 N N . ASN A 1 479 ? 9.039 5.310 -11.844 1.00 95.50 479 ASN A N 1
ATOM 3557 C CA . ASN A 1 479 ? 8.829 6.172 -12.996 1.00 95.50 479 ASN A CA 1
ATOM 3558 C C . ASN A 1 479 ? 9.777 7.373 -12.875 1.00 95.50 479 ASN A C 1
ATOM 3560 O O . ASN A 1 479 ? 9.594 8.247 -12.031 1.00 95.50 479 ASN A O 1
ATOM 3564 N N . ARG A 1 480 ? 10.800 7.427 -13.729 1.00 90.88 480 ARG A N 1
ATOM 3565 C CA . ARG A 1 480 ? 11.808 8.501 -13.764 1.00 90.88 480 ARG A CA 1
ATOM 3566 C C . ARG A 1 480 ? 11.377 9.726 -14.569 1.00 90.88 480 ARG A C 1
ATOM 3568 O O . ARG A 1 480 ? 12.175 10.634 -14.796 1.00 90.88 480 ARG A O 1
ATOM 3575 N N . GLY A 1 481 ? 10.114 9.755 -14.981 1.00 85.06 481 GLY A N 1
ATOM 3576 C CA . GLY A 1 481 ? 9.524 10.777 -15.829 1.00 85.06 481 GLY A CA 1
ATOM 3577 C C . GLY A 1 481 ? 9.064 10.181 -17.154 1.00 85.06 481 GLY A C 1
ATOM 3578 O O . GLY A 1 481 ? 9.870 9.740 -17.972 1.00 85.06 481 GLY A O 1
ATOM 3579 N N . GLY A 1 482 ? 7.749 10.206 -17.378 1.00 87.44 482 GLY A N 1
ATOM 3580 C CA . GLY A 1 482 ? 7.137 9.784 -18.637 1.00 87.44 482 GLY A CA 1
ATOM 3581 C C . GLY A 1 482 ? 7.202 8.281 -18.921 1.00 87.44 482 GLY A C 1
ATOM 3582 O O . GLY A 1 482 ? 7.044 7.903 -20.080 1.00 87.44 482 GLY A O 1
ATOM 3583 N N . ALA A 1 483 ? 7.454 7.433 -17.916 1.00 94.31 483 ALA A N 1
ATOM 3584 C CA . ALA A 1 483 ? 7.356 5.985 -18.086 1.00 94.31 483 ALA A CA 1
ATOM 3585 C C . ALA A 1 483 ? 5.933 5.576 -18.477 1.00 94.31 483 ALA A C 1
ATOM 3587 O O . ALA A 1 483 ? 4.962 6.120 -17.952 1.00 94.31 483 ALA A O 1
ATOM 3588 N N . SER A 1 484 ? 5.832 4.597 -19.369 1.00 95.19 484 SER A N 1
ATOM 3589 C CA . SER A 1 484 ? 4.597 3.850 -19.618 1.00 95.19 484 SER A CA 1
ATOM 3590 C C . SER A 1 484 ? 4.455 2.667 -18.652 1.00 95.19 484 SER A C 1
ATOM 3592 O O . SER A 1 484 ? 5.426 2.259 -18.003 1.00 95.19 484 SER A O 1
ATOM 3594 N N . SER A 1 485 ? 3.264 2.069 -18.583 1.00 95.88 485 SER A N 1
ATOM 3595 C CA . SER A 1 485 ? 3.039 0.795 -17.888 1.00 95.88 485 SER A CA 1
ATOM 3596 C C . SER A 1 485 ? 3.941 -0.298 -18.454 1.00 95.88 485 SER A C 1
ATOM 3598 O O . SER A 1 485 ? 4.534 -1.057 -17.689 1.00 95.88 485 SER A O 1
ATOM 3600 N N . ASP A 1 486 ? 4.111 -0.327 -19.775 1.00 95.12 486 ASP A N 1
ATOM 3601 C CA . ASP A 1 486 ? 4.978 -1.273 -20.475 1.00 95.12 486 ASP A CA 1
ATOM 3602 C C . ASP A 1 486 ? 6.457 -1.110 -20.088 1.00 95.12 486 ASP A C 1
ATOM 3604 O O . 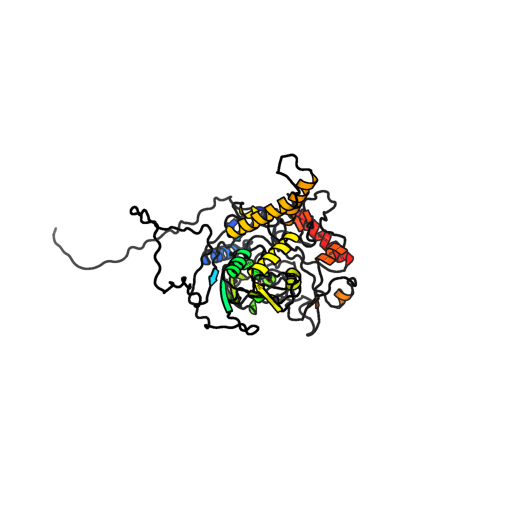ASP A 1 486 ? 7.122 -2.103 -19.800 1.00 95.12 486 ASP A O 1
ATOM 3608 N N . ASP A 1 487 ? 6.965 0.123 -19.970 1.00 95.81 487 ASP A N 1
ATOM 3609 C CA . ASP A 1 487 ? 8.345 0.367 -19.520 1.00 95.81 487 ASP A CA 1
ATOM 3610 C C . ASP A 1 487 ? 8.599 -0.254 -18.129 1.00 95.81 487 ASP A C 1
ATOM 3612 O O . ASP A 1 487 ? 9.616 -0.919 -17.906 1.00 95.81 487 ASP A O 1
ATOM 3616 N N . VAL A 1 488 ? 7.651 -0.089 -17.197 1.00 96.38 488 VAL A N 1
ATOM 3617 C CA . VAL A 1 488 ? 7.734 -0.671 -15.846 1.00 96.38 488 VAL A CA 1
ATOM 3618 C C . VAL A 1 488 ? 7.608 -2.198 -15.889 1.00 96.38 488 VAL A C 1
ATOM 3620 O O . VAL A 1 488 ? 8.343 -2.900 -15.190 1.00 96.38 488 VAL A O 1
ATOM 3623 N N . LEU A 1 489 ? 6.705 -2.734 -16.715 1.00 95.81 489 LEU A N 1
ATOM 3624 C CA . LEU A 1 489 ? 6.489 -4.176 -16.850 1.00 95.81 489 LEU A CA 1
ATOM 3625 C C . LEU A 1 489 ? 7.695 -4.887 -17.464 1.00 95.81 489 LEU A C 1
ATOM 3627 O O . LEU A 1 489 ? 8.096 -5.930 -16.951 1.00 95.81 489 LEU A O 1
ATOM 3631 N N . ARG A 1 490 ? 8.311 -4.323 -18.508 1.00 95.44 490 ARG A N 1
ATOM 3632 C CA . ARG A 1 490 ? 9.520 -4.882 -19.133 1.00 95.44 490 ARG A CA 1
ATOM 3633 C C . ARG A 1 490 ? 10.682 -4.917 -18.145 1.00 95.44 490 ARG A C 1
ATOM 3635 O O . ARG A 1 490 ? 11.384 -5.926 -18.062 1.00 95.44 490 ARG A O 1
ATOM 3642 N N . LEU A 1 491 ? 10.843 -3.869 -17.333 1.00 96.94 491 LEU A N 1
ATOM 3643 C CA . LEU A 1 491 ? 11.828 -3.854 -16.250 1.00 96.94 491 LEU A CA 1
ATOM 3644 C C . LEU A 1 491 ? 11.541 -4.949 -15.209 1.00 96.94 491 LEU A C 1
ATOM 3646 O O . LEU A 1 491 ? 12.441 -5.708 -14.846 1.00 96.94 491 LEU A O 1
ATOM 3650 N N . ALA A 1 492 ? 10.289 -5.075 -14.762 1.00 97.19 492 ALA A N 1
ATOM 3651 C CA . ALA A 1 492 ? 9.887 -6.108 -13.811 1.00 97.19 492 ALA A CA 1
ATOM 3652 C C . ALA A 1 492 ? 10.130 -7.528 -14.353 1.00 97.19 492 ALA A C 1
ATOM 3654 O O . ALA A 1 492 ? 10.630 -8.390 -13.629 1.00 97.19 492 ALA A O 1
ATOM 3655 N N . GLN A 1 493 ? 9.811 -7.773 -15.625 1.00 96.38 493 GLN A N 1
ATOM 3656 C CA . GLN A 1 493 ? 10.022 -9.058 -16.292 1.00 96.38 493 GLN A CA 1
ATOM 3657 C C . GLN A 1 493 ? 11.510 -9.403 -16.407 1.00 96.38 493 GLN A C 1
ATOM 3659 O O . GLN A 1 493 ? 11.889 -10.536 -16.109 1.00 96.38 493 GLN A O 1
ATOM 3664 N N . ALA A 1 494 ? 12.361 -8.438 -16.771 1.00 96.75 494 ALA A N 1
ATOM 3665 C CA . ALA A 1 494 ? 13.809 -8.636 -16.833 1.00 96.75 494 ALA A CA 1
ATOM 3666 C C . ALA A 1 494 ? 14.389 -9.026 -15.464 1.00 96.75 494 ALA A C 1
ATOM 3668 O O . ALA A 1 494 ? 15.133 -10.001 -15.367 1.00 96.75 494 ALA A O 1
ATOM 3669 N N . ILE A 1 495 ? 13.982 -8.327 -14.398 1.00 97.75 495 ILE A N 1
ATOM 3670 C CA . ILE A 1 495 ? 14.403 -8.630 -13.023 1.00 97.75 495 ILE A CA 1
ATOM 3671 C C . ILE A 1 495 ? 13.910 -10.016 -12.589 1.00 97.75 495 ILE A C 1
ATOM 3673 O O . ILE A 1 495 ? 14.687 -10.822 -12.076 1.00 97.75 495 ILE A O 1
ATOM 3677 N N . LYS A 1 496 ? 12.626 -10.322 -12.817 1.00 97.25 496 LYS A N 1
ATOM 3678 C CA . LYS A 1 496 ? 12.032 -11.623 -12.476 1.00 97.25 496 LYS A CA 1
ATOM 3679 C C . LYS A 1 496 ? 12.762 -12.766 -13.188 1.00 97.25 496 LYS A C 1
ATOM 3681 O O . LYS A 1 496 ? 13.070 -13.769 -12.548 1.00 97.25 496 LYS A O 1
ATOM 3686 N N . ARG A 1 497 ? 13.068 -12.605 -14.481 1.00 97.31 497 ARG A N 1
ATOM 3687 C CA . ARG A 1 497 ? 13.836 -13.576 -15.271 1.00 97.31 497 ARG A CA 1
ATOM 3688 C C . ARG A 1 497 ? 15.260 -13.726 -14.740 1.00 97.31 497 ARG A C 1
ATOM 3690 O O . ARG A 1 497 ? 15.672 -14.849 -14.493 1.00 97.31 497 ARG A O 1
ATOM 3697 N N . GLY A 1 498 ? 15.980 -12.633 -14.500 1.00 98.06 498 GLY A N 1
ATOM 3698 C CA . GLY A 1 498 ? 17.364 -12.718 -14.034 1.00 98.06 498 GLY A CA 1
ATOM 3699 C C . GLY A 1 498 ? 17.503 -13.345 -12.641 1.00 98.06 498 GLY A C 1
ATOM 3700 O O . GLY A 1 498 ? 18.431 -14.118 -12.411 1.00 98.06 498 GLY A O 1
ATOM 3701 N N . VAL A 1 499 ? 16.553 -13.103 -11.728 1.00 98.06 499 VAL A N 1
ATOM 3702 C CA . VAL A 1 499 ? 16.519 -13.781 -10.416 1.00 98.06 499 VAL A CA 1
ATOM 3703 C C . VAL A 1 499 ? 16.175 -15.265 -10.554 1.00 98.06 499 VAL A C 1
ATOM 3705 O O . VAL A 1 499 ? 16.783 -16.095 -9.875 1.00 98.06 499 VAL A O 1
ATOM 3708 N N . LEU A 1 500 ? 15.248 -15.618 -11.449 1.00 96.75 500 LEU A N 1
ATOM 3709 C CA . LEU A 1 500 ? 14.941 -17.015 -11.751 1.00 96.75 500 LEU A CA 1
ATOM 3710 C C . LEU A 1 500 ? 16.160 -17.740 -12.330 1.00 96.75 500 LEU A C 1
ATOM 3712 O O . LEU A 1 500 ? 16.486 -18.826 -11.865 1.00 96.75 500 LEU A O 1
ATOM 3716 N N . ASP A 1 501 ? 16.849 -17.139 -13.295 1.00 97.75 501 ASP A N 1
ATOM 3717 C CA . ASP A 1 501 ? 18.009 -17.750 -13.945 1.00 97.75 501 ASP A CA 1
ATOM 3718 C C . ASP A 1 501 ? 19.196 -17.886 -12.970 1.00 97.75 501 ASP A C 1
ATOM 3720 O O . ASP A 1 501 ? 19.923 -18.876 -13.019 1.00 97.75 501 ASP A O 1
ATOM 3724 N N . SER A 1 502 ? 19.365 -16.931 -12.046 1.00 97.69 502 SER A N 1
ATOM 3725 C CA . SER A 1 502 ? 20.474 -16.930 -11.076 1.00 97.69 502 SER A CA 1
ATOM 3726 C C . SER A 1 502 ? 20.242 -17.855 -9.877 1.00 97.69 502 SER A C 1
ATOM 3728 O O . SER A 1 502 ? 21.191 -18.443 -9.362 1.00 97.69 502 SER A O 1
ATOM 3730 N N . PHE A 1 503 ? 18.997 -17.971 -9.398 1.00 96.69 503 PHE A N 1
ATOM 3731 C CA . PHE A 1 503 ? 18.695 -18.619 -8.112 1.00 96.69 503 PHE A CA 1
ATOM 3732 C C . PHE A 1 503 ? 17.595 -19.683 -8.176 1.00 96.69 503 PHE A C 1
ATOM 3734 O O . PHE A 1 503 ? 17.295 -20.306 -7.159 1.00 96.69 503 PHE A O 1
ATOM 3741 N N . GLY A 1 504 ? 16.938 -19.871 -9.322 1.00 95.31 504 GLY A N 1
ATOM 3742 C CA . GLY A 1 504 ? 15.763 -20.739 -9.439 1.00 95.31 504 GLY A CA 1
ATOM 3743 C C . GLY A 1 504 ? 14.542 -20.230 -8.661 1.00 95.31 504 GLY A C 1
ATOM 3744 O O . GLY A 1 504 ? 13.621 -20.999 -8.387 1.00 95.31 504 GLY A O 1
ATOM 3745 N N . VAL A 1 505 ? 14.523 -18.948 -8.270 1.00 95.31 505 VAL A N 1
ATOM 3746 C CA . VAL A 1 505 ? 13.460 -18.347 -7.450 1.00 95.31 505 VAL A CA 1
ATOM 3747 C C . VAL A 1 505 ? 12.566 -17.457 -8.305 1.00 95.31 505 VAL A C 1
ATOM 3749 O O . VAL A 1 505 ? 13.025 -16.513 -8.940 1.00 95.31 505 VAL A O 1
ATOM 3752 N N . VAL A 1 506 ? 11.259 -17.716 -8.273 1.00 93.25 506 VAL A N 1
ATOM 3753 C CA . VAL A 1 506 ? 10.264 -16.875 -8.947 1.00 93.25 506 VAL A CA 1
ATOM 3754 C C . VAL A 1 506 ? 9.837 -15.740 -8.021 1.00 93.25 506 VAL A C 1
ATOM 3756 O O . VAL A 1 506 ? 9.286 -15.976 -6.945 1.00 93.25 506 VAL A O 1
ATOM 3759 N N . LEU A 1 507 ? 10.053 -14.498 -8.455 1.00 95.38 507 LEU A N 1
ATOM 3760 C CA . LEU A 1 507 ? 9.534 -13.324 -7.759 1.00 95.38 507 LEU A CA 1
ATOM 3761 C C . LEU A 1 507 ? 8.047 -13.111 -8.062 1.00 95.38 507 LEU A C 1
ATOM 3763 O O . LEU A 1 507 ? 7.605 -13.229 -9.208 1.00 95.38 507 LEU A O 1
ATOM 3767 N N . VAL A 1 508 ? 7.290 -12.749 -7.025 1.00 93.56 508 VAL A N 1
ATOM 3768 C CA . VAL A 1 508 ? 5.855 -12.452 -7.110 1.00 93.56 508 VAL A CA 1
ATOM 3769 C C . VAL A 1 508 ? 5.639 -10.949 -6.912 1.00 93.56 508 VAL A C 1
ATOM 3771 O O . VAL A 1 508 ? 6.102 -10.412 -5.899 1.00 93.56 508 VAL A O 1
ATOM 3774 N N . PRO A 1 509 ? 4.944 -10.263 -7.837 1.00 95.00 509 PRO A N 1
ATOM 3775 C CA . PRO A 1 509 ? 4.600 -8.856 -7.671 1.00 95.00 509 PRO A CA 1
ATOM 3776 C C . PRO A 1 509 ? 3.726 -8.613 -6.430 1.00 95.00 509 PRO A C 1
ATOM 3778 O O . PRO A 1 509 ? 2.761 -9.335 -6.179 1.00 95.00 509 PRO A O 1
ATOM 3781 N N . GLU A 1 510 ? 4.052 -7.576 -5.660 1.00 95.69 510 GLU A N 1
ATOM 3782 C CA . GLU A 1 510 ? 3.200 -7.033 -4.598 1.00 95.69 510 GLU A CA 1
ATOM 3783 C C . GLU A 1 510 ? 2.034 -6.167 -5.131 1.00 95.69 510 GLU A C 1
ATOM 3785 O O . GLU A 1 510 ? 0.914 -6.349 -4.626 1.00 95.69 510 GLU A O 1
ATOM 3790 N N . PRO A 1 511 ? 2.225 -5.268 -6.129 1.00 96.50 511 PRO A N 1
ATOM 3791 C CA . PRO A 1 511 ? 1.148 -4.414 -6.611 1.00 96.50 511 PRO A CA 1
ATOM 3792 C C . PRO A 1 511 ? 0.119 -5.179 -7.436 1.00 96.50 511 PRO A C 1
ATOM 3794 O O . PRO A 1 511 ? 0.412 -6.181 -8.088 1.00 96.50 511 PRO A O 1
ATOM 3797 N N . VAL A 1 512 ? -1.108 -4.658 -7.444 1.00 96.31 512 VAL A N 1
ATOM 3798 C CA . VAL A 1 512 ? -2.128 -5.090 -8.400 1.00 96.31 512 VAL A CA 1
ATOM 3799 C C . VAL A 1 512 ? -1.727 -4.570 -9.778 1.00 96.31 512 VAL A C 1
ATOM 3801 O O . VAL A 1 512 ? -1.523 -3.368 -9.942 1.00 96.31 512 VAL A O 1
ATOM 3804 N N . VAL A 1 513 ? -1.625 -5.458 -10.765 1.00 96.00 513 VAL A N 1
ATOM 3805 C CA . VAL A 1 513 ? -1.351 -5.090 -12.161 1.00 96.00 513 VAL A CA 1
ATOM 3806 C C . VAL A 1 513 ? -2.661 -5.138 -12.938 1.00 96.00 513 VAL A C 1
ATOM 3808 O O . VAL A 1 513 ? -3.248 -6.204 -13.104 1.00 96.00 513 VAL A O 1
ATOM 3811 N N . LEU A 1 514 ? -3.158 -3.981 -13.366 1.00 94.25 514 LEU A N 1
ATOM 3812 C CA . LEU A 1 514 ? -4.467 -3.842 -14.003 1.00 94.25 514 LEU A CA 1
ATOM 3813 C C . LEU A 1 514 ? -4.320 -3.669 -15.513 1.00 94.25 514 LEU A C 1
ATOM 3815 O O . LEU A 1 514 ? -3.641 -2.751 -15.950 1.00 94.25 514 LEU A O 1
ATOM 3819 N N . GLY A 1 515 ? -5.010 -4.503 -16.296 1.00 88.38 515 GLY A N 1
ATOM 3820 C CA . GLY A 1 515 ? -5.046 -4.406 -17.763 1.00 88.38 515 GLY A CA 1
ATOM 3821 C C . GLY A 1 515 ? -3.872 -5.077 -18.482 1.00 88.38 515 GLY A C 1
ATOM 3822 O O . GLY A 1 515 ? -3.912 -5.202 -19.697 1.00 88.38 515 GLY A O 1
ATOM 3823 N N . SER A 1 516 ? -2.884 -5.569 -17.731 1.00 85.00 516 SER A N 1
ATOM 3824 C CA . SER A 1 516 ? -1.672 -6.217 -18.237 1.00 85.00 516 SER A CA 1
ATOM 3825 C C . SER A 1 516 ? -1.226 -7.352 -17.301 1.00 85.00 516 SER A C 1
ATOM 3827 O O . SER A 1 516 ? -1.731 -7.479 -16.184 1.00 85.00 516 SER A O 1
ATOM 3829 N N . THR A 1 517 ? -0.279 -8.191 -17.733 1.00 76.38 517 THR A N 1
ATOM 3830 C CA . THR A 1 517 ? 0.266 -9.299 -16.923 1.00 76.38 517 THR A CA 1
ATOM 3831 C C . THR A 1 517 ? 1.787 -9.256 -16.843 1.00 76.38 517 THR A C 1
ATOM 3833 O O . THR A 1 517 ? 2.467 -9.033 -17.843 1.00 76.38 517 THR A O 1
ATOM 3836 N N . ILE A 1 518 ? 2.332 -9.554 -15.662 1.00 73.88 518 ILE A N 1
ATOM 3837 C CA . ILE A 1 518 ? 3.758 -9.851 -15.490 1.00 73.88 518 ILE A CA 1
ATOM 3838 C C . ILE A 1 518 ? 3.924 -11.350 -15.730 1.00 73.88 518 ILE A C 1
ATOM 3840 O O . ILE A 1 518 ? 3.599 -12.144 -14.845 1.00 73.88 518 ILE A O 1
ATOM 3844 N N . GLY A 1 519 ? 4.356 -11.708 -16.946 1.00 60.19 519 GLY A N 1
ATOM 3845 C CA . GLY A 1 519 ? 4.630 -13.092 -17.360 1.00 60.19 519 GLY A CA 1
ATOM 3846 C C . GLY A 1 519 ? 5.500 -13.849 -16.371 1.00 60.19 519 GLY A C 1
ATOM 3847 O O . GLY A 1 519 ? 6.373 -13.218 -15.729 1.00 60.19 519 GLY A O 1
#